Protein AF-0000000074659681 (afdb_homodimer)

Solvent-accessible surface area (backbone atoms only — not comparable to full-atom values): 22058 Å² total; per-residue (Å²): 120,59,77,64,57,31,52,50,45,24,50,50,32,33,50,49,22,48,50,49,24,52,52,57,53,64,57,61,66,60,50,55,42,71,46,75,30,51,64,62,81,66,70,44,31,75,65,58,60,62,79,59,59,45,41,63,33,23,46,39,28,28,36,42,40,66,91,52,68,80,44,24,46,34,34,40,34,32,42,84,65,50,94,73,32,33,28,35,38,35,36,28,25,36,66,41,77,58,93,87,36,81,39,81,73,44,78,47,75,47,62,33,35,33,34,50,76,42,81,83,38,45,16,40,20,17,50,26,23,68,81,13,66,43,85,66,41,68,50,38,24,38,43,45,65,76,62,66,53,38,37,34,37,43,26,57,46,64,54,55,53,24,20,40,44,42,37,37,36,30,11,52,50,72,68,50,77,61,92,55,44,70,58,53,47,49,54,39,39,75,40,60,42,73,63,85,56,52,40,78,41,57,44,74,93,49,79,62,85,93,105,120,59,78,64,56,32,53,49,45,23,50,53,32,32,53,48,22,48,49,49,26,53,53,57,52,64,56,63,66,60,50,56,43,71,46,76,30,51,63,63,80,64,72,46,32,75,66,56,62,63,78,58,58,44,42,66,32,23,44,39,28,28,37,42,41,67,88,52,68,80,44,24,46,36,34,41,34,33,42,84,66,51,94,74,31,34,28,35,38,36,37,29,25,37,67,42,76,56,92,88,37,82,38,80,73,44,77,49,74,49,60,34,35,32,33,49,74,43,81,84,39,46,17,39,21,19,49,25,23,70,82,12,64,42,87,67,41,68,52,38,25,39,44,45,63,77,61,66,53,38,38,33,37,42,28,56,46,64,54,56,52,25,19,41,44,42,38,38,36,30,12,52,50,74,68,52,75,60,92,55,45,69,58,52,47,48,52,40,40,73,40,61,42,72,64,83,56,53,41,77,40,55,43,71,94,50,78,64,86,94,106

Foldseek 3Di:
DDPVVVVVVVVVVVVVVVVVVVVVVVPPPDQFDKFFADDFDAAFDQDDDLVLQAAKKFFFKKFRHNVQPQWFLKMWGWDCDDVQKIKIKIKTFRWDQDPNDTDTPDIDIFIWMWGDLDPRRRQFIFIATPPGGSPSDGAWGFRDDPSAFWTKIKGWDDDDRMITIMITIITPDFNDDDPCNVVVLVVCVVSVHDCVRMDGHHNPPDDDPVD/DDPVVVVVVVVVVVVVVVVVVVVVVVPPPDQFDKFFADDFDAAFDQDDDLVLQAAKKFFFKKFRHNVQPQWFLKMWGWDCDDVQKIKIKIKTFHWDQDPNDTDTPDIDIFIWMWGDLDPRRRQFIFIATPPGGSPSDGAWGFRDDPSAFWTKIKGWDDDDRMITIMITIITPDFNDDDPCNVVVLVVCVVSVHDCVRMDGHHNPPDDDPPD

Structure (mmCIF, N/CA/C/O backbone):
data_AF-0000000074659681-model_v1
#
loop_
_entity.id
_entity.type
_entity.pdbx_description
1 polymer 'Apolipoprotein D'
#
loop_
_atom_site.group_PDB
_atom_site.id
_atom_site.type_symbol
_atom_site.label_atom_id
_atom_site.label_alt_id
_atom_site.label_comp_id
_atom_site.label_asym_id
_atom_site.label_entity_id
_atom_site.label_seq_id
_atom_site.pdbx_PDB_ins_code
_atom_site.Cartn_x
_atom_site.Cartn_y
_atom_site.Cartn_z
_atom_site.occupancy
_atom_site.B_iso_or_equiv
_atom_site.auth_seq_id
_atom_site.auth_comp_id
_atom_site.auth_asym_id
_atom_site.auth_atom_id
_atom_site.pdbx_PDB_model_num
ATOM 1 N N . MET A 1 1 ? 59.656 -6.945 8.422 1 38.12 1 MET A N 1
ATOM 2 C CA . MET A 1 1 ? 58.312 -6.988 7.84 1 38.12 1 MET A CA 1
ATOM 3 C C . MET A 1 1 ? 57.75 -5.586 7.699 1 38.12 1 MET A C 1
ATOM 5 O O . MET A 1 1 ? 57.594 -4.875 8.695 1 38.12 1 MET A O 1
ATOM 9 N N . SER A 1 2 ? 57.812 -4.832 6.539 1 55.31 2 SER A N 1
ATOM 10 C CA . SER A 1 2 ? 57.844 -3.404 6.238 1 55.31 2 SER A CA 1
ATOM 11 C C . SER A 1 2 ? 56.469 -2.779 6.332 1 55.31 2 SER A C 1
ATOM 13 O O . SER A 1 2 ? 55.438 -3.48 6.254 1 55.31 2 SER A O 1
ATOM 15 N N . HIS A 1 3 ? 56.438 -1.456 6.766 1 63.97 3 HIS A N 1
ATOM 16 C CA . HIS A 1 3 ? 55.312 -0.526 6.859 1 63.97 3 HIS A CA 1
ATOM 17 C C . HIS A 1 3 ? 54.375 -0.695 5.684 1 63.97 3 HIS A C 1
ATOM 19 O O . HIS A 1 3 ? 53.156 -0.53 5.836 1 63.97 3 HIS A O 1
ATOM 25 N N . ASP A 1 4 ? 54.812 -1.179 4.602 1 68.12 4 ASP A N 1
ATOM 26 C CA . ASP A 1 4 ? 54.031 -1.299 3.375 1 68.12 4 ASP A CA 1
ATOM 27 C C . ASP A 1 4 ? 53.062 -2.467 3.461 1 68.12 4 ASP A C 1
ATOM 29 O O . ASP A 1 4 ? 51.938 -2.385 2.949 1 68.12 4 ASP A O 1
ATOM 33 N N . THR A 1 5 ? 53.469 -3.43 4.18 1 68.75 5 THR A N 1
ATOM 34 C CA . THR A 1 5 ? 52.625 -4.613 4.238 1 68.75 5 THR A CA 1
ATOM 35 C C . THR A 1 5 ? 51.406 -4.359 5.133 1 68.75 5 THR A C 1
ATOM 37 O O . THR A 1 5 ? 50.312 -4.863 4.863 1 68.75 5 THR A O 1
ATOM 40 N N . CYS A 1 6 ? 51.656 -3.555 6.141 1 63.56 6 CYS A N 1
ATOM 41 C CA . CYS A 1 6 ? 50.562 -3.246 7.055 1 63.56 6 CYS A CA 1
ATOM 42 C C . CYS A 1 6 ? 49.5 -2.383 6.367 1 63.56 6 CYS A C 1
ATOM 44 O O . CYS A 1 6 ? 48.312 -2.609 6.535 1 63.56 6 CYS A O 1
ATOM 46 N N . TRP A 1 7 ? 50 -1.458 5.59 1 69.81 7 TRP A N 1
ATOM 47 C CA . TRP A 1 7 ? 49.094 -0.576 4.867 1 69.81 7 TRP A CA 1
ATOM 48 C C . TRP A 1 7 ? 48.25 -1.359 3.852 1 69.81 7 TRP A C 1
ATOM 50 O O . TRP A 1 7 ? 47.062 -1.108 3.688 1 69.81 7 TRP A O 1
ATOM 60 N N . LEU A 1 8 ? 48.875 -2.299 3.236 1 69.44 8 LEU A N 1
ATOM 61 C CA . LEU A 1 8 ? 48.156 -3.133 2.264 1 69.44 8 LEU A CA 1
ATOM 62 C C . LEU A 1 8 ? 47.094 -3.971 2.941 1 69.44 8 LEU A C 1
ATOM 64 O O . LEU A 1 8 ? 46 -4.148 2.393 1 69.44 8 LEU A O 1
ATOM 68 N N . ALA A 1 9 ? 47.438 -4.43 4.098 1 63.59 9 ALA A N 1
ATOM 69 C CA . ALA A 1 9 ? 46.469 -5.23 4.852 1 63.59 9 ALA A CA 1
ATOM 70 C C . ALA A 1 9 ? 45.25 -4.395 5.277 1 63.59 9 ALA A C 1
ATOM 72 O O . ALA A 1 9 ? 44.125 -4.844 5.188 1 63.59 9 ALA A O 1
ATOM 73 N N . VAL A 1 10 ? 45.5 -3.227 5.742 1 65.81 10 VAL A N 1
ATOM 74 C CA . VAL A 1 10 ? 44.438 -2.312 6.152 1 65.81 10 VAL A CA 1
ATOM 75 C C . VAL A 1 10 ? 43.594 -1.936 4.941 1 65.81 10 VAL A C 1
ATOM 77 O O . VAL A 1 10 ? 42.344 -1.913 5.023 1 65.81 10 VAL A O 1
ATOM 80 N N . PHE A 1 11 ? 44.219 -1.707 3.92 1 70.62 11 PHE A N 1
ATOM 81 C CA . PHE A 1 11 ? 43.531 -1.325 2.693 1 70.62 11 PHE A CA 1
ATOM 82 C C . PHE A 1 11 ? 42.656 -2.465 2.188 1 70.62 11 PHE A C 1
ATOM 84 O O . PHE A 1 11 ? 41.531 -2.238 1.748 1 70.62 11 PHE A O 1
ATOM 91 N N . MET A 1 12 ? 43.125 -3.633 2.211 1 65.94 12 MET A N 1
ATOM 92 C CA . MET A 1 12 ? 42.375 -4.793 1.75 1 65.94 12 MET A CA 1
ATOM 93 C C . MET A 1 12 ? 41.188 -5.066 2.672 1 65.94 12 MET A C 1
ATOM 95 O O . MET A 1 12 ? 40.094 -5.418 2.209 1 65.94 12 MET A O 1
ATOM 99 N N . THR A 1 13 ? 41.312 -4.863 3.922 1 67.25 13 THR A N 1
ATOM 100 C CA . THR A 1 13 ? 40.25 -5.074 4.879 1 67.25 13 THR A CA 1
ATOM 101 C C . THR A 1 13 ? 39.156 -4.027 4.703 1 67.25 13 THR A C 1
ATOM 103 O O . THR A 1 13 ? 37.969 -4.34 4.812 1 67.25 13 THR A O 1
ATOM 106 N N . MET A 1 14 ? 39.625 -2.838 4.461 1 64.62 14 MET A N 1
ATOM 107 C CA . MET A 1 14 ? 38.656 -1.773 4.23 1 64.62 14 MET A CA 1
ATOM 108 C C . MET A 1 14 ? 37.875 -2.014 2.938 1 64.62 14 MET A C 1
ATOM 110 O O . MET A 1 14 ? 36.656 -1.805 2.889 1 64.62 14 MET A O 1
ATOM 114 N N . LYS A 1 15 ? 38.562 -2.365 1.926 1 62.91 15 LYS A N 1
ATOM 115 C CA . LYS A 1 15 ? 37.906 -2.676 0.655 1 62.91 15 LYS A CA 1
ATOM 116 C C . LYS A 1 15 ? 36.906 -3.797 0.82 1 62.91 15 LYS A C 1
ATOM 118 O O . LYS A 1 15 ? 35.812 -3.748 0.236 1 62.91 15 LYS A O 1
ATOM 123 N N . THR A 1 16 ? 37.281 -4.812 1.539 1 62.31 16 THR A N 1
ATOM 124 C CA . THR A 1 16 ? 36.375 -5.93 1.776 1 62.31 16 THR A CA 1
ATOM 125 C C . THR A 1 16 ? 35.188 -5.488 2.627 1 62.31 16 THR A C 1
ATOM 127 O O . THR A 1 16 ? 34.062 -5.902 2.377 1 62.31 16 THR A O 1
ATOM 130 N N . ALA A 1 17 ? 35.5 -4.684 3.6 1 60.34 17 ALA A N 1
ATOM 131 C CA . ALA A 1 17 ? 34.406 -4.195 4.457 1 60.34 17 ALA A CA 1
ATOM 132 C C . ALA A 1 17 ? 33.438 -3.328 3.668 1 60.34 17 ALA A C 1
ATOM 134 O O . ALA A 1 17 ? 32.219 -3.447 3.832 1 60.34 17 ALA A O 1
ATOM 135 N N . ILE A 1 18 ? 34.031 -2.545 2.846 1 61.91 18 ILE A N 1
ATOM 136 C CA . ILE A 1 18 ? 33.188 -1.692 2.008 1 61.91 18 ILE A CA 1
ATOM 137 C C . ILE A 1 18 ? 32.375 -2.551 1.034 1 61.91 18 ILE A C 1
ATOM 139 O O . ILE A 1 18 ? 31.188 -2.312 0.823 1 61.91 18 ILE A O 1
ATOM 143 N N . PHE A 1 19 ? 33.062 -3.496 0.487 1 60.25 19 PHE A N 1
ATOM 144 C CA . PHE A 1 19 ? 32.375 -4.418 -0.404 1 60.25 19 PHE A CA 1
ATOM 145 C C . PHE A 1 19 ? 31.25 -5.145 0.334 1 60.25 19 PHE A C 1
ATOM 147 O O . PHE A 1 19 ? 30.156 -5.305 -0.197 1 60.25 19 PHE A O 1
ATOM 154 N N . LEU A 1 20 ? 31.531 -5.547 1.523 1 57.47 20 LEU A N 1
ATOM 155 C CA . LEU A 1 20 ? 30.531 -6.258 2.312 1 57.47 20 LEU A CA 1
ATOM 156 C C . LEU A 1 20 ? 29.391 -5.324 2.699 1 57.47 20 LEU A C 1
ATOM 158 O O . LEU A 1 20 ? 28.234 -5.738 2.723 1 57.47 20 LEU A O 1
ATOM 162 N N . LEU A 1 21 ? 29.781 -4.141 3.01 1 55.66 21 LEU A N 1
ATOM 163 C CA . LEU A 1 21 ? 28.766 -3.143 3.307 1 55.66 21 LEU A CA 1
ATOM 164 C C . LEU A 1 21 ? 27.891 -2.887 2.088 1 55.66 21 LEU A C 1
ATOM 166 O O . LEU A 1 21 ? 26.672 -2.748 2.217 1 55.66 21 LEU A O 1
ATOM 170 N N . MET A 1 22 ? 28.531 -2.76 1.003 1 56.22 22 MET A N 1
ATOM 171 C CA . MET A 1 22 ? 27.766 -2.549 -0.225 1 56.22 22 MET A CA 1
ATOM 172 C C . MET A 1 22 ? 26.844 -3.729 -0.499 1 56.22 22 MET A C 1
ATOM 174 O O . MET A 1 22 ? 25.719 -3.545 -0.987 1 56.22 22 MET A O 1
ATOM 178 N N . LEU A 1 23 ? 27.344 -4.859 -0.299 1 53.53 23 LEU A N 1
ATOM 179 C CA . LEU A 1 23 ? 26.516 -6.043 -0.477 1 53.53 23 LEU A CA 1
ATOM 180 C C . LEU A 1 23 ? 25.344 -6.031 0.497 1 53.53 23 LEU A C 1
ATOM 182 O O . LEU A 1 23 ? 24.234 -6.469 0.154 1 53.53 23 LEU A O 1
ATOM 186 N N . TRP A 1 24 ? 25.609 -5.68 1.668 1 49.88 24 TRP A N 1
ATOM 187 C CA . TRP A 1 24 ? 24.547 -5.68 2.67 1 49.88 24 TRP A CA 1
ATOM 188 C C . TRP A 1 24 ? 23.469 -4.66 2.324 1 49.88 24 TRP A C 1
ATOM 190 O O . TRP A 1 24 ? 22.281 -4.887 2.578 1 49.88 24 TRP A O 1
ATOM 200 N N . ILE A 1 25 ? 23.844 -3.516 1.813 1 49.16 25 ILE A N 1
ATOM 201 C CA . ILE A 1 25 ? 22.859 -2.514 1.417 1 49.16 25 ILE A CA 1
ATOM 202 C C . ILE A 1 25 ? 21.953 -3.08 0.319 1 49.16 25 ILE A C 1
ATOM 204 O O . ILE A 1 25 ? 20.766 -2.754 0.25 1 49.16 25 ILE A O 1
ATOM 208 N N . ALA A 1 26 ? 22.547 -3.859 -0.518 1 46.06 26 ALA A N 1
ATOM 209 C CA . ALA A 1 26 ? 21.844 -4.383 -1.684 1 46.06 26 ALA A CA 1
ATOM 210 C C . ALA A 1 26 ? 20.688 -5.293 -1.264 1 46.06 26 ALA A C 1
ATOM 212 O O . ALA A 1 26 ? 19.75 -5.512 -2.033 1 46.06 26 ALA A O 1
ATOM 213 N N . SER A 1 27 ? 20.766 -5.832 -0.12 1 44.56 27 SER A N 1
ATOM 214 C CA . SER A 1 27 ? 19.75 -6.836 0.151 1 44.56 27 SER A CA 1
ATOM 215 C C . SER A 1 27 ? 18.469 -6.195 0.675 1 44.56 27 SER A C 1
ATOM 217 O O . SER A 1 27 ? 17.719 -6.816 1.436 1 44.56 27 SER A O 1
ATOM 219 N N . VAL A 1 28 ? 18.5 -4.941 0.824 1 46.06 28 VAL A N 1
ATOM 220 C CA . VAL A 1 28 ? 17.156 -4.488 1.188 1 46.06 28 VAL A CA 1
ATOM 221 C C . VAL A 1 28 ? 16.141 -5.09 0.233 1 46.06 28 VAL A C 1
ATOM 223 O O . VAL A 1 28 ? 16.016 -4.66 -0.918 1 46.06 28 VAL A O 1
ATOM 226 N N . ASN A 1 29 ? 16.078 -6.406 0.238 1 50.34 29 ASN A N 1
ATOM 227 C CA . ASN A 1 29 ? 15 -7.062 -0.505 1 50.34 29 ASN A CA 1
ATOM 228 C C . ASN A 1 29 ? 13.727 -6.219 -0.51 1 50.34 29 ASN A C 1
ATOM 230 O O . ASN A 1 29 ? 13.219 -5.848 0.55 1 50.34 29 ASN A O 1
ATOM 234 N N . ALA A 1 30 ? 13.555 -5.609 -1.615 1 59.53 30 ALA A N 1
ATOM 235 C CA . ALA A 1 30 ? 12.352 -4.801 -1.834 1 59.53 30 ALA A CA 1
ATOM 236 C C . ALA A 1 30 ? 11.109 -5.527 -1.337 1 59.53 30 ALA A C 1
ATOM 238 O O . ALA A 1 30 ? 10.891 -6.695 -1.664 1 59.53 30 ALA A O 1
ATOM 239 N N . THR A 1 31 ? 10.359 -4.93 -0.324 1 74.25 31 THR A N 1
ATOM 240 C CA . THR A 1 31 ? 9.156 -5.465 0.304 1 74.25 31 THR A CA 1
ATOM 241 C C . THR A 1 31 ? 7.945 -5.277 -0.602 1 74.25 31 THR A C 1
ATOM 243 O O . THR A 1 31 ? 6.984 -6.047 -0.531 1 74.25 31 THR A O 1
ATOM 246 N N . PHE A 1 32 ? 8.141 -4.395 -1.613 1 82.62 32 PHE A N 1
ATOM 247 C CA . PHE A 1 32 ? 7.027 -4.105 -2.506 1 82.62 32 PHE A CA 1
ATOM 248 C C . PHE A 1 32 ? 7.527 -3.557 -3.836 1 82.62 32 PHE A C 1
ATOM 250 O O . PHE A 1 32 ? 8.641 -3.039 -3.922 1 82.62 32 PHE A O 1
ATOM 257 N N . VAL A 1 33 ? 6.734 -3.828 -4.789 1 92.44 33 VAL A N 1
ATOM 258 C CA . VAL A 1 33 ? 6.898 -3.088 -6.035 1 92.44 33 VAL A CA 1
ATOM 259 C C . VAL A 1 33 ? 6.027 -1.833 -6.008 1 92.44 33 VAL A C 1
ATOM 261 O O . VAL A 1 33 ? 4.801 -1.922 -5.93 1 92.44 33 VAL A O 1
ATOM 264 N N . ILE A 1 34 ? 6.645 -0.703 -6.027 1 91.25 34 ILE A N 1
ATOM 265 C CA . ILE A 1 34 ? 5.945 0.577 -5.992 1 91.25 34 ILE A CA 1
ATOM 266 C C . ILE A 1 34 ? 6.297 1.392 -7.234 1 91.25 34 ILE A C 1
ATOM 268 O O . ILE A 1 34 ? 7.469 1.485 -7.609 1 91.25 34 ILE A O 1
ATOM 272 N N . THR A 1 35 ? 5.348 1.882 -7.914 1 92.75 35 THR A N 1
ATOM 273 C CA . THR A 1 35 ? 5.566 2.771 -9.047 1 92.75 35 THR A CA 1
ATOM 274 C C . THR A 1 35 ? 4.75 4.051 -8.898 1 92.75 35 THR A C 1
ATOM 276 O O . THR A 1 35 ? 3.758 4.078 -8.172 1 92.75 35 THR A O 1
ATOM 279 N N . GLU A 1 36 ? 5.211 5.117 -9.492 1 90.25 36 GLU A N 1
ATOM 280 C CA . GLU A 1 36 ? 4.477 6.379 -9.461 1 90.25 36 GLU A CA 1
ATOM 281 C C . GLU A 1 36 ? 3.26 6.332 -10.383 1 90.25 36 GLU A C 1
ATOM 283 O O . GLU A 1 36 ? 3.283 5.656 -11.414 1 90.25 36 GLU A O 1
ATOM 288 N N . GLY A 1 37 ? 2.25 7.078 -9.992 1 91.88 37 GLY A N 1
ATOM 289 C CA . GLY A 1 37 ? 1.097 7.234 -10.867 1 91.88 37 GLY A CA 1
ATOM 290 C C . GLY A 1 37 ? 0.07 6.129 -10.695 1 91.88 37 GLY A C 1
ATOM 291 O O . GLY A 1 37 ? -0.125 5.617 -9.594 1 91.88 37 GLY A O 1
ATOM 292 N N . LYS A 1 38 ? -0.687 5.824 -11.758 1 93.44 38 LYS A N 1
ATOM 293 C CA . LYS A 1 38 ? -1.817 4.902 -11.695 1 93.44 38 LYS A CA 1
ATOM 294 C C . LYS A 1 38 ? -1.378 3.475 -12 1 93.44 38 LYS A C 1
ATOM 296 O O . LYS A 1 38 ? -0.303 3.256 -12.562 1 93.44 38 LYS A O 1
ATOM 301 N N . CYS A 1 39 ? -2.141 2.523 -11.609 1 95.75 39 CYS A N 1
ATOM 302 C CA . CYS A 1 39 ? -1.932 1.124 -11.961 1 95.75 39 CYS A CA 1
ATOM 303 C C . CYS A 1 39 ? -1.943 0.94 -13.477 1 95.75 39 CYS A C 1
ATOM 305 O O . CYS A 1 39 ? -2.676 1.634 -14.188 1 95.75 39 CYS A O 1
ATOM 307 N N . PRO A 1 40 ? -1.125 0.006 -13.969 1 95.19 40 PRO A N 1
ATOM 308 C CA . PRO A 1 40 ? -1.265 -0.329 -15.383 1 95.19 40 PRO A CA 1
ATOM 309 C C . PRO A 1 40 ? -2.654 -0.857 -15.734 1 95.19 40 PRO A C 1
ATOM 311 O O . PRO A 1 40 ? -3.299 -1.502 -14.898 1 95.19 40 PRO A O 1
ATOM 314 N N . ASP A 1 41 ? -3.074 -0.513 -16.891 1 91.31 41 ASP A N 1
ATOM 315 C CA . ASP A 1 41 ? -4.383 -0.97 -17.359 1 91.31 41 ASP A CA 1
ATOM 316 C C . ASP A 1 41 ? -4.309 -2.4 -17.891 1 91.31 41 ASP A C 1
ATOM 318 O O . ASP A 1 41 ? -4.086 -2.613 -19.078 1 91.31 41 ASP A O 1
ATOM 322 N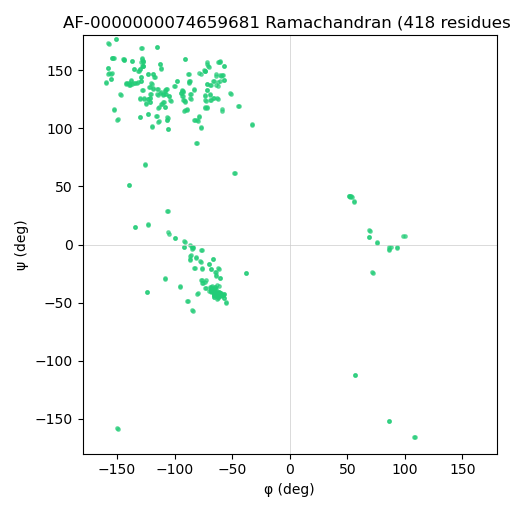 N . VAL A 1 42 ? -4.465 -3.305 -17.062 1 93.94 42 VAL A N 1
ATOM 323 C CA . VAL A 1 42 ? -4.375 -4.719 -17.406 1 93.94 42 VAL A CA 1
ATOM 324 C C . VAL A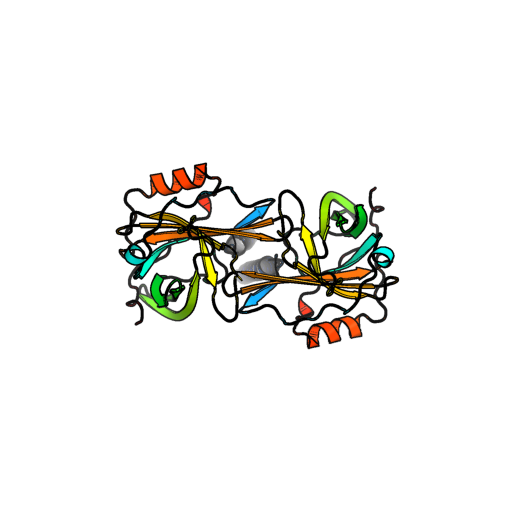 1 42 ? -5.766 -5.348 -17.375 1 93.94 42 VAL A C 1
ATOM 326 O O . VAL A 1 42 ? -6.539 -5.109 -16.453 1 93.94 42 VAL A O 1
ATOM 329 N N . SER A 1 43 ? -6.082 -6.074 -18.406 1 92 43 SER A N 1
ATOM 330 C CA . SER A 1 43 ? -7.379 -6.742 -18.469 1 92 43 SER A CA 1
ATOM 331 C C . SER A 1 43 ? -7.281 -8.18 -17.953 1 92 43 SER A C 1
ATOM 333 O O . SER A 1 43 ? -6.387 -8.922 -18.359 1 92 43 SER A O 1
ATOM 335 N N . ALA A 1 44 ? -8.203 -8.477 -17.062 1 95.38 44 ALA A N 1
ATOM 336 C CA . ALA A 1 44 ? -8.367 -9.891 -16.719 1 95.38 44 ALA A CA 1
ATOM 337 C C . ALA A 1 44 ? -9.023 -10.664 -17.859 1 95.38 44 ALA A C 1
ATOM 339 O O . ALA A 1 44 ? -9.594 -10.07 -18.766 1 95.38 44 ALA A O 1
ATOM 340 N N . GLN A 1 45 ? -8.781 -11.93 -17.844 1 95.31 45 GLN A N 1
ATOM 341 C CA . GLN A 1 45 ? -9.469 -12.727 -18.844 1 95.31 45 GLN A CA 1
ATOM 342 C C . GLN A 1 45 ? -10.977 -12.57 -18.75 1 95.31 45 GLN A C 1
ATOM 344 O O . GLN A 1 45 ? -11.5 -12.273 -17.672 1 95.31 45 GLN A O 1
ATOM 349 N N . SER A 1 46 ? -11.727 -12.773 -19.844 1 93.88 46 SER A N 1
ATOM 350 C CA . SER A 1 46 ? -13.141 -12.438 -19.969 1 93.88 46 SER A CA 1
ATOM 351 C C . SER A 1 46 ? -14 -13.422 -19.172 1 93.88 46 SER A C 1
ATOM 353 O O . SER A 1 46 ? -15.078 -13.07 -18.703 1 93.88 46 SER A O 1
ATOM 355 N N . THR A 1 47 ? -13.523 -14.602 -19.109 1 94.38 47 THR A N 1
ATOM 356 C CA . THR A 1 47 ? -14.273 -15.625 -18.391 1 94.38 47 THR A CA 1
ATOM 357 C C . THR A 1 47 ? -13.398 -16.312 -17.359 1 94.38 47 THR A C 1
ATOM 359 O O . THR A 1 47 ? -12.164 -16.266 -17.438 1 94.38 47 THR A O 1
ATOM 362 N N . LEU A 1 48 ? -14.078 -16.891 -16.406 1 96.5 48 LEU A N 1
ATOM 363 C CA . LEU A 1 48 ? -13.406 -17.719 -15.414 1 96.5 48 LEU A CA 1
ATOM 364 C C . LEU A 1 48 ? -14.352 -18.781 -14.859 1 96.5 48 LEU A C 1
ATOM 366 O O . LEU A 1 48 ? -15.398 -18.438 -14.305 1 96.5 48 LEU A O 1
ATOM 370 N N . SER A 1 49 ? -14.008 -19.984 -15.117 1 96.25 49 SER A N 1
ATOM 371 C CA . SER A 1 49 ? -14.703 -21.062 -14.438 1 96.25 49 SER A CA 1
ATOM 372 C C . SER A 1 49 ? -14.156 -21.266 -13.023 1 96.25 49 SER A C 1
ATOM 374 O O . SER A 1 49 ? -13.078 -21.844 -12.844 1 96.25 49 SER A O 1
ATOM 376 N N . VAL A 1 50 ? -14.914 -20.875 -12.062 1 95.19 50 VAL A N 1
ATOM 377 C CA . VAL A 1 50 ? -14.477 -20.984 -10.68 1 95.19 50 VAL A CA 1
ATOM 378 C C . VAL A 1 50 ? -14.242 -22.453 -10.32 1 95.19 50 VAL A C 1
ATOM 380 O O . VAL A 1 50 ? -13.242 -22.797 -9.688 1 95.19 50 VAL A O 1
ATOM 383 N N . GLU A 1 51 ? -15.133 -23.25 -10.789 1 95.56 51 GLU A N 1
ATOM 384 C CA . GLU A 1 51 ? -15.039 -24.672 -10.492 1 95.56 51 GLU A CA 1
ATOM 385 C C . GLU A 1 51 ? -13.703 -25.25 -10.953 1 95.56 51 GLU A C 1
ATOM 387 O O . GLU A 1 51 ? -13.062 -26.016 -10.227 1 95.56 51 GLU A O 1
ATOM 392 N N . ARG A 1 52 ? -13.25 -24.875 -12.133 1 97.69 52 ARG A N 1
ATOM 393 C CA . ARG A 1 52 ? -11.992 -25.406 -12.664 1 97.69 52 ARG A CA 1
ATOM 394 C C . ARG A 1 52 ? -10.797 -24.75 -11.977 1 97.69 52 ARG A C 1
ATOM 396 O O . ARG A 1 52 ? -9.695 -25.312 -11.984 1 97.69 52 ARG A O 1
ATOM 403 N N . TYR A 1 53 ? -11.062 -23.625 -11.43 1 98.19 53 TYR A N 1
ATOM 404 C CA . TYR A 1 53 ? -9.977 -22.875 -10.805 1 98.19 53 TYR A CA 1
ATOM 405 C C . TYR A 1 53 ? -9.695 -23.391 -9.398 1 98.19 53 TYR A C 1
ATOM 407 O O . TYR A 1 53 ? -8.602 -23.188 -8.859 1 98.19 53 TYR A O 1
ATOM 415 N N . LEU A 1 54 ? -10.609 -24.078 -8.758 1 98.25 54 LEU A N 1
ATOM 416 C CA . LEU A 1 54 ? -10.477 -24.594 -7.395 1 98.25 54 LEU A CA 1
ATOM 417 C C . LEU A 1 54 ? -9.297 -25.562 -7.289 1 98.25 54 LEU A C 1
ATOM 419 O O . LEU A 1 54 ? -8.828 -26.078 -8.297 1 98.25 54 LEU A O 1
ATOM 423 N N . GLY A 1 55 ? -8.805 -25.719 -6.023 1 98.38 55 GLY A N 1
ATOM 424 C CA . GLY A 1 55 ? -7.699 -26.625 -5.754 1 98.38 55 GLY A CA 1
ATOM 425 C C . GLY A 1 55 ? -6.398 -25.922 -5.434 1 98.38 55 GLY A C 1
ATOM 426 O O . GLY A 1 55 ? -6.406 -24.734 -5.086 1 98.38 55 GLY A O 1
ATOM 427 N N . ILE A 1 56 ? -5.332 -26.656 -5.477 1 98.62 56 ILE A N 1
ATOM 428 C CA . ILE A 1 56 ? -4.039 -26.141 -5.035 1 98.62 56 ILE A CA 1
ATOM 429 C C . ILE A 1 56 ? -3.281 -25.562 -6.223 1 98.62 56 ILE A C 1
ATOM 431 O O . ILE A 1 56 ? -3.242 -26.156 -7.301 1 98.62 56 ILE A O 1
ATOM 435 N N . TRP A 1 57 ? -2.789 -24.422 -6.035 1 98.75 57 TRP A N 1
ATOM 436 C CA . TRP A 1 57 ? -1.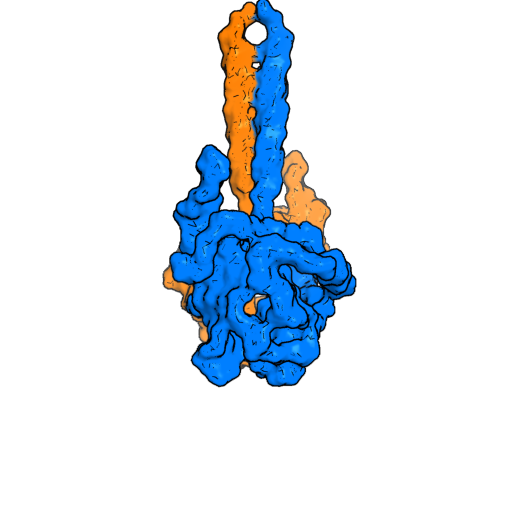828 -23.766 -6.922 1 98.75 57 TRP A CA 1
ATOM 437 C C . TRP A 1 57 ? -0.515 -23.5 -6.195 1 98.75 57 TRP A C 1
ATOM 439 O O . TRP A 1 57 ? -0.514 -23 -5.07 1 98.75 57 TRP A O 1
ATOM 449 N N . TYR A 1 58 ? 0.612 -23.797 -6.836 1 98.75 58 TYR A N 1
ATOM 450 C CA . TYR A 1 58 ? 1.934 -23.516 -6.285 1 98.75 58 TYR A CA 1
ATOM 451 C C . TYR A 1 58 ? 2.523 -22.25 -6.914 1 98.75 58 TYR A C 1
ATOM 453 O O . TYR A 1 58 ? 2.396 -22.031 -8.117 1 98.75 58 TYR A O 1
ATOM 461 N N . GLU A 1 59 ? 3.092 -21.469 -6.047 1 98.62 59 GLU A N 1
ATOM 462 C CA . GLU A 1 59 ? 3.754 -20.281 -6.586 1 98.62 59 GLU A CA 1
ATOM 463 C C . GLU A 1 59 ? 5.043 -20.656 -7.316 1 98.62 59 GLU A C 1
ATOM 465 O O . GLU A 1 59 ? 5.969 -21.188 -6.715 1 98.62 59 GLU A O 1
ATOM 470 N N . TYR A 1 60 ? 5.082 -20.359 -8.594 1 98.5 60 TYR A N 1
ATOM 471 C CA . TYR A 1 60 ? 6.32 -20.547 -9.344 1 98.5 60 TYR A CA 1
ATOM 472 C C . TYR A 1 60 ? 7.184 -19.297 -9.281 1 98.5 60 TYR A C 1
ATOM 474 O O . TYR A 1 60 ? 8.375 -19.375 -8.977 1 98.5 60 TYR A O 1
ATOM 482 N N . MET A 1 61 ? 6.578 -18.172 -9.547 1 98.25 61 MET A N 1
ATOM 483 C CA . MET A 1 61 ? 7.207 -16.859 -9.414 1 98.25 61 MET A CA 1
ATOM 484 C C . MET A 1 61 ? 6.254 -15.867 -8.766 1 98.25 61 MET A C 1
ATOM 486 O O . MET A 1 61 ? 5.035 -16.016 -8.852 1 98.25 61 MET A O 1
ATOM 490 N N . ARG A 1 62 ? 6.828 -14.844 -8.195 1 97.94 62 ARG A N 1
ATOM 491 C CA . ARG A 1 62 ? 6.012 -13.75 -7.676 1 97.94 62 ARG A CA 1
ATOM 492 C C . ARG A 1 62 ? 6.805 -12.445 -7.633 1 97.94 62 ARG A C 1
ATOM 494 O O . ARG A 1 62 ? 8.039 -12.461 -7.684 1 97.94 62 ARG A O 1
ATOM 501 N N . PHE A 1 63 ? 6.082 -11.297 -7.57 1 97.25 63 PHE A N 1
ATOM 502 C CA . PHE A 1 63 ? 6.691 -10.047 -7.117 1 97.25 63 PHE A CA 1
ATOM 503 C C . PHE A 1 63 ? 6.988 -10.102 -5.625 1 97.25 63 PHE A C 1
ATOM 505 O O . PHE A 1 63 ? 6.352 -10.859 -4.887 1 97.25 63 PHE A O 1
ATOM 512 N N . PRO A 1 64 ? 8.023 -9.32 -5.133 1 93.75 64 PRO A N 1
ATOM 513 C CA . PRO A 1 64 ? 8.164 -9.188 -3.682 1 93.75 64 PRO A CA 1
ATOM 514 C C . PRO A 1 64 ? 6.871 -8.773 -2.992 1 93.75 64 PRO A C 1
ATOM 516 O O . PRO A 1 64 ? 6.16 -7.887 -3.484 1 93.75 64 PRO A O 1
ATOM 519 N N . ALA A 1 65 ? 6.516 -9.508 -1.957 1 91.5 65 ALA A N 1
ATOM 520 C CA . ALA A 1 65 ? 5.289 -9.258 -1.204 1 91.5 65 ALA A CA 1
ATOM 521 C C . ALA A 1 65 ? 5.566 -9.195 0.295 1 91.5 65 ALA A C 1
ATOM 523 O O . ALA A 1 65 ? 6.035 -10.18 0.884 1 91.5 65 ALA A O 1
ATOM 524 N N . VAL A 1 66 ? 5.16 -8.125 0.883 1 86.88 66 VAL A N 1
ATOM 525 C CA . VAL A 1 66 ? 5.516 -7.844 2.268 1 86.88 66 VAL A CA 1
ATOM 526 C C . VAL A 1 66 ? 4.828 -8.844 3.195 1 86.88 66 VAL A C 1
ATOM 528 O O . VAL A 1 66 ? 5.305 -9.102 4.305 1 86.88 66 VAL A O 1
ATOM 531 N N . PHE A 1 67 ? 3.787 -9.477 2.807 1 89.06 67 PHE A N 1
ATOM 532 C CA . PHE A 1 67 ? 3.053 -10.398 3.664 1 89.06 67 PHE A CA 1
ATOM 533 C C . PHE A 1 67 ? 3.568 -11.828 3.494 1 89.06 67 PHE A C 1
ATOM 535 O O . PHE A 1 67 ? 3.104 -12.742 4.172 1 89.06 67 PHE A O 1
ATOM 542 N N . GLU A 1 68 ? 4.516 -12.047 2.629 1 90.19 68 GLU A N 1
ATOM 543 C CA . GLU A 1 68 ? 5.172 -13.344 2.496 1 90.19 68 GLU A CA 1
ATOM 544 C C . GLU A 1 68 ? 6.676 -13.188 2.279 1 90.19 68 GLU A C 1
ATOM 546 O O . GLU A 1 68 ? 7.238 -13.75 1.339 1 90.19 68 GLU A O 1
ATOM 551 N N . PRO A 1 69 ? 7.258 -12.438 3.113 1 84.5 69 PRO A N 1
ATOM 552 C CA . PRO A 1 69 ? 8.695 -12.195 2.945 1 84.5 69 PRO A CA 1
ATOM 553 C C . PRO A 1 69 ? 9.531 -13.461 3.15 1 84.5 69 PRO A C 1
ATOM 555 O O . PRO A 1 69 ? 9.422 -14.117 4.191 1 84.5 69 PRO A O 1
ATOM 558 N N . GLY A 1 70 ? 10.352 -13.742 2.139 1 87.5 70 GLY A N 1
ATOM 559 C CA . GLY A 1 70 ? 11.281 -14.859 2.26 1 87.5 70 GLY A CA 1
ATOM 560 C C . GLY A 1 70 ? 10.594 -16.203 2.271 1 87.5 70 GLY A C 1
ATOM 561 O O . GLY A 1 70 ? 11.234 -17.234 2.498 1 87.5 70 GLY A O 1
ATOM 562 N N . SER A 1 71 ? 9.328 -16.172 2.051 1 93.56 71 SER A N 1
ATOM 563 C CA . SER A 1 71 ? 8.578 -17.422 2.121 1 93.56 71 SER A CA 1
ATOM 564 C C . SER A 1 71 ? 8.891 -18.328 0.928 1 93.56 71 SER A C 1
ATOM 566 O O . SER A 1 71 ? 8.945 -17.859 -0.211 1 93.56 71 SER A O 1
ATOM 568 N N . GLU A 1 72 ? 9.133 -19.562 1.229 1 95.62 72 GLU A N 1
ATOM 569 C CA . GLU A 1 72 ? 9.328 -20.625 0.248 1 95.62 72 GLU A CA 1
ATOM 570 C C . GLU A 1 72 ? 8.227 -21.672 0.35 1 95.62 72 GLU A C 1
ATOM 572 O O . GLU A 1 72 ? 7.395 -21.625 1.26 1 95.62 72 GLU A O 1
ATOM 577 N N . CYS A 1 73 ? 8.227 -22.578 -0.663 1 97.5 73 CYS A N 1
ATOM 578 C CA . CYS A 1 73 ? 7.215 -23.625 -0.646 1 97.5 73 CYS A CA 1
ATOM 579 C C . CYS A 1 73 ? 5.82 -23.031 -0.483 1 97.5 73 CYS A C 1
ATOM 581 O O . CYS A 1 73 ? 5.016 -23.531 0.307 1 97.5 73 CYS A O 1
ATOM 583 N N . THR A 1 74 ? 5.582 -21.938 -1.182 1 98.06 74 THR A N 1
ATOM 584 C CA . THR A 1 74 ? 4.32 -21.219 -1.032 1 98.06 74 THR A CA 1
ATOM 585 C C . THR A 1 74 ? 3.264 -21.781 -1.976 1 98.06 74 THR A C 1
ATOM 587 O O . THR A 1 74 ? 3.574 -22.172 -3.107 1 98.06 74 THR A O 1
ATOM 590 N N . SER A 1 75 ? 2.09 -21.859 -1.49 1 98.5 75 SER A N 1
ATOM 591 C CA . SER A 1 75 ? 0.943 -22.359 -2.248 1 98.5 75 SER A CA 1
ATOM 592 C C . SER A 1 75 ? -0.326 -21.594 -1.886 1 98.5 75 SER A C 1
ATOM 594 O O . SER A 1 75 ? -0.384 -20.922 -0.847 1 98.5 75 SER A O 1
ATOM 596 N N . ALA A 1 76 ? -1.263 -21.656 -2.758 1 98.56 76 ALA A N 1
ATOM 597 C CA . ALA A 1 76 ? -2.619 -21.156 -2.541 1 98.56 76 ALA A CA 1
ATOM 598 C C . ALA A 1 76 ? -3.652 -22.25 -2.842 1 98.56 76 ALA A C 1
ATOM 600 O O . ALA A 1 76 ? -3.629 -22.859 -3.916 1 98.56 76 ALA A O 1
ATOM 601 N N . THR A 1 77 ? -4.465 -22.5 -1.917 1 98.69 77 THR A N 1
ATOM 602 C CA . THR A 1 77 ? -5.551 -23.453 -2.094 1 98.69 77 THR A CA 1
ATOM 603 C C . THR A 1 77 ? -6.898 -22.734 -2.158 1 98.69 77 THR A C 1
ATOM 605 O O . THR A 1 77 ? -7.254 -21.984 -1.243 1 98.69 77 THR A O 1
ATOM 608 N N . TYR A 1 78 ? -7.594 -22.953 -3.23 1 98.62 78 TYR A N 1
ATOM 609 C CA . TYR A 1 78 ? -8.922 -22.391 -3.43 1 98.62 78 TYR A CA 1
ATOM 610 C C . TYR A 1 78 ? -10 -23.453 -3.252 1 98.62 78 TYR A C 1
ATOM 612 O O . TYR A 1 78 ? -9.914 -24.531 -3.828 1 98.62 78 TYR A O 1
ATOM 620 N N . THR A 1 79 ? -10.984 -23.156 -2.406 1 98.19 79 THR A N 1
ATOM 621 C CA . THR A 1 79 ? -12.094 -24.062 -2.127 1 98.19 79 THR A CA 1
ATOM 622 C C . THR A 1 79 ? -13.43 -23.344 -2.299 1 98.19 79 THR A C 1
ATOM 624 O O . THR A 1 79 ? -13.492 -22.125 -2.314 1 98.19 79 THR A O 1
ATOM 627 N N . GLN A 1 80 ? -14.492 -24.125 -2.484 1 96.81 80 GLN A N 1
ATOM 628 C CA . GLN A 1 80 ? -15.844 -23.562 -2.488 1 96.81 80 GLN A CA 1
ATOM 629 C C . GLN A 1 80 ? -16.375 -23.391 -1.067 1 96.81 80 GLN A C 1
ATOM 631 O O . GLN A 1 80 ? -16.703 -24.375 -0.402 1 96.81 80 GLN A O 1
ATOM 636 N N . LEU A 1 81 ? -16.453 -22.219 -0.609 1 95.69 81 LEU A N 1
ATOM 637 C CA . LEU A 1 81 ? -16.938 -21.969 0.747 1 95.69 81 LEU A CA 1
ATOM 638 C C . LEU A 1 81 ? -18.453 -21.891 0.782 1 95.69 81 LEU A C 1
ATOM 640 O O . LEU A 1 81 ? -19.094 -22.562 1.608 1 95.69 81 LEU A O 1
ATOM 644 N N . SER A 1 82 ? -19.047 -21.062 0.049 1 93.38 82 SER A N 1
ATOM 645 C CA . SER A 1 82 ? -20.484 -20.906 -0.159 1 93.38 82 SER A CA 1
ATOM 646 C C . SER A 1 82 ? -20.797 -20.359 -1.549 1 93.38 82 SER A C 1
ATOM 648 O O . SER A 1 82 ? -19.891 -20.172 -2.361 1 93.38 82 SER A O 1
ATOM 650 N N . ASP A 1 83 ? -22.016 -20.25 -1.822 1 89.44 83 ASP A N 1
ATOM 651 C CA . ASP A 1 83 ? -22.375 -19.734 -3.141 1 89.44 83 ASP A CA 1
ATOM 652 C C . ASP A 1 83 ? -21.797 -18.328 -3.359 1 89.44 83 ASP A C 1
ATOM 654 O O . ASP A 1 83 ? -22.094 -17.406 -2.605 1 89.44 83 ASP A O 1
ATOM 658 N N . GLY A 1 84 ? -20.938 -18.297 -4.289 1 90.69 84 GLY A N 1
ATOM 659 C CA . GLY A 1 84 ? -20.391 -17.016 -4.664 1 90.69 84 GLY A CA 1
ATOM 660 C C . GLY A 1 84 ? -19.172 -16.625 -3.838 1 90.69 84 GLY A C 1
ATOM 661 O O . GLY A 1 84 ? -18.625 -15.531 -4 1 90.69 84 GLY A O 1
ATOM 662 N N . VAL A 1 85 ? -18.844 -17.5 -2.895 1 96.75 85 VAL A N 1
ATOM 663 C CA . VAL A 1 85 ? -17.688 -17.203 -2.049 1 96.75 85 VAL A CA 1
ATOM 664 C C . VAL A 1 85 ? -16.656 -18.328 -2.168 1 96.75 85 VAL A C 1
ATOM 666 O O . VAL A 1 85 ? -16.984 -19.5 -2.01 1 96.75 85 VAL A O 1
ATOM 669 N N . ILE A 1 86 ? -15.469 -17.969 -2.492 1 98.25 86 ILE A N 1
ATOM 670 C CA . ILE A 1 86 ? -14.359 -18.891 -2.664 1 98.25 86 ILE A CA 1
ATOM 671 C C . ILE A 1 86 ? -13.445 -18.828 -1.443 1 98.25 86 ILE A C 1
ATOM 673 O O . ILE A 1 86 ? -13.031 -17.75 -1.019 1 98.25 86 ILE A O 1
ATOM 677 N N . GLY A 1 87 ? -13.219 -19.953 -0.804 1 98.44 87 GLY A N 1
ATOM 678 C CA . GLY A 1 87 ? -12.219 -20 0.249 1 98.44 87 GLY A CA 1
ATOM 679 C C . GLY A 1 87 ? -10.797 -19.922 -0.274 1 98.44 87 GLY A C 1
ATOM 680 O O . GLY A 1 87 ? -10.477 -20.5 -1.314 1 98.44 87 GLY A O 1
ATOM 681 N N . VAL A 1 88 ? -9.969 -19.172 0.38 1 98.44 88 VAL A N 1
ATOM 682 C CA . VAL A 1 88 ? -8.57 -19.016 0.01 1 98.44 88 VAL A CA 1
ATOM 683 C C . VAL A 1 88 ? -7.676 -19.359 1.198 1 98.44 88 VAL A C 1
ATOM 685 O O . VAL A 1 88 ? -7.801 -18.781 2.273 1 98.44 88 VAL A O 1
ATOM 688 N N . THR A 1 89 ? -6.82 -20.297 1.069 1 98.19 89 THR A N 1
ATOM 689 C CA . THR A 1 89 ? -5.82 -20.641 2.074 1 98.19 89 THR A CA 1
ATOM 690 C C . THR A 1 89 ? -4.418 -20.562 1.485 1 98.19 89 THR A C 1
ATOM 692 O O . THR A 1 89 ? -4.07 -21.328 0.591 1 98.19 89 THR A O 1
ATOM 695 N N . ASN A 1 90 ? -3.656 -19.609 1.962 1 97.75 90 ASN A N 1
ATOM 696 C CA . ASN A 1 90 ? -2.254 -19.5 1.579 1 97.75 90 ASN A CA 1
ATOM 697 C C . ASN A 1 90 ? -1.337 -20.125 2.621 1 97.75 90 ASN A C 1
ATOM 699 O O . ASN A 1 90 ? -1.571 -20 3.824 1 97.75 90 ASN A O 1
ATOM 703 N N . GLU A 1 91 ? -0.359 -20.766 2.092 1 97.56 91 GLU A N 1
ATOM 704 C CA . GLU A 1 91 ? 0.605 -21.422 2.963 1 97.56 91 GLU A CA 1
ATOM 705 C C . GLU A 1 91 ? 2.031 -21.219 2.459 1 97.56 91 GLU A C 1
ATOM 707 O O . GLU A 1 91 ? 2.277 -21.234 1.251 1 97.56 91 GLU A O 1
ATOM 712 N N . GLY A 1 92 ? 2.959 -21.031 3.371 1 97 92 GLY A N 1
ATOM 713 C CA . GLY A 1 92 ? 4.371 -20.922 3.049 1 97 92 GLY A CA 1
ATOM 714 C C . GLY A 1 92 ? 5.281 -21.234 4.223 1 97 92 GLY A C 1
ATOM 715 O O . GLY A 1 92 ? 4.812 -21.406 5.348 1 97 92 GLY A O 1
ATOM 716 N N . TYR A 1 93 ? 6.555 -21.266 3.91 1 95.31 93 TYR A N 1
ATOM 717 C CA . TYR A 1 93 ? 7.535 -21.672 4.91 1 95.31 93 TYR A CA 1
ATOM 718 C C . TYR A 1 93 ? 8.773 -20.797 4.855 1 95.31 93 TYR A C 1
ATOM 720 O O . TYR A 1 93 ? 9.18 -20.344 3.781 1 95.31 93 TYR A O 1
ATOM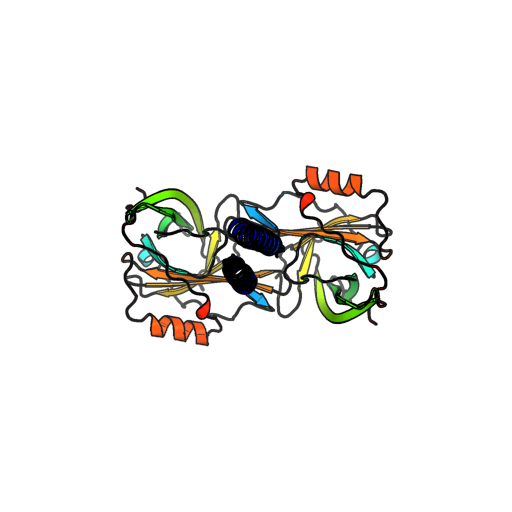 728 N N . ILE A 1 94 ? 9.227 -20.469 5.961 1 92.62 94 ILE A N 1
ATOM 729 C CA . ILE A 1 94 ? 10.586 -19.953 6.082 1 92.62 94 ILE A CA 1
ATOM 730 C C . ILE A 1 94 ? 11.547 -21.109 6.387 1 92.62 94 ILE A C 1
ATOM 732 O O . ILE A 1 94 ? 11.344 -21.844 7.348 1 92.62 94 ILE A O 1
ATOM 736 N N . ARG A 1 95 ? 12.578 -21.25 5.535 1 92.5 95 ARG A N 1
ATOM 737 C CA . ARG A 1 95 ? 13.492 -22.391 5.68 1 92.5 95 ARG A CA 1
ATOM 738 C C . ARG A 1 95 ? 14.938 -21.906 5.738 1 92.5 95 ARG A C 1
ATOM 740 O O . ARG A 1 95 ? 15.25 -20.797 5.297 1 92.5 95 ARG A O 1
ATOM 747 N N . ALA A 1 96 ? 15.68 -22.703 6.375 1 88.5 96 ALA A N 1
ATOM 748 C CA . ALA A 1 96 ? 17.125 -22.516 6.422 1 88.5 96 ALA A CA 1
ATOM 749 C C . ALA A 1 96 ? 17.859 -23.75 5.902 1 88.5 96 ALA A C 1
ATOM 751 O O . ALA A 1 96 ? 17.375 -24.875 6.035 1 88.5 96 ALA A O 1
ATOM 752 N N . ASP A 1 97 ? 18.953 -23.344 5.297 1 84.69 97 ASP A N 1
ATOM 753 C CA . ASP A 1 97 ? 19.812 -24.453 4.855 1 84.69 97 ASP A CA 1
ATOM 754 C C . ASP A 1 97 ? 20.797 -24.859 5.953 1 84.69 97 ASP A C 1
ATOM 756 O O . ASP A 1 97 ? 21.594 -24.047 6.402 1 84.69 97 ASP A O 1
ATOM 760 N N . VAL A 1 98 ? 20.688 -26.047 6.441 1 83.94 98 VAL A N 1
ATOM 761 C CA . VAL A 1 98 ? 21.625 -26.609 7.406 1 83.94 98 VAL A CA 1
ATOM 762 C C . VAL A 1 98 ? 22.375 -27.781 6.77 1 83.94 98 VAL A C 1
ATOM 764 O O . VAL A 1 98 ? 21.844 -28.891 6.656 1 83.94 98 VAL A O 1
ATOM 767 N N . PHE A 1 99 ? 23.625 -27.5 6.457 1 86.19 99 PHE A N 1
ATOM 768 C CA . PHE A 1 99 ? 24.516 -28.5 5.875 1 86.19 99 PHE A CA 1
ATOM 769 C C . PHE A 1 99 ? 23.906 -29.094 4.609 1 86.19 99 PHE A C 1
ATOM 771 O O . PHE A 1 99 ? 23.844 -30.312 4.453 1 86.19 99 PHE A O 1
ATOM 778 N N . GLY A 1 100 ? 23.266 -28.359 3.844 1 80.25 100 GLY A N 1
ATOM 779 C CA . GLY A 1 100 ? 22.734 -28.781 2.553 1 80.25 100 GLY A CA 1
ATOM 780 C C . GLY A 1 100 ? 21.312 -29.281 2.625 1 80.25 100 GLY A C 1
ATOM 781 O O . GLY A 1 100 ? 20.766 -29.781 1.63 1 80.25 100 GLY A O 1
ATOM 782 N N . ARG A 1 101 ? 20.797 -29.312 3.85 1 82.75 101 ARG A N 1
ATOM 783 C CA . ARG A 1 101 ? 19.438 -29.781 4.02 1 82.75 101 ARG A CA 1
ATOM 784 C C . ARG A 1 101 ? 18.516 -28.641 4.473 1 82.75 101 ARG A C 1
ATOM 786 O O . ARG A 1 101 ? 18.875 -27.875 5.379 1 82.75 101 ARG A O 1
ATOM 793 N N . PRO A 1 102 ? 17.391 -28.547 3.74 1 84.06 102 PRO A N 1
ATOM 794 C CA . PRO A 1 102 ? 16.469 -27.5 4.176 1 84.06 102 PRO A CA 1
ATOM 795 C C . PRO A 1 102 ? 15.734 -27.859 5.469 1 84.06 102 PRO A C 1
ATOM 797 O O . PRO A 1 102 ? 15.258 -28.984 5.617 1 84.06 102 PRO A O 1
ATOM 800 N N . TYR A 1 103 ? 15.797 -26.984 6.371 1 87.88 103 TYR A N 1
ATOM 801 C CA . TYR A 1 103 ? 15.07 -27.109 7.629 1 87.88 103 TYR A CA 1
ATOM 802 C C . TYR A 1 103 ? 14.008 -26.031 7.762 1 87.88 103 TYR A C 1
ATOM 804 O O . TYR A 1 103 ? 14.281 -24.844 7.531 1 87.88 103 TYR A O 1
ATOM 812 N N . VAL A 1 104 ? 12.828 -26.531 8.07 1 87.06 104 VAL A N 1
ATOM 813 C CA . VAL A 1 104 ? 11.727 -25.594 8.242 1 87.06 104 VAL A CA 1
ATOM 814 C C . VAL A 1 104 ? 11.906 -24.828 9.555 1 87.06 104 VAL A C 1
ATOM 816 O O . VAL A 1 104 ? 12.016 -25.422 10.625 1 87.06 104 VAL A O 1
ATOM 819 N N . ILE A 1 105 ? 11.922 -23.578 9.406 1 89.31 105 ILE A N 1
ATOM 820 C CA . ILE A 1 105 ? 12.039 -22.719 10.578 1 89.31 105 ILE A CA 1
ATOM 821 C C . ILE A 1 105 ? 10.648 -22.281 11.039 1 89.31 105 ILE A C 1
ATOM 823 O O . ILE A 1 105 ? 10.383 -22.203 12.234 1 89.31 105 ILE A O 1
ATOM 827 N N . ASP A 1 106 ? 9.844 -22.062 10.109 1 92.56 106 ASP A N 1
ATOM 828 C CA . ASP A 1 106 ? 8.516 -21.562 10.43 1 92.56 106 ASP A CA 1
ATOM 829 C C . ASP A 1 106 ? 7.523 -21.875 9.312 1 92.56 106 ASP A C 1
ATOM 831 O O . ASP A 1 106 ? 7.918 -22.031 8.156 1 92.56 106 ASP A O 1
ATOM 835 N N . ARG A 1 107 ? 6.316 -22.094 9.68 1 94.75 107 ARG A N 1
ATOM 836 C CA . ARG A 1 107 ? 5.188 -22.25 8.766 1 94.75 107 ARG A CA 1
ATOM 837 C C . ARG A 1 107 ? 4.172 -21.125 8.953 1 94.75 107 ARG A C 1
ATOM 839 O O . ARG A 1 107 ? 3.822 -20.781 10.086 1 94.75 107 ARG A O 1
ATOM 846 N N . SER A 1 108 ? 3.754 -20.578 7.859 1 94.69 108 SER A N 1
ATOM 847 C CA . SER A 1 108 ? 2.721 -19.547 7.906 1 94.69 108 SER A CA 1
ATOM 848 C C . SER A 1 108 ? 1.505 -19.953 7.078 1 94.69 108 SER A C 1
ATOM 850 O O . SER A 1 108 ? 1.646 -20.5 5.984 1 94.69 108 SER A O 1
ATOM 852 N N . VAL A 1 109 ? 0.375 -19.734 7.668 1 96.12 109 VAL A N 1
ATOM 853 C CA . VAL A 1 109 ? -0.887 -19.969 6.977 1 96.12 109 VAL A CA 1
ATOM 854 C C . VAL A 1 109 ? -1.775 -18.734 7.062 1 96.12 109 VAL A C 1
ATOM 856 O O . VAL A 1 109 ? -1.893 -18.125 8.125 1 96.12 109 VAL A O 1
ATOM 859 N N . ALA A 1 110 ? -2.344 -18.328 5.988 1 95.69 110 ALA A N 1
ATOM 860 C CA . ALA A 1 110 ? -3.336 -17.25 5.926 1 95.69 110 ALA A CA 1
ATOM 861 C C . ALA A 1 110 ? -4.648 -17.766 5.332 1 95.69 110 ALA A C 1
ATOM 863 O O . ALA A 1 110 ? -4.672 -18.281 4.219 1 95.69 110 ALA A O 1
ATOM 864 N N . GLU A 1 111 ? -5.684 -17.609 6.082 1 97.06 111 GLU A N 1
ATOM 865 C CA . GLU A 1 111 ? -7.008 -18.016 5.621 1 97.06 111 GLU A CA 1
ATOM 866 C C . GLU A 1 111 ? -7.879 -16.812 5.316 1 97.06 111 GLU A C 1
ATOM 868 O O . GLU A 1 111 ? -7.984 -15.891 6.137 1 97.06 111 GLU A O 1
ATOM 873 N N . GLY A 1 112 ? -8.445 -16.859 4.129 1 97.56 112 GLY A N 1
ATOM 874 C CA . GLY A 1 112 ? -9.32 -15.781 3.689 1 97.56 112 GLY A CA 1
ATOM 875 C C . GLY A 1 112 ? -10.414 -16.25 2.748 1 97.56 112 GLY A C 1
ATOM 876 O O . GLY A 1 112 ? -10.828 -17.406 2.789 1 97.56 112 GLY A O 1
ATOM 877 N N . TYR A 1 113 ? -10.922 -15.273 1.996 1 98.12 113 TYR A N 1
ATOM 878 C CA . TYR A 1 113 ? -11.969 -15.594 1.031 1 98.12 113 TYR A CA 1
ATOM 879 C C . TYR A 1 113 ? -11.953 -14.617 -0.135 1 98.12 113 TYR A C 1
ATOM 881 O O . TYR A 1 113 ? -11.367 -13.539 -0.039 1 98.12 113 TYR A O 1
ATOM 889 N N . ALA A 1 114 ? -12.555 -15.023 -1.199 1 98.31 114 ALA A N 1
ATOM 890 C CA . ALA A 1 114 ? -12.664 -14.219 -2.412 1 98.31 114 ALA A CA 1
ATOM 891 C C . ALA A 1 114 ? -14.109 -14.156 -2.895 1 98.31 114 ALA A C 1
ATOM 893 O O . ALA A 1 114 ? -14.875 -15.109 -2.725 1 98.31 114 ALA A O 1
ATOM 894 N N . GLU A 1 115 ? -14.469 -13.055 -3.402 1 97.5 115 GLU A N 1
ATOM 895 C CA . GLU A 1 115 ? -15.758 -12.828 -4.035 1 97.5 115 GLU A CA 1
ATOM 896 C C . GLU A 1 115 ? -15.594 -12.234 -5.43 1 97.5 115 GLU A C 1
ATOM 898 O O . GLU A 1 115 ? -14.531 -11.711 -5.77 1 97.5 115 GLU A O 1
ATOM 903 N N . VAL A 1 116 ? -16.625 -12.422 -6.219 1 96.31 116 VAL A N 1
ATOM 904 C CA . VAL A 1 116 ? -16.703 -11.805 -7.539 1 96.31 116 VAL A CA 1
ATOM 905 C C . VAL A 1 116 ? -17.703 -10.648 -7.512 1 96.31 116 VAL A C 1
ATOM 907 O O . VAL A 1 116 ? -18.906 -10.859 -7.68 1 96.31 116 VAL A O 1
ATOM 910 N N . PRO A 1 117 ? -17.25 -9.453 -7.398 1 95.75 117 PRO A N 1
ATOM 911 C CA . PRO A 1 117 ? -18.156 -8.32 -7.223 1 95.75 117 PRO A CA 1
ATOM 912 C C . PRO A 1 117 ? -19.047 -8.078 -8.445 1 95.75 117 PRO A C 1
ATOM 914 O O . PRO A 1 117 ? -20.203 -7.684 -8.305 1 95.75 117 PRO A O 1
ATOM 917 N N . ASP A 1 118 ? -18.531 -8.234 -9.625 1 95.5 118 ASP A N 1
ATOM 918 C CA . ASP A 1 118 ? -19.25 -8.07 -10.883 1 95.5 118 ASP A CA 1
ATOM 919 C C . ASP A 1 118 ? -19.328 -9.391 -11.648 1 95.5 118 ASP A C 1
ATOM 921 O O . ASP A 1 118 ? -18.328 -9.852 -12.211 1 95.5 118 ASP A O 1
ATOM 925 N N . PRO A 1 119 ? -20.5 -9.953 -11.742 1 93.75 119 PRO A N 1
ATOM 926 C CA . PRO A 1 119 ? -20.625 -11.25 -12.406 1 93.75 119 PRO A CA 1
ATOM 927 C C . PRO A 1 119 ? -20.203 -11.211 -13.875 1 93.75 119 PRO A C 1
ATOM 929 O O . PRO A 1 119 ? -19.906 -12.25 -14.461 1 93.75 119 PRO A O 1
ATOM 932 N N . ASN A 1 120 ? -20.203 -10.047 -14.453 1 95.75 120 ASN A N 1
ATOM 933 C CA . ASN A 1 120 ? -19.797 -9.914 -15.852 1 95.75 120 ASN A CA 1
ATOM 934 C C . ASN A 1 120 ? -18.281 -9.875 -15.992 1 95.75 120 ASN A C 1
ATOM 936 O O . ASN A 1 120 ? -17.75 -9.922 -17.109 1 95.75 120 ASN A O 1
ATOM 940 N N . LYS A 1 121 ? -17.578 -9.742 -14.914 1 96.56 121 LYS A N 1
ATOM 941 C CA . LYS A 1 121 ? -16.125 -9.781 -14.859 1 96.56 121 LYS A CA 1
ATOM 942 C C . LYS A 1 121 ? -15.633 -10.812 -13.852 1 96.56 121 LYS A C 1
ATOM 944 O O . LYS A 1 121 ? -14.977 -10.469 -12.867 1 96.56 121 LYS A O 1
ATOM 949 N N . PRO A 1 122 ? -15.828 -12.07 -14.148 1 96.19 122 PRO A N 1
ATOM 950 C CA . PRO A 1 122 ? -15.609 -13.117 -13.148 1 96.19 122 PRO A CA 1
ATOM 951 C C . PRO A 1 122 ? -14.133 -13.312 -12.805 1 96.19 122 PRO A C 1
ATOM 953 O O . PRO A 1 122 ? -13.805 -13.945 -11.797 1 96.19 122 PRO A O 1
ATOM 956 N N . ALA A 1 123 ? -13.25 -12.82 -13.625 1 98.12 123 ALA A N 1
ATOM 957 C CA . ALA A 1 123 ? -11.82 -13 -13.383 1 98.12 123 ALA A CA 1
ATOM 958 C C . ALA A 1 123 ? -11.25 -11.836 -12.57 1 98.12 123 ALA A C 1
ATOM 960 O O . ALA A 1 123 ? -10.039 -11.742 -12.367 1 98.12 123 ALA A O 1
ATOM 961 N N . GLU A 1 124 ? -12.117 -10.922 -12.18 1 97.81 124 GLU A N 1
ATOM 962 C CA . GLU A 1 124 ? -11.773 -9.836 -11.266 1 97.81 124 GLU A CA 1
ATOM 963 C C . GLU A 1 124 ? -12.375 -10.07 -9.883 1 97.81 124 GLU A C 1
ATOM 965 O O . GLU A 1 124 ? -13.578 -9.891 -9.68 1 97.81 124 GLU A O 1
ATOM 970 N N . LEU A 1 125 ? -11.5 -10.414 -8.969 1 98.06 125 LEU A N 1
ATOM 971 C CA . LEU A 1 125 ? -11.984 -10.859 -7.664 1 98.06 125 LEU A CA 1
ATOM 972 C C . LEU A 1 125 ? -11.602 -9.859 -6.574 1 98.06 125 LEU A C 1
ATOM 974 O O . LEU A 1 125 ? -10.695 -9.047 -6.766 1 98.06 125 LEU A O 1
ATOM 978 N N . SER A 1 126 ? -12.352 -9.875 -5.539 1 97.62 126 SER A N 1
ATOM 979 C CA . SER A 1 126 ? -12.055 -9.211 -4.273 1 97.62 126 SER A CA 1
ATOM 980 C C . SER A 1 126 ? -11.664 -10.211 -3.197 1 97.62 126 SER A C 1
ATOM 982 O O . SER A 1 126 ? -12.492 -11.008 -2.75 1 97.62 126 SER A O 1
ATOM 984 N N . VAL A 1 127 ? -10.43 -10.195 -2.83 1 97.81 127 VAL A N 1
ATOM 985 C CA . VAL A 1 127 ? -9.898 -11.172 -1.884 1 97.81 127 VAL A CA 1
ATOM 986 C C . VAL A 1 127 ? -9.633 -10.5 -0.538 1 97.81 127 VAL A C 1
ATOM 988 O O . VAL A 1 127 ? -9.086 -9.398 -0.486 1 97.81 127 VAL A O 1
ATOM 991 N N . SER A 1 128 ? -10.055 -11.156 0.501 1 96.75 128 SER A N 1
ATOM 992 C CA . SER A 1 128 ? -9.906 -10.641 1.857 1 96.75 128 SER A CA 1
ATOM 993 C C . SER A 1 128 ? -9.273 -11.672 2.783 1 96.75 128 SER A C 1
ATOM 995 O O . SER A 1 128 ? -9.562 -12.867 2.674 1 96.75 128 SER A O 1
ATOM 997 N N . PHE A 1 129 ? -8.438 -11.172 3.617 1 96.38 129 PHE A N 1
ATOM 998 C CA . PHE A 1 129 ? -7.879 -11.977 4.699 1 96.38 129 PHE A CA 1
ATOM 999 C C . PHE A 1 129 ? -8.227 -11.375 6.055 1 96.38 129 PHE A C 1
ATOM 1001 O O . PHE A 1 129 ? -7.531 -10.477 6.535 1 96.38 129 PHE A O 1
ATOM 1008 N N . PRO A 1 130 ? -9.211 -11.93 6.723 1 94.62 130 PRO A N 1
ATOM 1009 C CA . PRO A 1 130 ? -9.617 -11.375 8.016 1 94.62 130 PRO A CA 1
ATOM 1010 C C . PRO A 1 130 ? -8.469 -11.32 9.023 1 94.62 130 PRO A C 1
ATOM 1012 O O . PRO A 1 130 ? -7.633 -12.227 9.062 1 94.62 130 PRO A O 1
ATOM 1015 N N . PRO A 1 131 ? -8.406 -10.219 9.859 1 94.12 131 PRO A N 1
ATOM 1016 C CA . PRO A 1 131 ? -9.453 -9.219 10.062 1 94.12 131 PRO A CA 1
ATOM 1017 C C . PRO A 1 131 ? -9.43 -8.125 8.992 1 94.12 131 PRO A C 1
ATOM 1019 O O . PRO A 1 131 ? -10.32 -7.266 8.969 1 94.12 131 PRO A O 1
ATOM 1022 N N . SER A 1 132 ? -8.492 -8.141 8.062 1 91.88 132 SER A N 1
ATOM 1023 C CA . SER A 1 132 ? -8.5 -7.195 6.949 1 91.88 132 SER A CA 1
ATOM 1024 C C . SER A 1 132 ? -9.586 -7.543 5.938 1 91.88 132 SER A C 1
ATOM 1026 O O . SER A 1 132 ? -9.961 -8.711 5.801 1 91.88 132 SER A O 1
ATOM 1028 N N . ASN A 1 133 ? -10.062 -6.434 5.316 1 91.19 133 ASN A N 1
ATOM 1029 C CA . ASN A 1 133 ? -11.141 -6.633 4.359 1 91.19 133 ASN A CA 1
ATOM 1030 C C . ASN A 1 133 ? -10.992 -5.715 3.146 1 91.19 133 ASN A C 1
ATOM 1032 O O . ASN A 1 133 ? -10.641 -4.543 3.289 1 91.19 133 ASN A O 1
ATOM 1036 N N . SER A 1 134 ? -11.266 -6.301 1.953 1 91.88 134 SER A N 1
ATOM 1037 C CA . SER A 1 134 ? -11.148 -5.535 0.717 1 91.88 134 SER A CA 1
ATOM 1038 C C . SER A 1 134 ? -12.438 -4.773 0.417 1 91.88 134 SER A C 1
ATOM 1040 O O . SER A 1 134 ? -12.453 -3.859 -0.408 1 91.88 134 SER A O 1
ATOM 1042 N N . ASN A 1 135 ? -13.492 -5.074 1.077 1 88.69 135 ASN A N 1
ATOM 1043 C CA . ASN A 1 135 ? -14.781 -4.402 0.947 1 88.69 135 ASN A CA 1
ATOM 1044 C C . ASN A 1 135 ? -15.219 -4.316 -0.51 1 88.69 135 ASN A C 1
ATOM 1046 O O . ASN A 1 135 ? -15.617 -3.25 -0.982 1 88.69 135 ASN A O 1
ATOM 1050 N N . GLY A 1 136 ? -15.039 -5.371 -1.275 1 91.62 136 GLY A N 1
ATOM 1051 C CA . GLY A 1 136 ? -15.531 -5.457 -2.641 1 91.62 136 GLY A CA 1
ATOM 1052 C C . GLY A 1 136 ? -14.578 -4.871 -3.66 1 91.62 136 GLY A C 1
ATOM 1053 O O . GLY A 1 136 ? -14.82 -4.953 -4.867 1 91.62 136 GLY A O 1
ATOM 1054 N N . ARG A 1 137 ? -13.516 -4.305 -3.221 1 92.19 137 ARG A N 1
ATOM 1055 C CA . ARG A 1 137 ? -12.516 -3.768 -4.141 1 92.19 137 ARG A CA 1
ATOM 1056 C C . ARG A 1 137 ? -11.797 -4.887 -4.883 1 92.19 137 ARG A C 1
ATOM 1058 O O . ARG A 1 137 ? -11.422 -5.898 -4.285 1 92.19 137 ARG A O 1
ATOM 1065 N N . ILE A 1 138 ? -11.625 -4.629 -6.168 1 95.25 138 ILE A N 1
ATOM 1066 C CA . ILE A 1 138 ? -10.922 -5.629 -6.965 1 95.25 138 ILE A CA 1
ATOM 1067 C C . ILE A 1 138 ? -9.43 -5.594 -6.641 1 95.25 138 ILE A C 1
ATOM 1069 O O . ILE A 1 138 ? -8.781 -4.559 -6.805 1 95.25 138 ILE A O 1
ATOM 1073 N N . ASN A 1 139 ? -8.93 -6.68 -6.137 1 96.56 139 ASN A N 1
ATOM 1074 C CA . ASN A 1 139 ? -7.508 -6.738 -5.805 1 96.56 139 ASN A CA 1
ATOM 1075 C C . ASN A 1 139 ? -6.875 -8.039 -6.293 1 96.56 139 ASN A C 1
ATOM 1077 O O . ASN A 1 139 ? -5.785 -8.406 -5.848 1 96.56 139 ASN A O 1
ATOM 1081 N N . TYR A 1 140 ? -7.512 -8.75 -7.137 1 98.06 140 TYR A N 1
ATOM 1082 C CA . TYR A 1 140 ? -7.059 -10.016 -7.695 1 98.06 140 TYR A CA 1
ATOM 1083 C C . TYR A 1 140 ? -7.602 -10.219 -9.102 1 98.06 140 TYR A C 1
ATOM 1085 O O . TYR A 1 140 ? -8.789 -10.492 -9.289 1 98.06 140 TYR A O 1
ATOM 1093 N N . LYS A 1 141 ? -6.746 -10.094 -10.023 1 98.31 141 LYS A N 1
ATOM 1094 C CA . LYS A 1 141 ? -7.125 -10.289 -11.422 1 98.31 141 LYS A CA 1
ATOM 1095 C C . LYS A 1 141 ? -6.441 -11.516 -12.008 1 98.31 141 LYS A C 1
ATOM 1097 O O . LYS A 1 141 ? -5.211 -11.602 -12.031 1 98.31 141 LYS A O 1
ATOM 1102 N N . VAL A 1 142 ? -7.203 -12.484 -12.422 1 98.69 142 VAL A N 1
ATOM 1103 C CA . VAL A 1 142 ? -6.652 -13.586 -13.203 1 98.69 142 VAL A CA 1
ATOM 1104 C C . VAL A 1 142 ? -6.469 -13.148 -14.656 1 98.69 142 VAL A C 1
ATOM 1106 O O . VAL A 1 142 ? -7.449 -12.984 -15.391 1 98.69 142 VAL A O 1
ATOM 1109 N N . LEU A 1 143 ? -5.277 -13.016 -15.031 1 98.06 143 LEU A N 1
ATOM 1110 C CA . LEU A 1 143 ? -4.984 -12.508 -16.375 1 98.06 143 LEU A CA 1
ATOM 1111 C C . LEU A 1 143 ? -5.125 -13.609 -17.406 1 98.06 143 LEU A C 1
ATOM 1113 O O . LEU A 1 143 ? -5.582 -13.359 -18.531 1 98.06 143 LEU A O 1
ATOM 1117 N N . SER A 1 144 ? -4.629 -14.75 -17.047 1 97.06 144 SER A N 1
ATOM 1118 C CA . SER A 1 144 ? -4.656 -15.906 -17.922 1 97.06 144 SER A CA 1
ATOM 1119 C C . SER A 1 144 ? -4.492 -17.203 -17.141 1 97.06 144 SER A C 1
ATOM 1121 O O . SER A 1 144 ? -3.717 -17.266 -16.188 1 97.06 144 SER A O 1
ATOM 1123 N N . THR A 1 145 ? -5.266 -18.203 -17.547 1 98.19 145 THR A N 1
ATOM 1124 C CA . THR A 1 145 ? -5.109 -19.531 -16.984 1 98.19 145 THR A CA 1
ATOM 1125 C C . THR A 1 145 ? -5.621 -20.594 -17.969 1 98.19 145 THR A C 1
ATOM 1127 O O . THR A 1 145 ? -6.602 -20.359 -18.688 1 98.19 145 THR A O 1
ATOM 1130 N N . ASP A 1 146 ? -4.938 -21.688 -18.016 1 96.94 146 ASP A N 1
ATOM 1131 C CA . ASP A 1 146 ? -5.48 -22.844 -18.734 1 96.94 146 ASP A CA 1
ATOM 1132 C C . ASP A 1 146 ? -6.117 -23.844 -17.766 1 96.94 146 ASP A C 1
ATOM 1134 O O . ASP A 1 146 ? -6.48 -24.953 -18.156 1 96.94 146 ASP A O 1
ATOM 1138 N N . TYR A 1 147 ? -6.176 -23.438 -16.453 1 97.88 147 TYR A N 1
ATOM 1139 C CA . TYR A 1 147 ? -6.801 -24.172 -15.359 1 97.88 147 TYR A CA 1
ATOM 1140 C C . TYR A 1 147 ? -5.977 -25.391 -14.984 1 97.88 147 TYR A C 1
ATOM 1142 O O . TYR A 1 147 ? -5.98 -25.828 -13.828 1 97.88 147 TYR A O 1
ATOM 1150 N N . ASP A 1 148 ? -5.195 -25.922 -15.867 1 97.69 148 ASP A N 1
ATOM 1151 C CA . ASP A 1 148 ? -4.598 -27.234 -15.656 1 97.69 148 ASP A CA 1
ATOM 1152 C C . ASP A 1 148 ? -3.104 -27.125 -15.375 1 97.69 148 ASP A C 1
ATOM 1154 O O . ASP A 1 148 ? -2.523 -27.984 -14.711 1 97.69 148 ASP A O 1
ATOM 1158 N N . THR A 1 149 ? -2.508 -26.078 -15.93 1 97.94 149 THR A N 1
ATOM 1159 C CA . THR A 1 149 ? -1.059 -26.031 -15.773 1 97.94 149 THR A CA 1
ATOM 1160 C C . THR A 1 149 ? -0.619 -24.734 -15.117 1 97.94 149 THR A C 1
ATOM 1162 O O . THR A 1 149 ? 0.283 -24.734 -14.281 1 97.94 149 THR A O 1
ATOM 1165 N N . TYR A 1 150 ? -1.257 -23.594 -15.531 1 98.5 150 TYR A N 1
ATOM 1166 C CA . TYR A 1 150 ? -0.752 -22.328 -15.008 1 98.5 150 TYR A CA 1
ATOM 1167 C C . TYR A 1 150 ? -1.891 -21.344 -14.773 1 98.5 150 TYR A C 1
ATOM 1169 O O . TYR A 1 150 ? -2.984 -21.516 -15.312 1 98.5 150 TYR A O 1
ATOM 1177 N N . ALA A 1 151 ? -1.673 -20.375 -13.938 1 98.69 151 ALA A N 1
ATOM 1178 C CA . ALA A 1 151 ? -2.475 -19.172 -13.781 1 98.69 151 ALA A CA 1
ATOM 1179 C C . ALA A 1 151 ? -1.586 -17.953 -13.562 1 98.69 151 ALA A C 1
ATOM 1181 O O . ALA A 1 151 ? -0.578 -18.031 -12.852 1 98.69 151 ALA A O 1
ATOM 1182 N N . VAL A 1 152 ? -1.922 -16.828 -14.172 1 98.69 152 VAL A N 1
ATOM 1183 C CA . VAL A 1 152 ? -1.234 -15.547 -14.008 1 98.69 152 VAL A CA 1
ATOM 1184 C C . VAL A 1 152 ? -2.141 -14.555 -13.273 1 98.69 152 VAL A C 1
ATOM 1186 O O . VAL A 1 152 ? -3.25 -14.266 -13.734 1 98.69 152 VAL A O 1
ATOM 1189 N N . VAL A 1 153 ? -1.65 -14.102 -12.156 1 98.62 153 VAL A N 1
ATOM 1190 C CA . VAL A 1 153 ? -2.455 -13.219 -11.312 1 98.62 153 VAL A CA 1
ATOM 1191 C C . VAL A 1 153 ? -1.746 -11.883 -11.141 1 98.62 153 VAL A C 1
ATOM 1193 O O . VAL A 1 153 ? -0.528 -11.836 -10.953 1 98.62 153 VAL A O 1
ATOM 1196 N N . PHE A 1 154 ? -2.531 -10.836 -11.195 1 98.38 154 PHE A N 1
ATOM 1197 C CA . PHE A 1 154 ? -2.023 -9.492 -10.977 1 98.38 154 PHE A CA 1
ATOM 1198 C C . PHE A 1 154 ? -2.91 -8.727 -10 1 98.38 154 PHE A C 1
ATOM 1200 O O . PHE A 1 154 ? -4.133 -8.875 -10.023 1 98.38 154 PHE A O 1
ATOM 1207 N N . SER A 1 155 ? -2.271 -7.996 -9.117 1 97.44 155 SER A N 1
ATOM 1208 C CA . SER A 1 155 ? -2.928 -7.102 -8.172 1 97.44 155 SER A CA 1
ATOM 1209 C C . SER A 1 155 ? -2.236 -5.742 -8.117 1 97.44 155 SER A C 1
ATOM 1211 O O . SER A 1 155 ? -1.007 -5.664 -8.148 1 97.44 155 SER A O 1
ATOM 1213 N N . CYS A 1 156 ? -3.057 -4.695 -8.055 1 96.44 156 CYS A N 1
ATOM 1214 C CA . CYS A 1 156 ? -2.52 -3.34 -7.996 1 96.44 156 CYS A CA 1
ATOM 1215 C C . CYS A 1 156 ? -3.418 -2.432 -7.164 1 96.44 156 CYS A C 1
ATOM 1217 O O . CYS A 1 156 ? -4.633 -2.393 -7.375 1 96.44 156 CYS A O 1
ATOM 1219 N N . GLU A 1 157 ? -2.84 -1.756 -6.242 1 93.06 157 GLU A N 1
ATOM 1220 C CA . GLU A 1 157 ? -3.559 -0.834 -5.367 1 93.06 157 GLU A CA 1
ATOM 1221 C C . GLU A 1 157 ? -2.971 0.572 -5.445 1 93.06 157 GLU A C 1
ATOM 1223 O O . GLU A 1 157 ? -1.768 0.76 -5.254 1 93.06 157 GLU A O 1
ATOM 1228 N N . GLU A 1 158 ? -3.811 1.521 -5.742 1 92.75 158 GLU A N 1
ATOM 1229 C CA . GLU A 1 158 ? -3.371 2.912 -5.77 1 92.75 158 GLU A CA 1
ATOM 1230 C C . GLU A 1 158 ? -3.455 3.545 -4.383 1 92.75 158 GLU A C 1
ATOM 1232 O O . GLU A 1 158 ? -4.473 3.414 -3.697 1 92.75 158 GLU A O 1
ATOM 1237 N N . ILE A 1 159 ? -2.41 4.16 -3.967 1 91 159 ILE A N 1
ATOM 1238 C CA . ILE A 1 159 ? -2.314 4.887 -2.705 1 91 159 ILE A CA 1
ATOM 1239 C C . ILE A 1 159 ? -1.741 6.281 -2.957 1 91 159 ILE A C 1
ATOM 1241 O O . ILE A 1 159 ? -0.547 6.426 -3.227 1 91 159 ILE A O 1
ATOM 1245 N N . TRP A 1 160 ? -2.574 7.266 -2.809 1 90.75 160 TRP A N 1
ATOM 1246 C CA . TRP A 1 160 ? -2.188 8.641 -3.102 1 90.75 160 TRP A CA 1
ATOM 1247 C C . TRP A 1 160 ? -1.691 8.773 -4.539 1 90.75 160 TRP A C 1
ATOM 1249 O O . TRP A 1 160 ? -2.453 8.57 -5.484 1 90.75 160 TRP A O 1
ATOM 1259 N N . SER A 1 161 ? -0.365 9.062 -4.691 1 90.62 161 SER A N 1
ATOM 1260 C CA . SER A 1 161 ? 0.158 9.305 -6.031 1 90.62 161 SER A CA 1
ATOM 1261 C C . SER A 1 161 ? 0.976 8.117 -6.527 1 90.62 161 SER A C 1
ATOM 1263 O O . SER A 1 161 ? 1.672 8.211 -7.539 1 90.62 161 SER A O 1
ATOM 1265 N N . VAL A 1 162 ? 0.917 6.988 -5.809 1 92.06 162 VAL A N 1
ATOM 1266 C CA . VAL A 1 162 ? 1.681 5.812 -6.211 1 92.06 162 VAL A CA 1
ATOM 1267 C C . VAL A 1 162 ? 0.763 4.594 -6.266 1 92.06 162 VAL A C 1
ATOM 1269 O O . VAL A 1 162 ? -0.404 4.672 -5.875 1 92.06 162 VAL A O 1
ATOM 1272 N N . ASN A 1 163 ? 1.289 3.557 -6.812 1 94 163 ASN A N 1
ATOM 1273 C CA . ASN A 1 163 ? 0.582 2.281 -6.75 1 94 163 ASN A CA 1
ATOM 1274 C C . ASN A 1 163 ? 1.5 1.152 -6.293 1 94 163 ASN A C 1
ATOM 1276 O O . ASN A 1 163 ? 2.715 1.212 -6.496 1 94 163 ASN A O 1
ATOM 1280 N N . ILE A 1 164 ? 0.908 0.179 -5.625 1 94 164 ILE A N 1
ATOM 1281 C CA . ILE A 1 164 ? 1.596 -1.02 -5.16 1 94 164 ILE A CA 1
ATOM 1282 C C . ILE A 1 164 ? 1.13 -2.229 -5.969 1 94 164 ILE A C 1
ATOM 1284 O O . ILE A 1 164 ? -0.073 -2.473 -6.094 1 94 164 ILE A O 1
ATOM 1288 N N . GLN A 1 165 ? 2.133 -2.959 -6.48 1 96.5 165 GLN A N 1
ATOM 1289 C CA . GLN A 1 165 ? 1.802 -4.047 -7.395 1 96.5 165 GLN A CA 1
ATOM 1290 C C . GLN A 1 165 ? 2.227 -5.395 -6.82 1 96.5 165 GLN A C 1
ATOM 1292 O O . GLN A 1 165 ? 3.291 -5.508 -6.207 1 96.5 165 GLN A O 1
ATOM 1297 N N . PHE A 1 166 ? 1.403 -6.41 -7.094 1 97.12 166 PHE A N 1
ATOM 1298 C CA . PHE A 1 166 ? 1.697 -7.82 -6.855 1 97.12 166 PHE A CA 1
ATOM 1299 C C . PHE A 1 166 ? 1.415 -8.648 -8.102 1 97.12 166 PHE A C 1
ATOM 1301 O O . PHE A 1 166 ? 0.557 -8.289 -8.914 1 97.12 166 PHE A O 1
ATOM 1308 N N . ALA A 1 167 ? 2.17 -9.672 -8.141 1 98.06 167 ALA A N 1
ATOM 1309 C CA . ALA A 1 167 ? 1.963 -10.594 -9.258 1 98.06 167 ALA A CA 1
ATOM 1310 C C . ALA A 1 167 ? 2.426 -12 -8.898 1 98.06 167 ALA A C 1
ATOM 1312 O O . ALA A 1 167 ? 3.406 -12.172 -8.172 1 98.06 167 ALA A O 1
ATOM 1313 N N . TRP A 1 168 ? 1.732 -12.922 -9.461 1 98.25 168 TRP A N 1
ATOM 1314 C CA . TRP A 1 168 ? 2.051 -14.328 -9.242 1 98.25 168 TRP A CA 1
ATOM 1315 C C . TRP A 1 168 ? 1.924 -15.125 -10.531 1 98.25 168 TRP A C 1
ATOM 1317 O O . TRP A 1 168 ? 1.002 -14.898 -11.32 1 98.25 168 TRP A O 1
ATOM 1327 N N . ILE A 1 169 ? 2.818 -15.93 -10.734 1 98.75 169 ILE A N 1
ATOM 1328 C CA . ILE A 1 169 ? 2.668 -17.031 -11.68 1 98.75 169 ILE A CA 1
ATOM 1329 C C . ILE A 1 169 ? 2.551 -18.359 -10.914 1 98.75 169 ILE A C 1
ATOM 1331 O O . ILE A 1 169 ? 3.494 -18.766 -10.242 1 98.75 169 ILE A O 1
ATOM 1335 N N . LEU A 1 170 ? 1.443 -18.953 -11.109 1 98.81 170 LEU A N 1
ATOM 1336 C CA . LEU A 1 170 ? 1.087 -20.156 -10.352 1 98.81 170 LEU A CA 1
ATOM 1337 C C . LEU A 1 170 ? 1.063 -21.375 -11.258 1 98.81 170 LEU A C 1
ATOM 1339 O O . LEU A 1 170 ? 0.777 -21.266 -12.453 1 98.81 170 LEU A O 1
ATOM 1343 N N . THR A 1 171 ? 1.346 -22.516 -10.625 1 98.75 171 THR A N 1
ATOM 1344 C CA . THR A 1 171 ? 1.302 -23.766 -11.375 1 98.75 171 THR A CA 1
ATOM 1345 C C . THR A 1 171 ? 0.581 -24.844 -10.578 1 98.75 171 THR A C 1
ATOM 1347 O O . THR A 1 171 ? 0.555 -24.797 -9.344 1 98.75 171 THR A O 1
ATOM 1350 N N . ARG A 1 172 ? -0.031 -25.766 -11.305 1 98.56 172 ARG A N 1
ATOM 1351 C CA . ARG A 1 172 ? -0.665 -26.906 -10.648 1 98.56 172 ARG A CA 1
ATOM 1352 C C . ARG A 1 172 ? 0.378 -27.891 -10.141 1 98.56 172 ARG A C 1
ATOM 1354 O O . ARG A 1 172 ? 0.203 -28.5 -9.078 1 98.56 172 ARG A O 1
ATOM 1361 N N . GLU A 1 173 ? 1.396 -28.062 -10.859 1 97.19 173 GLU A N 1
ATOM 1362 C CA . GLU A 1 173 ? 2.486 -28.938 -10.445 1 97.19 173 GLU A CA 1
ATOM 1363 C C . GLU A 1 173 ? 3.58 -28.172 -9.719 1 97.19 173 GLU A C 1
ATOM 1365 O O . GLU A 1 173 ? 4.039 -27.125 -10.211 1 97.19 173 GLU A O 1
ATOM 1370 N N . ARG A 1 174 ? 3.924 -28.703 -8.68 1 96.88 174 ARG A N 1
ATOM 1371 C CA . ARG A 1 174 ? 4.918 -28.047 -7.832 1 96.88 174 ARG A CA 1
ATOM 1372 C C . ARG A 1 174 ? 6.254 -27.906 -8.555 1 96.88 174 ARG A C 1
ATOM 1374 O O . ARG A 1 174 ? 6.789 -28.906 -9.062 1 96.88 174 ARG A O 1
ATOM 1381 N N . GLY A 1 175 ? 6.758 -26.734 -8.633 1 94.94 175 GLY A N 1
ATOM 1382 C CA . GLY A 1 175 ? 8.094 -26.484 -9.148 1 94.94 175 GLY A CA 1
ATOM 1383 C C . GLY A 1 175 ? 8.188 -26.578 -10.656 1 94.94 175 GLY A C 1
ATOM 1384 O O . GLY A 1 175 ? 9.258 -26.375 -11.234 1 94.94 175 GLY A O 1
ATOM 1385 N N . LEU A 1 176 ? 7.156 -26.828 -11.328 1 94.44 176 LEU A N 1
ATOM 1386 C CA . LEU A 1 176 ? 7.195 -27.016 -12.773 1 94.44 176 LEU A CA 1
ATOM 1387 C C . LEU A 1 176 ? 7.105 -25.672 -13.5 1 94.44 176 LEU A C 1
ATOM 1389 O O . LEU A 1 176 ? 6.156 -24.922 -13.289 1 94.44 176 LEU A O 1
ATOM 1393 N N . ARG A 1 177 ? 8.062 -25.453 -14.328 1 96.25 177 ARG A N 1
ATOM 1394 C CA . ARG A 1 177 ? 8.062 -24.266 -15.18 1 96.25 177 ARG A CA 1
ATOM 1395 C C . ARG A 1 177 ? 6.961 -24.344 -16.234 1 96.25 177 ARG A C 1
ATOM 1397 O O . ARG A 1 177 ? 6.871 -25.328 -16.969 1 96.25 177 ARG A O 1
ATOM 1404 N N . PRO A 1 178 ? 6.191 -23.297 -16.297 1 96.25 178 PRO A N 1
ATOM 1405 C CA . PRO A 1 178 ? 5.223 -23.312 -17.406 1 96.25 178 PRO A CA 1
ATOM 1406 C C . PRO A 1 178 ? 5.887 -23.328 -18.781 1 96.25 178 PRO A C 1
ATOM 1408 O O . PRO A 1 178 ? 6.863 -22.609 -19 1 96.25 178 PRO A O 1
ATOM 1411 N N . GLY A 1 179 ? 5.383 -24.125 -19.641 1 96.25 179 GLY A N 1
ATOM 1412 C CA . GLY A 1 179 ? 5.938 -24.219 -20.984 1 96.25 179 GLY A CA 1
ATOM 1413 C C . GLY A 1 179 ? 5.887 -22.906 -21.75 1 96.25 179 GLY A C 1
ATOM 1414 O O . GLY A 1 179 ? 6.73 -22.656 -22.609 1 96.25 179 GLY A O 1
ATOM 1415 N N . ASN A 1 180 ? 4.922 -22.094 -21.438 1 97.12 180 ASN A N 1
ATOM 1416 C CA . ASN A 1 180 ? 4.719 -20.828 -22.125 1 97.12 180 ASN A CA 1
ATOM 1417 C C . ASN A 1 180 ? 5.152 -19.641 -21.266 1 97.12 180 ASN A C 1
ATOM 1419 O O . ASN A 1 180 ? 4.602 -18.547 -21.391 1 97.12 180 ASN A O 1
ATOM 1423 N N . LEU A 1 181 ? 6.082 -19.859 -20.422 1 97.5 181 LEU A N 1
ATOM 1424 C CA . LEU A 1 181 ? 6.512 -18.844 -19.469 1 97.5 181 LEU A CA 1
ATOM 1425 C C . LEU A 1 181 ? 6.953 -17.578 -20.203 1 97.5 181 LEU A C 1
ATOM 1427 O O . LEU A 1 181 ? 6.59 -16.469 -19.812 1 97.5 181 LEU A O 1
ATOM 1431 N N . ALA A 1 182 ? 7.746 -17.734 -21.234 1 97.19 182 ALA A N 1
ATOM 1432 C CA . ALA A 1 182 ? 8.242 -16.578 -21.984 1 97.19 182 ALA A CA 1
ATOM 1433 C C . ALA A 1 182 ? 7.086 -15.781 -22.562 1 97.19 182 ALA A C 1
ATOM 1435 O O . ALA A 1 182 ? 7.098 -14.547 -22.531 1 97.19 182 ALA A O 1
ATOM 1436 N N . ASN A 1 183 ? 6.16 -16.484 -23.109 1 97.44 183 ASN A N 1
ATOM 1437 C CA . ASN A 1 183 ? 4.98 -15.82 -23.656 1 97.44 183 ASN A CA 1
ATOM 1438 C C . ASN A 1 183 ? 4.176 -15.109 -22.578 1 97.44 183 ASN A C 1
ATOM 1440 O O . ASN A 1 183 ? 3.701 -13.992 -22.781 1 97.44 183 ASN A O 1
ATOM 1444 N N . ILE A 1 184 ? 3.998 -15.758 -21.438 1 96.94 184 ILE A N 1
ATOM 1445 C CA . ILE A 1 184 ? 3.305 -15.164 -20.297 1 96.94 184 ILE A CA 1
ATOM 1446 C C . ILE A 1 184 ? 3.967 -13.844 -19.906 1 96.94 184 ILE A C 1
ATOM 1448 O O . ILE A 1 184 ? 3.299 -12.812 -19.812 1 96.94 184 ILE A O 1
ATOM 1452 N N . GLN A 1 185 ? 5.258 -13.844 -19.766 1 97.44 185 GLN A N 1
ATOM 1453 C CA . GLN A 1 185 ? 5.992 -12.664 -19.312 1 97.44 185 GLN A CA 1
ATOM 1454 C C . GLN A 1 185 ? 5.977 -11.57 -20.375 1 97.44 185 GLN A C 1
ATOM 1456 O O . GLN A 1 185 ? 5.902 -10.383 -20.047 1 97.44 185 GLN A O 1
ATOM 1461 N N . GLN A 1 186 ? 6.039 -11.93 -21.625 1 96.69 186 GLN A N 1
ATOM 1462 C CA . GLN A 1 186 ? 5.953 -10.953 -22.719 1 96.69 186 GLN A CA 1
ATOM 1463 C C . GLN A 1 186 ? 4.605 -10.242 -22.719 1 96.69 186 GLN A C 1
ATOM 1465 O O . GLN A 1 186 ? 4.543 -9.023 -22.844 1 96.69 186 GLN A O 1
ATOM 1470 N N . LEU A 1 187 ? 3.557 -11.047 -22.594 1 95.12 187 LEU A N 1
ATOM 1471 C CA . LEU A 1 187 ? 2.217 -10.461 -22.578 1 95.12 187 LEU A CA 1
ATOM 1472 C C . LEU A 1 187 ? 2.049 -9.531 -21.375 1 95.12 187 LEU A C 1
ATOM 1474 O O . LEU A 1 187 ? 1.427 -8.477 -21.5 1 95.12 187 LEU A O 1
ATOM 1478 N N . MET A 1 188 ? 2.561 -9.922 -20.25 1 97 188 MET A N 1
ATOM 1479 C CA . MET A 1 188 ? 2.518 -9.062 -19.078 1 97 188 MET A CA 1
ATOM 1480 C C . MET A 1 188 ? 3.27 -7.758 -19.328 1 97 188 MET A C 1
ATOM 1482 O O . MET A 1 188 ? 2.785 -6.68 -18.969 1 97 188 MET A O 1
ATOM 1486 N N . SER A 1 189 ? 4.426 -7.863 -19.922 1 97.12 189 SER A N 1
ATOM 1487 C CA . SER A 1 189 ? 5.219 -6.684 -20.234 1 97.12 189 SER A CA 1
ATOM 1488 C C . SER A 1 189 ? 4.469 -5.746 -21.172 1 97.12 189 SER A C 1
ATOM 1490 O O . SER A 1 189 ? 4.477 -4.527 -20.984 1 97.12 189 SER A O 1
ATOM 1492 N N . LEU A 1 190 ? 3.818 -6.297 -22.141 1 95.31 190 LEU A N 1
ATOM 1493 C CA . LEU A 1 190 ? 3.047 -5.512 -23.094 1 95.31 190 LEU A CA 1
ATOM 1494 C C . LEU A 1 190 ? 1.887 -4.801 -22.406 1 95.31 190 LEU A C 1
ATOM 1496 O O . LEU A 1 190 ? 1.472 -3.721 -22.828 1 95.31 190 LEU A O 1
ATOM 1500 N N . ALA A 1 191 ? 1.472 -5.414 -21.344 1 94.75 191 ALA A N 1
ATOM 1501 C CA . ALA A 1 191 ? 0.371 -4.832 -20.594 1 94.75 191 ALA A CA 1
ATOM 1502 C C . ALA A 1 191 ? 0.878 -3.779 -19.609 1 94.75 191 ALA A C 1
ATOM 1504 O O . ALA A 1 191 ? 0.098 -3.205 -18.844 1 94.75 191 ALA A O 1
ATOM 1505 N N . GLY A 1 192 ? 2.184 -3.582 -19.547 1 95.56 192 GLY A N 1
ATOM 1506 C CA . GLY A 1 192 ? 2.74 -2.529 -18.703 1 95.56 192 GLY A CA 1
ATOM 1507 C C . GLY A 1 192 ? 3.244 -3.033 -17.375 1 95.56 192 GLY A C 1
ATOM 1508 O O . GLY A 1 192 ? 3.529 -2.24 -16.469 1 95.56 192 GLY A O 1
ATOM 1509 N N . ILE A 1 193 ? 3.279 -4.293 -17.188 1 97.38 193 ILE A N 1
ATOM 1510 C CA . ILE A 1 193 ? 3.807 -4.891 -15.977 1 97.38 193 ILE A CA 1
ATOM 1511 C C . ILE A 1 193 ? 5.297 -5.176 -16.141 1 97.38 193 ILE A C 1
ATOM 1513 O O . ILE A 1 193 ? 5.703 -5.852 -17.094 1 97.38 193 ILE A O 1
ATOM 1517 N N . ASN A 1 194 ? 6.141 -4.648 -15.289 1 97.31 194 ASN A N 1
ATOM 1518 C CA . ASN A 1 194 ? 7.574 -4.895 -15.344 1 97.31 194 ASN A CA 1
ATOM 1519 C C . ASN A 1 194 ? 7.93 -6.27 -14.789 1 97.31 194 ASN A C 1
ATOM 1521 O O . ASN A 1 194 ? 8.117 -6.422 -13.578 1 97.31 194 ASN A O 1
ATOM 1525 N N . THR A 1 195 ? 8.148 -7.184 -15.625 1 97.5 195 THR A N 1
ATOM 1526 C CA . THR A 1 195 ? 8.328 -8.57 -15.219 1 97.5 195 THR A CA 1
ATOM 1527 C C . THR A 1 195 ? 9.719 -8.789 -14.625 1 97.5 195 THR A C 1
ATOM 1529 O O . THR A 1 195 ? 10.023 -9.867 -14.117 1 97.5 195 THR A O 1
ATOM 1532 N N . GLY A 1 196 ? 10.586 -7.777 -14.633 1 96.69 196 GLY A N 1
ATOM 1533 C CA . GLY A 1 196 ? 11.898 -7.855 -14.008 1 96.69 196 GLY A CA 1
ATOM 1534 C C . GLY A 1 196 ? 11.836 -7.98 -12.5 1 96.69 196 GLY A C 1
ATOM 1535 O O . GLY A 1 196 ? 12.828 -8.328 -11.852 1 96.69 196 GLY A O 1
ATOM 1536 N N . HIS A 1 197 ? 10.641 -7.746 -11.945 1 96.31 197 HIS A N 1
ATOM 1537 C CA . HIS A 1 197 ? 10.484 -7.789 -10.5 1 96.31 197 HIS A CA 1
ATOM 1538 C C . HIS A 1 197 ? 10.203 -9.211 -10.016 1 96.31 197 HIS A C 1
ATOM 1540 O O . HIS A 1 197 ? 10.219 -9.469 -8.812 1 96.31 197 HIS A O 1
ATOM 1546 N N . PHE A 1 198 ? 9.945 -10.148 -10.93 1 97.19 198 PHE A N 1
ATOM 1547 C CA . PHE A 1 198 ? 9.617 -11.508 -10.508 1 97.19 198 PHE A CA 1
ATOM 1548 C C . PHE A 1 198 ? 10.805 -12.172 -9.836 1 97.19 198 PHE A C 1
ATOM 1550 O O . PHE A 1 198 ? 11.945 -12.039 -10.297 1 97.19 198 PHE A O 1
ATOM 1557 N N . ILE A 1 199 ? 10.531 -12.891 -8.844 1 95.94 199 ILE A N 1
ATOM 1558 C CA . ILE A 1 199 ? 11.484 -13.805 -8.219 1 95.94 199 ILE A CA 1
ATOM 1559 C C . ILE A 1 199 ? 10.961 -15.234 -8.312 1 95.94 199 ILE A C 1
ATOM 1561 O O . ILE A 1 199 ? 9.75 -15.469 -8.25 1 95.94 199 ILE A O 1
ATOM 1565 N N . THR A 1 200 ? 11.859 -16.109 -8.445 1 96.75 200 THR A N 1
ATOM 1566 C CA . THR A 1 200 ? 11.469 -17.516 -8.469 1 96.75 200 THR A CA 1
ATOM 1567 C C . THR A 1 200 ? 11.305 -18.047 -7.047 1 96.75 200 THR A C 1
ATOM 1569 O O . THR A 1 200 ? 12.117 -17.75 -6.172 1 96.75 200 THR A O 1
ATOM 1572 N N . VAL A 1 201 ? 10.219 -18.734 -6.832 1 97 201 VAL A N 1
ATOM 1573 C CA . VAL A 1 201 ? 9.938 -19.281 -5.508 1 97 201 VAL A CA 1
ATOM 1574 C C . VAL A 1 201 ? 10.469 -20.703 -5.414 1 97 201 VAL A C 1
ATOM 1576 O O . VAL A 1 201 ? 10.156 -21.547 -6.258 1 97 201 VAL A O 1
ATOM 1579 N N . ASP A 1 202 ? 11.258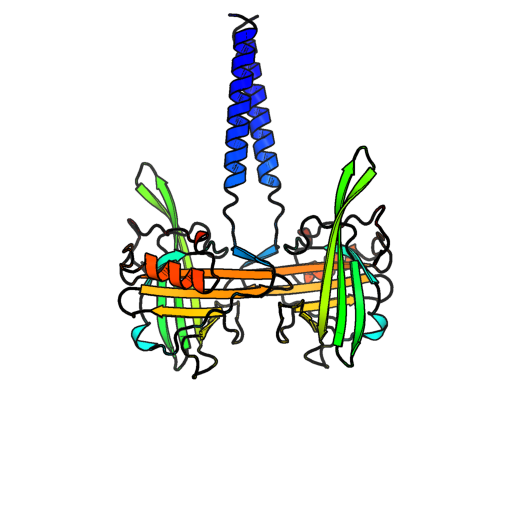 -20.969 -4.375 1 95.81 202 ASP A N 1
ATOM 1580 C CA . ASP A 1 202 ? 11.789 -22.328 -4.18 1 95.81 202 ASP A CA 1
ATOM 1581 C C . ASP A 1 202 ? 10.68 -23.297 -3.801 1 95.81 202 ASP A C 1
ATOM 1583 O O . ASP A 1 202 ? 9.953 -23.078 -2.828 1 95.81 202 ASP A O 1
ATOM 1587 N N . GLN A 1 203 ? 10.523 -24.344 -4.539 1 97 203 GLN A N 1
ATOM 1588 C CA . GLN A 1 203 ? 9.5 -25.359 -4.32 1 97 203 GLN A CA 1
ATOM 1589 C C . GLN A 1 203 ? 10.133 -26.75 -4.164 1 97 203 GLN A C 1
ATOM 1591 O O . GLN A 1 203 ? 9.453 -27.766 -4.316 1 97 203 GLN A O 1
ATOM 1596 N N . GLU A 1 204 ? 11.383 -26.75 -3.904 1 93.56 204 GLU A N 1
ATOM 1597 C CA . GLU A 1 204 ? 12.086 -28.016 -3.748 1 93.56 204 GLU A CA 1
ATOM 1598 C C . GLU A 1 204 ? 12.008 -28.516 -2.309 1 93.56 204 GLU A C 1
ATOM 1600 O O . GLU A 1 204 ? 12.133 -27.734 -1.367 1 93.56 204 GLU A O 1
ATOM 1605 N N . ASP A 1 205 ? 11.797 -29.875 -2.15 1 92.62 205 ASP A N 1
ATOM 1606 C CA . ASP A 1 205 ? 11.805 -30.531 -0.846 1 92.62 205 ASP A CA 1
ATOM 1607 C C . ASP A 1 205 ? 10.828 -29.859 0.114 1 92.62 205 ASP A C 1
ATOM 1609 O O . ASP A 1 205 ? 11.188 -29.531 1.249 1 92.62 205 ASP A O 1
ATOM 1613 N N . CYS A 1 206 ? 9.758 -29.547 -0.402 1 95.56 206 CYS A N 1
ATOM 1614 C CA . CYS A 1 206 ? 8.734 -28.859 0.379 1 95.56 206 CYS A CA 1
ATOM 1615 C C . CYS A 1 206 ? 7.844 -29.859 1.104 1 95.56 206 CYS A C 1
ATOM 1617 O O . CYS A 1 206 ? 7.598 -30.953 0.601 1 95.56 206 CYS A O 1
ATOM 1619 N N . PRO A 1 207 ? 7.375 -29.5 2.277 1 93.06 207 PRO A N 1
ATOM 1620 C CA . PRO A 1 207 ? 6.332 -30.328 2.9 1 93.06 207 PRO A CA 1
ATOM 1621 C C . PRO A 1 207 ? 5.055 -30.375 2.068 1 93.06 207 PRO A C 1
ATOM 1623 O O . PRO A 1 207 ? 4.824 -29.516 1.221 1 93.06 207 PRO A O 1
ATOM 1626 N N . ASP A 1 208 ? 4.273 -31.453 2.299 1 92.19 208 ASP A N 1
ATOM 1627 C CA . ASP A 1 208 ? 2.971 -31.5 1.647 1 92.19 208 ASP A CA 1
ATOM 1628 C C . ASP A 1 208 ? 2.068 -30.375 2.131 1 92.19 208 ASP A C 1
ATOM 1630 O O . ASP A 1 208 ? 2.137 -29.969 3.295 1 92.19 208 ASP A O 1
ATOM 1634 N N . VAL A 1 209 ? 1.264 -29.875 1.242 1 90.69 209 VAL A N 1
ATOM 1635 C CA . VAL A 1 209 ? 0.329 -28.828 1.603 1 90.69 209 VAL A CA 1
ATOM 1636 C C . VAL A 1 209 ? -0.628 -29.328 2.682 1 90.69 209 VAL A C 1
ATOM 1638 O O . VAL A 1 209 ? -1.154 -30.438 2.588 1 90.69 209 VAL A O 1
ATOM 1641 N N . GLY A 1 210 ? -0.902 -28.438 3.596 1 83.5 210 GLY A N 1
ATOM 1642 C CA . GLY A 1 210 ? -1.77 -28.797 4.703 1 83.5 210 GLY A CA 1
ATOM 1643 C C . GLY A 1 210 ? -1.128 -29.797 5.66 1 83.5 210 GLY A C 1
ATOM 1644 O O . GLY A 1 210 ? -1.78 -30.281 6.586 1 83.5 210 GLY A O 1
ATOM 1645 N N . ALA A 1 211 ? 0.096 -29.969 5.5 1 71.5 211 ALA A N 1
ATOM 1646 C CA . ALA A 1 211 ? 0.79 -30.938 6.336 1 71.5 211 ALA A CA 1
ATOM 1647 C C . ALA A 1 211 ? 1.182 -30.344 7.68 1 71.5 211 ALA A C 1
ATOM 1649 O O . ALA A 1 211 ? 1.406 -29.125 7.777 1 71.5 211 ALA A O 1
ATOM 1650 N N . MET B 1 1 ? 59.125 -2.295 13.141 1 39.03 1 MET B N 1
ATOM 1651 C CA . MET B 1 1 ? 57.688 -2.045 13.258 1 39.03 1 MET B CA 1
ATOM 1652 C C . MET B 1 1 ? 56.906 -3.348 13.172 1 39.03 1 MET B C 1
ATOM 1654 O O . MET B 1 1 ? 57 -4.066 12.172 1 39.03 1 MET B O 1
ATOM 1658 N N . SER B 1 2 ? 56.469 -4.047 14.281 1 55.88 2 SER B N 1
ATOM 1659 C CA . SER B 1 2 ? 56.188 -5.453 14.555 1 55.88 2 SER B CA 1
ATOM 1660 C C . SER B 1 2 ? 54.875 -5.871 13.961 1 55.88 2 SER B C 1
ATOM 1662 O O . SER B 1 2 ? 54 -5.027 13.695 1 55.88 2 SER B O 1
ATOM 1664 N N . HIS B 1 3 ? 54.812 -7.188 13.516 1 64.38 3 HIS B N 1
ATOM 1665 C CA . HIS B 1 3 ? 53.656 -7.945 13.016 1 64.38 3 HIS B CA 1
ATOM 1666 C C . HIS B 1 3 ? 52.406 -7.605 13.789 1 64.38 3 HIS B C 1
ATOM 1668 O O . HIS B 1 3 ? 51.312 -7.59 13.219 1 64.38 3 HIS B O 1
ATOM 1674 N N . ASP B 1 4 ? 52.5 -7.16 14.969 1 69.19 4 ASP B N 1
ATOM 1675 C CA . ASP B 1 4 ? 51.375 -6.895 15.852 1 69.19 4 ASP B CA 1
ATOM 1676 C C . ASP B 1 4 ? 50.656 -5.59 15.469 1 69.19 4 ASP B C 1
ATOM 1678 O O . ASP B 1 4 ? 49.438 -5.492 15.547 1 69.19 4 ASP B O 1
ATOM 1682 N N . THR B 1 5 ? 51.438 -4.723 14.953 1 69.56 5 THR B N 1
ATOM 1683 C CA . THR B 1 5 ? 50.844 -3.426 14.633 1 69.56 5 THR B CA 1
ATOM 1684 C C . THR B 1 5 ? 50 -3.512 13.367 1 69.56 5 THR B C 1
ATOM 1686 O O . THR B 1 5 ? 48.969 -2.842 13.25 1 69.56 5 THR B O 1
ATOM 1689 N N . CYS B 1 6 ? 50.469 -4.363 12.492 1 63.88 6 CYS B N 1
ATOM 1690 C CA . CYS B 1 6 ? 49.719 -4.523 11.25 1 63.88 6 CYS B CA 1
ATOM 1691 C C . CYS B 1 6 ? 48.375 -5.203 11.492 1 63.88 6 CYS B C 1
ATOM 1693 O O . CYS B 1 6 ? 47.375 -4.797 10.93 1 63.88 6 CYS B O 1
ATOM 1695 N N . TRP B 1 7 ? 48.438 -6.176 12.375 1 70.19 7 TRP B N 1
ATOM 1696 C CA . TRP B 1 7 ? 47.188 -6.891 12.711 1 70.19 7 TRP B CA 1
ATOM 1697 C C . TRP B 1 7 ? 46.188 -5.969 13.398 1 70.19 7 TRP B C 1
ATOM 1699 O O . TRP B 1 7 ? 45 -6.031 13.125 1 70.19 7 TRP B O 1
ATOM 1709 N N . LEU B 1 8 ? 46.688 -5.098 14.211 1 69.69 8 LEU B N 1
ATOM 1710 C CA . LEU B 1 8 ? 45.812 -4.145 14.906 1 69.69 8 LEU B CA 1
ATOM 1711 C C . LEU B 1 8 ? 45.188 -3.17 13.914 1 69.69 8 LEU B C 1
ATOM 1713 O O . LEU B 1 8 ? 44.031 -2.812 14.055 1 69.69 8 LEU B O 1
ATOM 1717 N N . ALA B 1 9 ? 45.969 -2.791 12.961 1 63.78 9 ALA B N 1
ATOM 1718 C CA . ALA B 1 9 ? 45.469 -1.872 11.945 1 63.78 9 ALA B CA 1
ATOM 1719 C C . ALA B 1 9 ? 44.375 -2.531 11.102 1 63.78 9 ALA B C 1
ATOM 1721 O O . ALA B 1 9 ? 43.344 -1.912 10.805 1 63.78 9 ALA B O 1
ATOM 1722 N N . VAL B 1 10 ? 44.562 -3.734 10.719 1 66.12 10 VAL B N 1
ATOM 1723 C CA . VAL B 1 10 ? 43.594 -4.488 9.945 1 66.12 10 VAL B CA 1
ATOM 1724 C C . VAL B 1 10 ? 42.344 -4.699 10.773 1 66.12 10 VAL B C 1
ATOM 1726 O O . VAL B 1 10 ? 41.219 -4.535 10.266 1 66.12 10 VAL B O 1
ATOM 1729 N N . PHE B 1 11 ? 42.531 -5.004 11.953 1 70.75 11 PHE B N 1
ATOM 1730 C CA . PHE B 1 11 ? 41.406 -5.242 12.844 1 70.75 11 PHE B CA 1
ATOM 1731 C C . PHE B 1 11 ? 40.594 -3.969 13.047 1 70.75 11 PHE B C 1
ATOM 1733 O O . PHE B 1 11 ? 39.375 -4.012 13.062 1 70.75 11 PHE B O 1
ATOM 1740 N N . MET B 1 12 ? 41.219 -2.885 13.219 1 66.06 12 MET B N 1
ATOM 1741 C CA . MET B 1 12 ? 40.531 -1.614 13.422 1 66.06 12 MET B CA 1
ATOM 1742 C C . MET B 1 12 ? 39.812 -1.188 12.148 1 66.06 12 MET B C 1
ATOM 1744 O O . MET B 1 12 ? 38.688 -0.665 12.219 1 66.06 12 MET B O 1
ATOM 1748 N N . THR B 1 13 ? 40.344 -1.425 11.031 1 67.94 13 THR B N 1
ATOM 1749 C CA . THR B 1 13 ? 39.719 -1.074 9.758 1 67.94 13 THR B CA 1
ATOM 1750 C C . THR B 1 13 ? 38.469 -1.942 9.516 1 67.94 13 THR B C 1
ATOM 1752 O O . THR B 1 13 ? 37.469 -1.458 9.008 1 67.94 13 THR B O 1
ATOM 1755 N N . MET B 1 14 ? 38.625 -3.193 9.852 1 65.12 14 MET B N 1
ATOM 1756 C CA . MET B 1 14 ? 37.5 -4.094 9.695 1 65.12 14 MET B CA 1
ATOM 1757 C C . MET B 1 14 ? 36.375 -3.709 10.641 1 65.12 14 MET B C 1
ATOM 1759 O O . MET B 1 14 ? 35.188 -3.732 10.258 1 65.12 14 MET B O 1
ATOM 1763 N N . LYS B 1 15 ? 36.719 -3.434 11.844 1 62.84 15 LYS B N 1
ATOM 1764 C CA . LYS B 1 15 ? 35.719 -3.002 12.812 1 62.84 15 LYS B CA 1
ATOM 1765 C C . LYS B 1 15 ? 35 -1.745 12.336 1 62.84 15 LYS B C 1
ATOM 1767 O O . LYS B 1 15 ? 33.781 -1.622 12.492 1 62.84 15 LYS B O 1
ATOM 1772 N N . THR B 1 16 ? 35.75 -0.824 11.82 1 62.66 16 THR B N 1
ATOM 1773 C CA . THR B 1 16 ? 35.156 0.409 11.32 1 62.66 16 THR B CA 1
ATOM 1774 C C . THR B 1 16 ? 34.281 0.13 10.094 1 62.66 16 THR B C 1
ATOM 1776 O O . THR B 1 16 ? 33.219 0.712 9.938 1 62.66 16 THR B O 1
ATOM 1779 N N . ALA B 1 17 ? 34.781 -0.725 9.273 1 60.78 17 ALA B N 1
ATOM 1780 C CA . ALA B 1 17 ? 34 -1.068 8.078 1 60.78 17 ALA B CA 1
ATOM 1781 C C . ALA B 1 17 ? 32.719 -1.762 8.453 1 60.78 17 ALA B C 1
ATOM 1783 O O . ALA B 1 17 ? 31.656 -1.467 7.883 1 60.78 17 ALA B O 1
ATOM 1784 N N . ILE B 1 18 ? 32.844 -2.609 9.406 1 62.06 18 ILE B N 1
ATOM 1785 C CA . ILE B 1 18 ? 31.656 -3.309 9.875 1 62.06 18 ILE B CA 1
ATOM 1786 C C . ILE B 1 18 ? 30.703 -2.316 10.523 1 62.06 18 ILE B C 1
ATOM 1788 O O . ILE B 1 18 ? 29.5 -2.371 10.297 1 62.06 18 ILE B O 1
ATOM 1792 N N . PHE B 1 19 ? 31.281 -1.47 11.305 1 60.22 19 PHE B N 1
ATOM 1793 C CA . PHE B 1 19 ? 30.453 -0.436 11.922 1 60.22 19 PHE B CA 1
ATOM 1794 C C . PHE B 1 19 ? 29.781 0.434 10.867 1 60.22 19 PHE B C 1
ATOM 1796 O O . PHE B 1 19 ? 28.609 0.767 10.984 1 60.22 19 PHE B O 1
ATOM 1803 N N . LEU B 1 20 ? 30.531 0.761 9.859 1 57.72 20 LEU B N 1
ATOM 1804 C CA . LEU B 1 20 ? 29.969 1.592 8.789 1 57.72 20 LEU B CA 1
ATOM 1805 C C . LEU B 1 20 ? 28.906 0.833 8 1 57.72 20 LEU B C 1
ATOM 1807 O O . LEU B 1 20 ? 27.906 1.413 7.59 1 57.72 20 LEU B O 1
ATOM 1811 N N . LEU B 1 21 ? 29.219 -0.4 7.82 1 55.94 21 LEU B N 1
ATOM 1812 C CA . LEU B 1 21 ? 28.234 -1.242 7.16 1 55.94 21 LEU B CA 1
ATOM 1813 C C . LEU B 1 21 ? 26.953 -1.333 7.984 1 55.94 21 LEU B C 1
ATOM 1815 O O . LEU B 1 21 ? 25.844 -1.285 7.438 1 55.94 21 LEU B O 1
ATOM 1819 N N . MET B 1 22 ? 27.141 -1.538 9.219 1 56.25 22 MET B N 1
ATOM 1820 C CA . MET B 1 22 ? 25.984 -1.599 10.094 1 56.25 22 MET B CA 1
ATOM 1821 C C . MET B 1 22 ? 25.203 -0.289 10.062 1 56.25 22 MET B C 1
ATOM 1823 O O . MET B 1 22 ? 23.969 -0.291 10.117 1 56.25 22 MET B O 1
ATOM 1827 N N . LEU B 1 23 ? 25.906 0.757 10.102 1 53.47 23 LEU B N 1
ATOM 1828 C CA . LEU B 1 23 ? 25.25 2.057 10.016 1 53.47 23 LEU B CA 1
ATOM 1829 C C . LEU B 1 23 ? 24.5 2.201 8.688 1 53.47 23 LEU B C 1
ATOM 1831 O O . LEU B 1 23 ? 23.438 2.814 8.633 1 53.47 23 LEU B O 1
ATOM 1835 N N . TRP B 1 24 ? 25.125 1.781 7.668 1 50 24 TRP B N 1
ATOM 1836 C CA . TRP B 1 24 ? 24.484 1.922 6.363 1 50 24 TRP B CA 1
ATOM 1837 C C . TRP B 1 24 ? 23.219 1.082 6.277 1 50 24 TRP B C 1
ATOM 1839 O O . TRP B 1 24 ? 22.25 1.479 5.629 1 50 24 TRP B O 1
ATOM 1849 N N . ILE B 1 25 ? 23.188 -0.07 6.863 1 49.34 25 ILE B N 1
ATOM 1850 C CA . ILE B 1 25 ? 22 -0.898 6.863 1 49.34 25 ILE B CA 1
ATOM 1851 C C . ILE B 1 25 ? 20.875 -0.177 7.609 1 49.34 25 ILE B C 1
ATOM 1853 O O . ILE B 1 25 ? 19.703 -0.314 7.254 1 49.34 25 ILE B O 1
ATOM 1857 N N . ALA B 1 26 ? 21.234 0.538 8.617 1 46.06 26 ALA B N 1
ATOM 1858 C CA . ALA B 1 26 ? 20.25 1.186 9.484 1 46.06 26 ALA B CA 1
ATOM 1859 C C . ALA B 1 26 ? 19.469 2.242 8.719 1 46.06 26 ALA B C 1
ATOM 1861 O O . ALA B 1 26 ? 18.359 2.609 9.125 1 46.06 26 ALA B O 1
ATOM 1862 N N . SER B 1 27 ? 20.016 2.727 7.695 1 44.66 27 SER B N 1
ATOM 1863 C CA . SER B 1 27 ? 19.281 3.859 7.125 1 44.66 27 SER B CA 1
ATOM 1864 C C . SER B 1 27 ? 18.203 3.395 6.156 1 44.66 27 SER B C 1
ATOM 1866 O O . SER B 1 27 ? 17.891 4.094 5.195 1 44.66 27 SER B O 1
ATOM 1868 N N . VAL B 1 28 ? 18.109 2.131 5.992 1 46.12 28 VAL B N 1
ATOM 1869 C CA . VAL B 1 28 ? 16.938 1.86 5.172 1 46.12 28 VAL B CA 1
ATOM 1870 C C . VAL B 1 28 ? 15.742 2.641 5.707 1 46.12 28 VAL B C 1
ATOM 1872 O O . VAL B 1 28 ? 15.164 2.273 6.734 1 46.12 28 VAL B O 1
ATOM 1875 N N . ASN B 1 29 ? 15.867 3.963 5.699 1 50.72 29 ASN B N 1
ATOM 1876 C CA . ASN B 1 29 ? 14.711 4.797 6.02 1 50.72 29 ASN B CA 1
ATOM 1877 C C . ASN B 1 29 ? 13.406 4.156 5.555 1 50.72 29 ASN B C 1
ATOM 1879 O O . ASN B 1 29 ? 13.266 3.809 4.383 1 50.72 29 ASN B O 1
ATOM 1883 N N . ALA B 1 30 ? 12.75 3.637 6.512 1 59.97 30 ALA B N 1
ATOM 1884 C CA . ALA B 1 30 ? 11.445 3.027 6.27 1 59.97 30 ALA B CA 1
ATOM 1885 C C . ALA B 1 30 ? 10.586 3.91 5.371 1 59.97 30 ALA B C 1
ATOM 1887 O O . ALA B 1 30 ? 10.445 5.109 5.617 1 59.97 30 ALA B O 1
ATOM 1888 N N . THR B 1 31 ? 10.172 3.391 4.141 1 74.75 31 THR B N 1
ATOM 1889 C CA . THR B 1 31 ? 9.367 4.074 3.135 1 74.75 31 THR B CA 1
ATOM 1890 C C . THR B 1 31 ? 7.891 4.078 3.531 1 74.75 31 THR B C 1
ATOM 1892 O O . THR B 1 31 ? 7.133 4.957 3.117 1 74.75 31 THR B O 1
ATOM 1895 N N . PHE B 1 32 ? 7.605 3.207 4.531 1 82.56 32 PHE B N 1
ATOM 1896 C CA . PHE B 1 32 ? 6.215 3.094 4.949 1 82.56 32 PHE B CA 1
ATOM 1897 C C . PHE B 1 32 ? 6.117 2.531 6.363 1 82.56 32 PHE B C 1
ATOM 1899 O O . PHE B 1 32 ? 7.047 1.881 6.844 1 82.56 32 PHE B O 1
ATOM 1906 N N . VAL B 1 33 ? 5.07 2.932 6.977 1 92.38 33 VAL B N 1
ATOM 1907 C CA . VAL B 1 33 ? 4.668 2.211 8.18 1 92.38 33 VAL B CA 1
ATOM 1908 C C . VAL B 1 33 ? 3.689 1.097 7.809 1 92.38 33 VAL B C 1
ATOM 1910 O O . VAL B 1 33 ? 2.596 1.364 7.309 1 92.38 33 VAL B O 1
ATOM 1913 N N . ILE B 1 34 ? 4.086 -0.103 8.008 1 91.19 34 ILE B N 1
ATOM 1914 C CA . ILE B 1 34 ? 3.268 -1.268 7.688 1 91.19 34 ILE B CA 1
ATOM 1915 C C . ILE B 1 34 ? 3.031 -2.092 8.953 1 91.19 34 ILE B C 1
ATOM 1917 O O . ILE B 1 34 ? 3.963 -2.348 9.719 1 91.19 34 ILE B O 1
ATOM 1921 N N . THR B 1 35 ? 1.854 -2.422 9.234 1 92.69 35 THR B N 1
ATOM 1922 C CA . THR B 1 35 ? 1.522 -3.297 10.352 1 92.69 35 THR B CA 1
ATOM 1923 C C . THR B 1 35 ? 0.632 -4.449 9.891 1 92.69 35 THR B C 1
ATOM 1925 O O . THR B 1 35 ? -0.033 -4.352 8.859 1 92.69 35 THR B O 1
ATOM 1928 N N . GLU B 1 36 ? 0.69 -5.559 10.586 1 90.19 36 GLU B N 1
ATOM 1929 C CA . GLU B 1 36 ? -0.162 -6.699 10.258 1 90.19 36 GLU B CA 1
ATOM 1930 C C . GLU B 1 36 ? -1.604 -6.449 10.695 1 90.19 36 GLU B C 1
ATOM 1932 O O . GLU B 1 36 ? -1.849 -5.762 11.688 1 90.19 36 GLU B O 1
ATOM 1937 N N . GLY B 1 37 ? -2.516 -7.047 9.953 1 91.88 37 GLY B N 1
ATOM 1938 C CA . GLY B 1 37 ? -3.912 -7.008 10.352 1 91.88 37 GLY B CA 1
ATOM 1939 C C . GLY B 1 37 ? -4.641 -5.773 9.859 1 91.88 37 GLY B C 1
ATOM 1940 O O . GLY B 1 37 ? -4.355 -5.273 8.766 1 91.88 37 GLY B O 1
ATOM 1941 N N . LYS B 1 38 ? -5.672 -5.328 10.586 1 93.44 38 LYS B N 1
ATOM 1942 C CA . LYS B 1 38 ? -6.559 -4.25 10.148 1 93.44 38 LYS B CA 1
ATOM 1943 C C . LYS B 1 38 ? -6.047 -2.893 10.625 1 93.44 38 LYS B C 1
ATOM 1945 O O . LYS B 1 38 ? -5.219 -2.816 11.531 1 93.44 38 LYS B O 1
ATOM 1950 N N . CYS B 1 39 ? -6.469 -1.859 10.008 1 95.62 39 CYS B N 1
ATOM 1951 C CA . CYS B 1 39 ? -6.195 -0.497 10.453 1 95.62 39 CYS B CA 1
ATOM 1952 C C . CYS B 1 39 ? -6.715 -0.272 11.867 1 95.62 39 CYS B C 1
ATOM 1954 O O . CYS B 1 39 ? -7.742 -0.837 12.25 1 95.62 39 CYS B O 1
ATOM 1956 N N . PRO B 1 40 ? -6.004 0.553 12.633 1 95.12 40 PRO B N 1
ATOM 1957 C CA . PRO B 1 40 ? -6.59 0.943 13.914 1 95.12 40 PRO B CA 1
ATOM 1958 C C . PRO B 1 40 ? -7.922 1.674 13.758 1 95.12 40 PRO B C 1
ATOM 1960 O O . PRO B 1 40 ? -8.133 2.379 12.773 1 95.12 40 PRO B O 1
ATOM 1963 N N . ASP B 1 41 ? -8.773 1.437 14.688 1 91.19 41 ASP B N 1
ATOM 1964 C CA . ASP B 1 41 ? -10.078 2.09 14.664 1 91.19 41 ASP B CA 1
ATOM 1965 C C . ASP B 1 41 ? -9.992 3.508 15.227 1 91.19 41 ASP B C 1
ATOM 1967 O O . ASP B 1 41 ? -10.195 3.719 16.422 1 91.19 41 ASP B O 1
ATOM 1971 N N . VAL B 1 42 ? -9.703 4.402 14.422 1 93.94 42 VAL B N 1
ATOM 1972 C CA . VAL B 1 42 ? -9.547 5.793 14.828 1 93.94 42 VAL B CA 1
ATOM 1973 C C . VAL B 1 42 ? -10.727 6.621 14.312 1 93.94 42 VAL B C 1
ATOM 1975 O O . VAL B 1 42 ? -11.141 6.465 13.164 1 93.94 42 VAL B O 1
ATOM 1978 N N . SER B 1 43 ? -11.273 7.418 15.188 1 92 43 SER B N 1
ATOM 1979 C CA . SER B 1 43 ? -12.398 8.266 14.797 1 92 43 SER B CA 1
ATOM 1980 C C . SER B 1 43 ? -11.922 9.656 14.391 1 92 43 SER B C 1
ATOM 1982 O O . SER B 1 43 ? -11.125 10.273 15.102 1 92 43 SER B O 1
ATOM 1984 N N . ALA B 1 44 ? -12.406 10.055 13.242 1 95.44 44 ALA B N 1
ATOM 1985 C CA . ALA B 1 44 ? -12.234 11.461 12.883 1 95.44 44 ALA B CA 1
ATOM 1986 C C . ALA B 1 44 ? -13.133 12.352 13.734 1 95.44 44 ALA B C 1
ATOM 1988 O O . ALA B 1 44 ? -14.078 11.875 14.367 1 95.44 44 ALA B O 1
ATOM 1989 N N . GLN B 1 45 ? -12.719 13.578 13.859 1 95.31 45 GLN B N 1
ATOM 1990 C CA . GLN B 1 45 ? -13.602 14.492 14.578 1 95.31 45 GLN B CA 1
ATOM 1991 C C . GLN B 1 45 ? -14.977 14.555 13.938 1 95.31 45 GLN B C 1
ATOM 1993 O O . GLN B 1 45 ? -15.125 14.305 12.734 1 95.31 45 GLN B O 1
ATOM 1998 N N . SER B 1 46 ? -16.031 14.883 14.703 1 93.94 46 SER B N 1
ATOM 1999 C CA . SER B 1 46 ? -17.438 14.766 14.297 1 93.94 46 SER B CA 1
ATOM 2000 C C . SER B 1 46 ? -17.812 15.836 13.281 1 93.94 46 SER B C 1
ATOM 2002 O O . SER B 1 46 ? -18.688 15.625 12.445 1 93.94 46 SER B O 1
ATOM 2004 N N . THR B 1 47 ? -17.156 16.938 13.406 1 94.44 47 THR B N 1
ATOM 2005 C CA . THR B 1 47 ? -17.453 18.047 12.5 1 94.44 47 THR B CA 1
ATOM 2006 C C . THR B 1 47 ? -16.172 18.578 11.867 1 94.44 47 THR B C 1
ATOM 2008 O O . THR B 1 47 ? -15.078 18.359 12.383 1 94.44 47 THR B O 1
ATOM 2011 N N . LEU B 1 48 ? -16.391 19.203 10.742 1 96.56 48 LEU B N 1
ATOM 2012 C CA . LEU B 1 48 ? -15.297 19.906 10.086 1 96.56 48 LEU B CA 1
ATOM 2013 C C . LEU B 1 48 ? -15.82 21.062 9.25 1 96.56 48 LEU B C 1
ATOM 2015 O O . LEU B 1 48 ? -16.641 20.875 8.352 1 96.56 48 LEU B O 1
ATOM 2019 N N . SER B 1 49 ? -15.414 22.234 9.648 1 96.25 49 SER B N 1
ATOM 2020 C CA . SER B 1 49 ? -15.656 23.391 8.789 1 96.25 49 SER B CA 1
ATOM 2021 C C . SER B 1 49 ? -14.625 23.469 7.672 1 96.25 49 SER B C 1
ATOM 2023 O O . SER B 1 49 ? -13.484 23.875 7.902 1 96.25 49 SER B O 1
ATOM 2025 N N . VAL B 1 50 ? -15.039 23.156 6.488 1 95.12 50 VAL B N 1
ATOM 2026 C CA . VAL B 1 50 ? -14.125 23.156 5.348 1 95.12 50 VAL B CA 1
ATOM 2027 C C . VAL B 1 50 ? -13.57 24.562 5.141 1 95.12 50 VAL B C 1
ATOM 2029 O O . VAL B 1 50 ? -12.367 24.734 4.91 1 95.12 50 VAL B O 1
ATOM 2032 N N . GLU B 1 51 ? -14.438 25.484 5.285 1 95.5 51 GLU B N 1
ATOM 2033 C CA . GLU B 1 51 ? -14.031 26.875 5.078 1 95.5 51 GLU B CA 1
ATOM 2034 C C . GLU B 1 51 ? -12.875 27.266 6 1 95.5 51 GLU B C 1
ATOM 2036 O O . GLU B 1 51 ? -11.922 27.906 5.57 1 95.5 51 GLU B O 1
ATOM 2041 N N . ARG B 1 52 ? -12.953 26.859 7.258 1 97.69 52 ARG B N 1
ATOM 2042 C CA . ARG B 1 52 ? -11.906 27.219 8.211 1 97.69 52 ARG B CA 1
ATOM 2043 C C . ARG B 1 52 ? -10.656 26.375 7.984 1 97.69 52 ARG B C 1
ATOM 2045 O O . ARG B 1 52 ? -9.555 26.766 8.398 1 97.69 52 ARG B O 1
ATOM 2052 N N . TYR B 1 53 ? -10.852 25.281 7.332 1 98.12 53 TYR B N 1
ATOM 2053 C CA . TYR B 1 53 ? -9.734 24.359 7.121 1 98.12 53 TYR B CA 1
ATOM 2054 C C . TYR B 1 53 ? -8.898 24.797 5.922 1 98.12 53 TYR B C 1
ATOM 2056 O O . TYR B 1 53 ? -7.73 24.422 5.805 1 98.12 53 TYR B O 1
ATOM 2064 N N . LEU B 1 54 ? -9.422 25.594 5.023 1 98.25 54 LEU B N 1
ATOM 2065 C CA . LEU B 1 54 ? -8.742 26.047 3.812 1 98.25 54 LEU B CA 1
ATOM 2066 C C . LEU B 1 54 ? -7.477 26.828 4.156 1 98.25 54 LEU B C 1
ATOM 2068 O O . LEU B 1 54 ? -7.32 27.297 5.285 1 98.25 54 LEU B O 1
ATOM 2072 N N . GLY B 1 55 ? -6.539 26.875 3.158 1 98.31 55 GLY B N 1
ATOM 2073 C CA . GLY B 1 55 ? -5.293 27.609 3.324 1 98.31 55 GLY B CA 1
ATOM 2074 C C . GLY B 1 55 ? -4.086 26.703 3.465 1 98.31 55 GLY B C 1
ATOM 2075 O O . GLY B 1 55 ? -4.141 25.516 3.105 1 98.31 55 GLY B O 1
ATOM 2076 N N . ILE B 1 56 ? -3.006 27.281 3.906 1 98.56 56 ILE B N 1
ATOM 2077 C CA . ILE B 1 56 ? -1.725 26.578 3.941 1 98.56 56 ILE B CA 1
ATOM 2078 C C . ILE B 1 56 ? -1.535 25.922 5.305 1 98.56 56 ILE B C 1
ATOM 2080 O O . ILE B 1 56 ? -1.796 26.531 6.34 1 98.56 56 ILE B O 1
ATOM 2084 N N . TRP B 1 57 ? -1.178 24.703 5.266 1 98.75 57 TRP B N 1
ATOM 2085 C CA . TRP B 1 57 ? -0.703 23.953 6.422 1 98.75 57 TRP B CA 1
ATOM 2086 C C . TRP B 1 57 ? 0.729 23.469 6.203 1 98.75 57 TRP B C 1
ATOM 2088 O O . TRP B 1 57 ? 1.057 22.938 5.145 1 98.75 57 TRP B O 1
ATOM 2098 N N . TYR B 1 58 ? 1.584 23.641 7.207 1 98.75 58 TYR B N 1
ATOM 2099 C CA . TYR B 1 58 ? 2.957 23.141 7.16 1 98.75 58 TYR B CA 1
ATOM 2100 C C . TYR B 1 58 ? 3.096 21.828 7.922 1 98.75 58 TYR B C 1
ATOM 2102 O O . TYR B 1 58 ? 2.52 21.672 9 1 98.75 58 TYR B O 1
ATOM 2110 N N . GLU B 1 59 ? 3.811 20.938 7.285 1 98.62 59 GLU B N 1
ATOM 2111 C CA . GLU B 1 59 ? 4.059 19.688 7.996 1 98.62 59 GLU B CA 1
ATOM 2112 C C . GLU B 1 59 ? 5.043 19.891 9.141 1 98.62 59 GLU B C 1
ATOM 2114 O O . GLU B 1 59 ? 6.195 20.266 8.922 1 98.62 59 GLU B O 1
ATOM 2119 N N . TYR B 1 60 ? 4.598 19.656 10.328 1 98.5 60 TYR B N 1
ATOM 2120 C CA . TYR B 1 60 ? 5.496 19.688 11.477 1 98.5 60 TYR B CA 1
ATOM 2121 C C . TYR B 1 60 ? 6.129 18.312 11.703 1 98.5 60 TYR B C 1
ATOM 2123 O O . TYR B 1 60 ? 7.352 18.203 11.844 1 98.5 60 TYR B O 1
ATOM 2131 N N . MET B 1 61 ? 5.305 17.297 11.711 1 98.25 61 MET B N 1
ATOM 2132 C CA . MET B 1 61 ? 5.742 15.898 11.781 1 98.25 61 MET B CA 1
ATOM 2133 C C . MET B 1 61 ? 4.945 15.031 10.812 1 98.25 61 MET B C 1
ATOM 2135 O O . MET B 1 61 ? 3.807 15.359 10.469 1 98.25 61 MET B O 1
ATOM 2139 N N . ARG B 1 62 ? 5.539 13.914 10.461 1 97.94 62 ARG B N 1
ATOM 2140 C CA . ARG B 1 62 ? 4.812 12.938 9.664 1 97.94 62 ARG B CA 1
ATOM 2141 C C . ARG B 1 62 ? 5.371 11.531 9.875 1 97.94 62 ARG B C 1
ATOM 2143 O O . ARG B 1 62 ? 6.492 11.367 10.359 1 97.94 62 ARG B O 1
ATOM 2150 N N . PHE B 1 63 ? 4.562 10.516 9.531 1 97.25 63 PHE B N 1
ATOM 2151 C CA . PHE B 1 63 ? 5.102 9.18 9.297 1 97.25 63 PHE B CA 1
ATOM 2152 C C . PHE B 1 63 ? 5.906 9.148 8.008 1 97.25 63 PHE B C 1
ATOM 2154 O O . PHE B 1 63 ? 5.688 9.961 7.105 1 97.25 63 PHE B O 1
ATOM 2161 N N . PRO B 1 64 ? 6.926 8.203 7.895 1 93.75 64 PRO B N 1
ATOM 2162 C CA . PRO B 1 64 ? 7.559 8.008 6.586 1 93.75 64 PRO B CA 1
ATOM 2163 C C . PRO B 1 64 ? 6.543 7.766 5.469 1 93.75 64 PRO B C 1
ATOM 2165 O O . PRO B 1 64 ? 5.586 7.008 5.656 1 93.75 64 PRO B O 1
ATOM 2168 N N . ALA B 1 65 ? 6.691 8.508 4.395 1 91.44 65 ALA B N 1
ATOM 2169 C CA . ALA B 1 65 ? 5.793 8.414 3.248 1 91.44 65 ALA B CA 1
ATOM 2170 C C . ALA B 1 65 ? 6.578 8.273 1.946 1 91.44 65 ALA B C 1
ATOM 2172 O O . ALA B 1 65 ? 7.355 9.164 1.586 1 91.44 65 ALA B O 1
ATOM 2173 N N . VAL B 1 66 ? 6.262 7.273 1.229 1 86.75 66 VAL B N 1
ATOM 2174 C CA . VAL B 1 66 ? 7.047 6.902 0.055 1 86.75 66 VAL B CA 1
ATOM 2175 C C . VAL B 1 66 ? 6.883 7.961 -1.032 1 86.75 66 VAL B C 1
ATOM 2177 O O . VAL B 1 66 ? 7.758 8.117 -1.89 1 86.75 66 VAL B O 1
ATOM 2180 N N . PHE B 1 67 ? 5.879 8.742 -1.023 1 89 67 PHE B N 1
ATOM 2181 C CA . PHE B 1 67 ? 5.641 9.742 -2.062 1 89 67 PHE B CA 1
ATOM 2182 C C . PHE B 1 67 ? 6.262 11.078 -1.682 1 89 67 PHE B C 1
ATOM 2184 O O . PHE B 1 67 ? 6.203 12.039 -2.455 1 89 67 PHE B O 1
ATOM 2191 N N . GLU B 1 68 ? 6.863 11.188 -0.532 1 90.12 68 GLU B N 1
ATOM 2192 C CA . GLU B 1 68 ? 7.609 12.383 -0.141 1 90.12 68 GLU B CA 1
ATOM 2193 C C . GLU B 1 68 ? 8.898 12.008 0.59 1 90.12 68 GLU B C 1
ATOM 2195 O O . GLU B 1 68 ? 9.164 12.516 1.682 1 90.12 68 GLU B O 1
ATOM 2200 N N . PRO B 1 69 ? 9.633 11.156 -0.015 1 84.12 69 PRO B N 1
ATOM 2201 C CA . PRO B 1 69 ? 10.859 10.719 0.648 1 84.12 69 PRO B CA 1
ATOM 2202 C C . PRO B 1 69 ? 11.883 11.844 0.788 1 84.12 69 PRO B C 1
ATOM 2204 O O . PRO B 1 69 ? 12.258 12.477 -0.205 1 84.12 69 PRO B O 1
ATOM 2207 N N . GLY B 1 70 ? 12.32 12.039 2.041 1 87.56 70 GLY B N 1
ATOM 2208 C CA . GLY B 1 70 ? 13.383 13 2.287 1 87.56 70 GLY B CA 1
ATOM 2209 C C . GLY B 1 70 ? 12.945 14.438 2.062 1 87.56 70 GLY B C 1
ATOM 2210 O O . GLY B 1 70 ? 13.766 15.359 2.107 1 87.56 70 GLY B O 1
ATOM 2211 N N . SER B 1 71 ? 11.688 14.594 1.815 1 93.62 71 SER B N 1
ATOM 2212 C CA . SER B 1 71 ? 11.195 15.938 1.513 1 93.62 71 SER B CA 1
ATOM 2213 C C . SER B 1 71 ? 11.188 16.812 2.758 1 93.62 71 SER B C 1
ATOM 2215 O O . SER B 1 71 ? 10.766 16.375 3.83 1 93.62 71 SER B O 1
ATOM 2217 N N . GLU B 1 72 ? 11.703 17.984 2.596 1 95.62 72 GLU B N 1
ATOM 2218 C CA . GLU B 1 72 ? 11.688 19.031 3.609 1 95.62 72 GLU B CA 1
ATOM 2219 C C . GLU B 1 72 ? 10.859 20.234 3.148 1 95.62 72 GLU B C 1
ATOM 2221 O O . GLU B 1 72 ? 10.414 20.266 2.002 1 95.62 72 GLU B O 1
ATOM 2226 N N . CYS B 1 73 ? 10.625 21.156 4.121 1 97.5 73 CYS B N 1
ATOM 2227 C CA . CYS B 1 73 ? 9.852 22.328 3.771 1 97.5 73 CYS B CA 1
ATOM 2228 C C . CYS B 1 73 ? 8.539 21.953 3.105 1 97.5 73 CYS B C 1
ATOM 2230 O O . CYS B 1 73 ? 8.148 22.547 2.098 1 97.5 73 CYS B O 1
ATOM 2232 N N . THR B 1 74 ? 7.91 20.906 3.648 1 98 74 THR B N 1
ATOM 2233 C CA . THR B 1 74 ? 6.695 20.375 3.041 1 98 74 THR B CA 1
ATOM 2234 C C . THR B 1 74 ? 5.465 21.125 3.562 1 98 74 THR B C 1
ATOM 2236 O O . THR B 1 74 ? 5.406 21.484 4.742 1 98 74 THR B O 1
ATOM 2239 N N . SER B 1 75 ? 4.574 21.359 2.691 1 98.5 75 SER B N 1
ATOM 2240 C CA . SER B 1 75 ? 3.318 22.031 3.006 1 98.5 75 SER B CA 1
ATOM 2241 C C . SER B 1 75 ? 2.164 21.453 2.193 1 98.5 75 SER B C 1
ATOM 2243 O O . SER B 1 75 ? 2.385 20.781 1.186 1 98.5 75 SER B O 1
ATOM 2245 N N . ALA B 1 76 ? 0.999 21.672 2.68 1 98.56 76 ALA B N 1
ATOM 2246 C CA . ALA B 1 76 ? -0.248 21.375 1.98 1 98.56 76 ALA B CA 1
ATOM 2247 C C . ALA B 1 76 ? -1.151 22.609 1.924 1 98.56 76 ALA B C 1
ATOM 2249 O O . ALA B 1 76 ? -1.426 23.234 2.951 1 98.56 76 ALA B O 1
ATOM 2250 N N . THR B 1 77 ? -1.54 22.938 0.775 1 98.69 77 THR B N 1
ATOM 2251 C CA . THR B 1 77 ? -2.467 24.047 0.581 1 98.69 77 THR B CA 1
ATOM 2252 C C . THR B 1 77 ? -3.836 23.547 0.143 1 98.69 77 THR B C 1
ATOM 2254 O O . THR B 1 77 ? -3.951 22.828 -0.859 1 98.69 77 THR B O 1
ATOM 2257 N N . TYR B 1 78 ? -4.832 23.891 0.904 1 98.62 78 TYR B N 1
ATOM 2258 C CA . TYR B 1 78 ? -6.211 23.531 0.603 1 98.62 78 TYR B CA 1
ATOM 2259 C C . TYR B 1 78 ? -6.988 24.734 0.082 1 98.62 78 TYR B C 1
ATOM 2261 O O . TYR B 1 78 ? -6.957 25.812 0.683 1 98.62 78 TYR B O 1
ATOM 2269 N N . THR B 1 79 ? -7.637 24.547 -1.066 1 98.19 79 THR B N 1
ATOM 2270 C CA . THR B 1 79 ? -8.422 25.609 -1.695 1 98.19 79 THR B CA 1
ATOM 2271 C C . THR B 1 79 ? -9.828 25.109 -2.031 1 98.19 79 THR B C 1
ATOM 2273 O O . THR B 1 79 ? -10.062 23.891 -2.07 1 98.19 79 THR B O 1
ATOM 2276 N N . GLN B 1 80 ? -10.773 26.031 -2.229 1 96.81 80 GLN B N 1
ATOM 2277 C CA . GLN B 1 80 ? -12.102 25.672 -2.721 1 96.81 80 GLN B CA 1
ATOM 2278 C C . GLN B 1 80 ? -12.109 25.547 -4.242 1 96.81 80 GLN B C 1
ATOM 2280 O O . GLN B 1 80 ? -12.016 26.547 -4.953 1 96.81 80 GLN B O 1
ATOM 2285 N N . LEU B 1 81 ? -12.18 24.375 -4.719 1 95.75 81 LEU B N 1
ATOM 2286 C CA . LEU B 1 81 ? -12.18 24.156 -6.16 1 95.75 81 LEU B CA 1
ATOM 2287 C C . LEU B 1 81 ? -13.578 24.312 -6.738 1 95.75 81 LEU B C 1
ATOM 2289 O O . LEU B 1 81 ? -13.781 25.031 -7.723 1 95.75 81 LEU B O 1
ATOM 2293 N N . SER B 1 82 ? -14.516 23.594 -6.285 1 93.31 82 SER B N 1
ATOM 2294 C CA . SER B 1 82 ? -15.938 23.656 -6.613 1 93.31 82 SER B CA 1
ATOM 2295 C C . SER B 1 82 ? -16.797 23.203 -5.438 1 93.31 82 SER B C 1
ATOM 2297 O O . SER B 1 82 ? -16.266 22.922 -4.355 1 93.31 82 SER B O 1
ATOM 2299 N N . ASP B 1 83 ? -18.047 23.281 -5.625 1 89.44 83 ASP B N 1
ATOM 2300 C CA . ASP B 1 83 ? -18.922 22.859 -4.531 1 89.44 83 ASP B CA 1
ATOM 2301 C C . ASP B 1 83 ? -18.656 21.406 -4.152 1 89.44 83 ASP B C 1
ATOM 2303 O O . ASP B 1 83 ? -18.797 20.5 -4.984 1 89.44 83 ASP B O 1
ATOM 2307 N N . GLY B 1 84 ? -18.219 21.266 -2.982 1 90.62 84 GLY B N 1
ATOM 2308 C CA . GLY B 1 84 ? -18.016 19.922 -2.461 1 90.62 84 GLY B CA 1
ATOM 2309 C C . GLY B 1 84 ? -16.656 19.344 -2.812 1 90.62 84 GLY B C 1
ATOM 2310 O O . GLY B 1 84 ? -16.375 18.188 -2.488 1 90.62 84 GLY B O 1
ATOM 2311 N N . VAL B 1 85 ? -15.898 20.125 -3.553 1 96.81 85 VAL B N 1
ATOM 2312 C CA . VAL B 1 85 ? -14.57 19.641 -3.938 1 96.81 85 VAL B CA 1
ATOM 2313 C C . VAL B 1 85 ? -13.5 20.609 -3.432 1 96.81 85 VAL B C 1
ATOM 2315 O O . VAL B 1 85 ? -13.586 21.812 -3.666 1 96.81 85 VAL B O 1
ATOM 2318 N N . ILE B 1 86 ? -12.57 20.078 -2.721 1 98.25 86 ILE B N 1
ATOM 2319 C CA . ILE B 1 86 ? -11.469 20.844 -2.141 1 98.25 86 ILE B CA 1
ATOM 2320 C C . ILE B 1 86 ? -10.195 20.609 -2.957 1 98.25 86 ILE B C 1
ATOM 2322 O O . ILE B 1 86 ? -9.828 19.469 -3.238 1 98.25 86 ILE B O 1
ATOM 2326 N N . GLY B 1 87 ? -9.602 21.688 -3.434 1 98.38 87 GLY B N 1
ATOM 2327 C CA . GLY B 1 87 ? -8.297 21.562 -4.059 1 98.38 87 GLY B CA 1
ATOM 2328 C C . GLY B 1 87 ? -7.184 21.281 -3.068 1 98.38 87 GLY B C 1
ATOM 2329 O O . GLY B 1 87 ? -7.172 21.828 -1.967 1 98.38 87 GLY B O 1
ATOM 2330 N N . VAL B 1 88 ? -6.293 20.391 -3.416 1 98.44 88 VAL B N 1
ATOM 2331 C CA . VAL B 1 88 ? -5.152 20.047 -2.576 1 98.44 88 VAL B CA 1
ATOM 2332 C C . VAL B 1 88 ? -3.855 20.234 -3.359 1 98.44 88 VAL B C 1
ATOM 2334 O O . VAL B 1 88 ? -3.676 19.625 -4.426 1 98.44 88 VAL B O 1
ATOM 2337 N N . THR B 1 89 ? -2.977 21.031 -2.906 1 98.19 89 THR B N 1
ATOM 2338 C CA . THR B 1 89 ? -1.646 21.203 -3.479 1 98.19 89 THR B CA 1
ATOM 2339 C C . THR B 1 89 ? -0.57 20.938 -2.428 1 98.19 89 THR B C 1
ATOM 2341 O O . THR B 1 89 ? -0.457 21.688 -1.45 1 98.19 89 THR B O 1
ATOM 2344 N N . ASN B 1 90 ? 0.162 19.859 -2.639 1 97.69 90 ASN B N 1
ATOM 2345 C CA . ASN B 1 90 ? 1.307 19.562 -1.786 1 97.69 90 ASN B CA 1
ATOM 2346 C C . ASN B 1 90 ? 2.615 20.016 -2.418 1 97.69 90 ASN B C 1
ATOM 2348 O O . ASN B 1 90 ? 2.807 19.891 -3.629 1 97.69 90 ASN B O 1
ATOM 2352 N N . GLU B 1 91 ? 3.424 20.531 -1.549 1 97.56 91 GLU B N 1
ATOM 2353 C CA . GLU B 1 91 ? 4.719 21.031 -2.006 1 97.56 91 GLU B CA 1
ATOM 2354 C C . GLU B 1 91 ? 5.828 20.641 -1.032 1 97.56 91 GLU B C 1
ATOM 2356 O O . GLU B 1 91 ? 5.629 20.656 0.184 1 97.56 91 GLU B O 1
ATOM 2361 N N . GLY B 1 92 ? 6.984 20.281 -1.56 1 97 92 GLY B N 1
ATOM 2362 C CA . GLY B 1 92 ? 8.156 19.969 -0.758 1 97 92 GLY B CA 1
ATOM 2363 C C . GLY B 1 92 ? 9.461 20.125 -1.523 1 97 92 GLY B C 1
ATOM 2364 O O . GLY B 1 92 ? 9.453 20.328 -2.738 1 97 92 GLY B O 1
ATOM 2365 N N . TYR B 1 93 ? 10.523 20 -0.774 1 95.25 93 TYR B N 1
ATOM 2366 C CA . TYR B 1 93 ? 11.844 20.219 -1.351 1 95.25 93 TYR B CA 1
ATOM 2367 C C . TYR B 1 93 ? 12.836 19.172 -0.882 1 95.25 93 TYR B C 1
ATOM 2369 O O . TYR B 1 93 ? 12.766 18.703 0.257 1 95.25 93 TYR B O 1
ATOM 2377 N N . ILE B 1 94 ? 13.602 18.734 -1.77 1 92.69 94 ILE B N 1
ATOM 2378 C CA . ILE B 1 94 ? 14.828 18.047 -1.409 1 92.69 94 ILE B CA 1
ATOM 2379 C C . ILE B 1 94 ? 15.984 19.031 -1.322 1 92.69 94 ILE B C 1
ATOM 2381 O O . ILE B 1 94 ? 16.25 19.781 -2.273 1 92.69 94 ILE B O 1
ATOM 2385 N N . ARG B 1 95 ? 16.656 19.047 -0.145 1 92.06 95 ARG B N 1
ATOM 2386 C CA . ARG B 1 95 ? 17.719 20.031 0.074 1 92.06 95 ARG B CA 1
ATOM 2387 C C . ARG B 1 95 ? 19.016 19.344 0.524 1 92.06 95 ARG B C 1
ATOM 2389 O O . ARG B 1 95 ? 18.984 18.219 1.021 1 92.06 95 ARG B O 1
ATOM 2396 N N . ALA B 1 96 ? 20.031 20.016 0.213 1 88.5 96 ALA B N 1
ATOM 2397 C CA . ALA B 1 96 ? 21.359 19.609 0.678 1 88.5 96 ALA B CA 1
ATOM 2398 C C . ALA B 1 96 ? 22.031 20.734 1.458 1 88.5 96 ALA B C 1
ATOM 2400 O O . ALA B 1 96 ? 21.781 21.906 1.193 1 88.5 96 ALA B O 1
ATOM 2401 N N . ASP B 1 97 ? 22.781 20.203 2.402 1 84.62 97 ASP B N 1
ATOM 2402 C CA . ASP B 1 97 ? 23.562 21.188 3.143 1 84.62 97 ASP B CA 1
ATOM 2403 C C . ASP B 1 97 ? 24.922 21.422 2.48 1 84.62 97 ASP B C 1
ATOM 2405 O O . ASP B 1 97 ? 25.703 20.484 2.336 1 84.62 97 ASP B O 1
ATOM 2409 N N . VAL B 1 98 ? 25.156 22.578 2.014 1 83.62 98 VAL B N 1
ATOM 2410 C CA . VAL B 1 98 ? 26.453 22.969 1.457 1 83.62 98 VAL B CA 1
ATOM 2411 C C . VAL B 1 98 ? 27.094 24.047 2.346 1 83.62 98 VAL B C 1
ATOM 2413 O O . VAL B 1 98 ? 26.719 25.219 2.287 1 83.62 98 VAL B O 1
ATOM 2416 N N . PHE B 1 99 ? 28.094 23.609 3.076 1 86.25 99 PHE B N 1
ATOM 2417 C CA . PHE B 1 99 ? 28.859 24.484 3.959 1 86.25 99 PHE B CA 1
ATOM 2418 C C . PHE B 1 99 ? 27.938 25.188 4.945 1 86.25 99 PHE B C 1
ATOM 2420 O O . PHE B 1 99 ? 28.016 26.406 5.102 1 86.25 99 PHE B O 1
ATOM 2427 N N . GLY B 1 100 ? 26.953 24.578 5.406 1 80.62 100 GLY B N 1
ATOM 2428 C CA . GLY B 1 100 ? 26.078 25.094 6.441 1 80.62 100 GLY B CA 1
ATOM 2429 C C . GLY B 1 100 ? 24.859 25.812 5.887 1 80.62 100 GLY B C 1
ATOM 2430 O O . GLY B 1 100 ? 24.078 26.391 6.641 1 80.62 100 GLY B O 1
ATOM 2431 N N . ARG B 1 101 ? 24.828 25.891 4.559 1 82.81 101 ARG B N 1
ATOM 2432 C CA . ARG B 1 101 ? 23.672 26.531 3.928 1 82.81 101 ARG B CA 1
ATOM 2433 C C . ARG B 1 101 ? 22.828 25.531 3.15 1 82.81 101 ARG B C 1
ATOM 2435 O O . ARG B 1 101 ? 23.375 24.703 2.418 1 82.81 101 ARG B O 1
ATOM 2442 N N . PRO B 1 102 ? 21.531 25.609 3.42 1 84.19 102 PRO B N 1
ATOM 2443 C CA . PRO B 1 102 ? 20.672 24.703 2.652 1 84.19 102 PRO B CA 1
ATOM 2444 C C . PRO B 1 102 ? 20.516 25.141 1.196 1 84.19 102 PRO B C 1
ATOM 2446 O O . PRO B 1 102 ? 20.297 26.312 0.92 1 84.19 102 PRO B O 1
ATOM 2449 N N . TYR B 1 103 ? 20.766 24.234 0.357 1 88.19 103 TYR B N 1
ATOM 2450 C CA . TYR B 1 103 ? 20.562 24.438 -1.072 1 88.19 103 TYR B CA 1
ATOM 2451 C C . TYR B 1 103 ? 19.469 23.516 -1.604 1 88.19 103 TYR B C 1
ATOM 2453 O O . TYR B 1 103 ? 19.453 22.312 -1.322 1 88.19 103 TYR B O 1
ATOM 2461 N N . VAL B 1 104 ? 18.562 24.172 -2.305 1 87.25 104 VAL B N 1
ATOM 2462 C CA . VAL B 1 104 ? 17.469 23.391 -2.877 1 87.25 104 VAL B CA 1
ATOM 2463 C C . VAL B 1 104 ? 17.984 22.578 -4.062 1 87.25 104 VAL B C 1
ATOM 2465 O O . VAL B 1 104 ? 18.547 23.125 -5.008 1 87.25 104 VAL B O 1
ATOM 2468 N N . ILE B 1 105 ? 17.766 21.344 -3.947 1 89.38 105 ILE B N 1
ATOM 2469 C CA . ILE B 1 105 ? 18.156 20.453 -5.027 1 89.38 105 ILE B CA 1
ATOM 2470 C C . ILE B 1 105 ? 16.969 20.203 -5.957 1 89.38 105 ILE B C 1
ATOM 2472 O O . ILE B 1 105 ? 17.141 20.141 -7.18 1 89.38 105 ILE B O 1
ATOM 2476 N N . ASP B 1 106 ? 15.867 20.141 -5.383 1 92.5 106 ASP B N 1
ATOM 2477 C CA . ASP B 1 106 ? 14.68 19.828 -6.168 1 92.5 106 ASP B CA 1
ATOM 2478 C C . ASP B 1 106 ? 13.406 20.312 -5.465 1 92.5 106 ASP B C 1
ATOM 2480 O O . ASP B 1 106 ? 13.383 20.438 -4.238 1 92.5 106 ASP B O 1
ATOM 2484 N N . ARG B 1 107 ? 12.477 20.703 -6.227 1 94.75 107 ARG B N 1
ATOM 2485 C CA . ARG B 1 107 ? 11.125 21.031 -5.773 1 94.75 107 ARG B CA 1
ATOM 2486 C C . ARG B 1 107 ? 10.102 20.062 -6.336 1 94.75 107 ARG B C 1
ATOM 2488 O O . ARG B 1 107 ? 10.133 19.734 -7.527 1 94.75 107 ARG B O 1
ATOM 2495 N N . SER B 1 108 ? 9.242 19.609 -5.473 1 94.62 108 SER B N 1
ATOM 2496 C CA . SER B 1 108 ? 8.156 18.734 -5.91 1 94.62 108 SER B CA 1
ATOM 2497 C C . SER B 1 108 ? 6.797 19.312 -5.559 1 94.62 108 SER B C 1
ATOM 2499 O O . SER B 1 108 ? 6.617 19.875 -4.477 1 94.62 108 SER B O 1
ATOM 2501 N N . VAL B 1 109 ? 5.938 19.234 -6.523 1 96.12 109 VAL B N 1
ATOM 2502 C CA . VAL B 1 109 ? 4.566 19.688 -6.32 1 96.12 109 VAL B CA 1
ATOM 2503 C C . VAL B 1 109 ? 3.596 18.594 -6.75 1 96.12 109 VAL B C 1
ATOM 2505 O O . VAL B 1 109 ? 3.779 17.969 -7.801 1 96.12 109 VAL B O 1
ATOM 2508 N N . ALA B 1 110 ? 2.631 18.297 -5.957 1 95.69 110 ALA B N 1
ATOM 2509 C CA . ALA B 1 110 ? 1.536 17.391 -6.285 1 95.69 110 ALA B CA 1
ATOM 2510 C C . ALA B 1 110 ? 0.188 18.094 -6.18 1 95.69 110 ALA B C 1
ATOM 2512 O O . ALA B 1 110 ? -0.15 18.656 -5.133 1 95.69 110 ALA B O 1
ATOM 2513 N N . GLU B 1 111 ? -0.521 18.078 -7.258 1 97.12 111 GLU B N 1
ATOM 2514 C CA . GLU B 1 111 ? -1.849 18.672 -7.285 1 97.12 111 GLU B CA 1
ATOM 2515 C C . GLU B 1 111 ? -2.941 17.609 -7.344 1 97.12 111 GLU B C 1
ATOM 2517 O O . GLU B 1 111 ? -2.883 16.703 -8.172 1 97.12 111 GLU B O 1
ATOM 2522 N N . GLY B 1 112 ? -3.881 17.781 -6.434 1 97.56 112 GLY B N 1
ATOM 2523 C CA . GLY B 1 112 ? -5 16.859 -6.363 1 97.56 112 GLY B CA 1
ATOM 2524 C C . GLY B 1 112 ? -6.277 17.5 -5.859 1 97.56 112 GLY B C 1
ATOM 2525 O O . GLY B 1 112 ? -6.477 18.703 -6.027 1 97.56 112 GLY B O 1
ATOM 2526 N N . TYR B 1 113 ? -7.152 16.641 -5.359 1 98.12 113 TYR B N 1
ATOM 2527 C CA . TYR B 1 113 ? -8.414 17.141 -4.82 1 98.12 113 TYR B CA 1
ATOM 2528 C C . TYR B 1 113 ? -8.961 16.188 -3.75 1 98.12 113 TYR B C 1
ATOM 2530 O O . TYR B 1 113 ? -8.539 15.039 -3.656 1 98.12 113 TYR B O 1
ATOM 2538 N N . ALA B 1 114 ? -9.828 16.719 -2.967 1 98.25 114 ALA B N 1
ATOM 2539 C CA . ALA B 1 114 ? -10.477 15.969 -1.893 1 98.25 114 ALA B CA 1
ATOM 2540 C C . ALA B 1 114 ? -11.992 16.125 -1.958 1 98.25 114 ALA B C 1
ATOM 2542 O O . ALA B 1 114 ? -12.5 17.172 -2.357 1 98.25 114 ALA B O 1
ATOM 2543 N N . GLU B 1 115 ? -12.656 15.109 -1.641 1 97.5 115 GLU B N 1
ATOM 2544 C CA . GLU B 1 115 ? -14.109 15.078 -1.519 1 97.5 115 GLU B CA 1
ATOM 2545 C C . GLU B 1 115 ? -14.547 14.508 -0.17 1 97.5 115 GLU B C 1
ATOM 2547 O O . GLU B 1 115 ? -13.75 13.859 0.515 1 97.5 115 GLU B O 1
ATOM 2552 N N . VAL B 1 116 ? -15.758 14.875 0.202 1 96.25 116 VAL B N 1
ATOM 2553 C CA . VAL B 1 116 ? -16.391 14.312 1.39 1 96.25 116 VAL B CA 1
ATOM 2554 C C . VAL B 1 116 ? -17.469 13.312 0.976 1 96.25 116 VAL B C 1
ATOM 2556 O O . VAL B 1 116 ? -18.609 13.703 0.708 1 96.25 116 VAL B O 1
ATOM 2559 N N . PRO B 1 117 ? -17.188 12.047 1.006 1 95.81 117 PRO B N 1
ATOM 2560 C CA . PRO B 1 117 ? -18.125 11.055 0.49 1 95.81 117 PRO B CA 1
ATOM 2561 C C . PRO B 1 117 ? -19.406 10.977 1.31 1 95.81 117 PRO B C 1
ATOM 2563 O O . PRO B 1 117 ? -20.484 10.75 0.754 1 95.81 117 PRO B O 1
ATOM 2566 N N . ASP B 1 118 ? -19.312 11.078 2.609 1 95.62 118 ASP B N 1
ATOM 2567 C CA . ASP B 1 118 ? -20.453 11.055 3.523 1 95.62 118 ASP B CA 1
ATOM 2568 C C . ASP B 1 118 ? -20.609 12.398 4.242 1 95.62 118 ASP B C 1
ATOM 2570 O O . ASP B 1 118 ? -19.812 12.719 5.133 1 95.62 118 ASP B O 1
ATOM 2574 N N . PRO B 1 119 ? -21.641 13.125 3.918 1 93.75 119 PRO B N 1
ATOM 2575 C CA . PRO B 1 119 ? -21.797 14.453 4.523 1 93.75 119 PRO B CA 1
ATOM 2576 C C . PRO B 1 119 ? -21.953 14.398 6.039 1 93.75 119 PRO B C 1
ATOM 2578 O O . PRO B 1 119 ? -21.734 15.398 6.727 1 93.75 119 PRO B O 1
ATOM 2581 N N . ASN B 1 120 ? -22.328 13.266 6.57 1 95.75 120 ASN B N 1
ATOM 2582 C CA . ASN B 1 120 ? -22.484 13.117 8.016 1 95.75 120 ASN B CA 1
ATOM 2583 C C . ASN B 1 120 ? -21.141 12.875 8.695 1 95.75 120 ASN B C 1
ATOM 2585 O O . ASN B 1 120 ? -21.047 12.883 9.922 1 95.75 120 ASN B O 1
ATOM 2589 N N . LYS B 1 121 ? -20.141 12.609 7.934 1 96.5 121 LYS B N 1
ATOM 2590 C CA . LYS B 1 121 ? -18.781 12.438 8.414 1 96.5 121 LYS B CA 1
ATOM 2591 C C . LYS B 1 121 ? -17.812 13.367 7.672 1 96.5 121 LYS B C 1
ATOM 2593 O O . LYS B 1 121 ? -16.906 12.898 6.977 1 96.5 121 LYS B O 1
ATOM 2598 N N . PRO B 1 122 ? -17.891 14.648 7.875 1 96.19 122 PRO B N 1
ATOM 2599 C CA . PRO B 1 122 ? -17.188 15.633 7.047 1 96.19 122 PRO B CA 1
ATOM 2600 C C . PRO B 1 122 ? -15.672 15.602 7.262 1 96.19 122 PRO B C 1
ATOM 2602 O O . PRO B 1 122 ? -14.914 16.141 6.449 1 96.19 122 PRO B O 1
ATOM 2605 N N . ALA B 1 123 ? -15.211 14.992 8.344 1 98.12 123 ALA B N 1
ATOM 2606 C CA . ALA B 1 123 ? -13.781 14.945 8.633 1 98.12 123 ALA B CA 1
ATOM 2607 C C . ALA B 1 123 ? -13.141 13.695 8.039 1 98.12 123 ALA B C 1
ATOM 2609 O O . ALA B 1 123 ? -11.969 13.414 8.289 1 98.12 123 ALA B O 1
ATOM 2610 N N . GLU B 1 124 ? -13.93 12.898 7.34 1 97.81 124 GLU B N 1
ATOM 2611 C CA . GLU B 1 124 ? -13.445 11.75 6.578 1 97.81 124 GLU B CA 1
ATOM 2612 C C . GLU B 1 124 ? -13.477 12.031 5.078 1 97.81 124 GLU B C 1
ATOM 2614 O O . GLU B 1 124 ? -14.539 12.023 4.461 1 97.81 124 GLU B O 1
ATOM 2619 N N . LEU B 1 125 ? -12.289 12.227 4.551 1 98.06 125 LEU B N 1
ATOM 2620 C CA . LEU B 1 125 ? -12.211 12.695 3.172 1 98.06 125 LEU B CA 1
ATOM 2621 C C . LEU B 1 125 ? -11.609 11.625 2.266 1 98.06 125 LEU B C 1
ATOM 2623 O O . LEU B 1 125 ? -10.961 10.695 2.744 1 98.06 125 LEU B O 1
ATOM 2627 N N . SER B 1 126 ? -11.93 11.703 1.027 1 97.62 126 SER B N 1
ATOM 2628 C CA . SER B 1 126 ? -11.305 10.969 -0.065 1 97.62 126 SER B CA 1
ATOM 2629 C C . SER B 1 126 ? -10.406 11.875 -0.905 1 97.62 126 SER B C 1
ATOM 2631 O O . SER B 1 126 ? -10.906 12.766 -1.602 1 97.62 126 SER B O 1
ATOM 2633 N N . VAL B 1 127 ? -9.148 11.68 -0.796 1 97.81 127 VAL B N 1
ATOM 2634 C CA . VAL B 1 127 ? -8.18 12.539 -1.466 1 97.81 127 VAL B CA 1
ATOM 2635 C C . VAL B 1 127 ? -7.555 11.797 -2.645 1 97.81 127 VAL B C 1
ATOM 2637 O O . VAL B 1 127 ? -7.188 10.625 -2.525 1 97.81 127 VAL B O 1
ATOM 2640 N N . SER B 1 128 ? -7.48 12.477 -3.762 1 96.81 128 SER B N 1
ATOM 2641 C CA . SER B 1 128 ? -6.941 11.898 -4.988 1 96.81 128 SER B CA 1
ATOM 2642 C C . SER B 1 128 ? -5.883 12.805 -5.605 1 96.81 128 SER B C 1
ATOM 2644 O O . SER B 1 128 ? -6.016 14.031 -5.578 1 96.81 128 SER B O 1
ATOM 2646 N N . PHE B 1 129 ? -4.879 12.172 -6.102 1 96.44 129 PHE B N 1
ATOM 2647 C CA . PHE B 1 129 ? -3.865 12.859 -6.895 1 96.44 129 PHE B CA 1
ATOM 2648 C C . PHE B 1 129 ? -3.789 12.273 -8.305 1 96.44 129 PHE B C 1
ATOM 2650 O O . PHE B 1 129 ? -3.102 11.273 -8.523 1 96.44 129 PHE B O 1
ATOM 2657 N N . PRO B 1 130 ? -4.379 12.961 -9.258 1 94.56 130 PRO B N 1
ATOM 2658 C CA . PRO B 1 130 ? -4.375 12.438 -10.625 1 94.56 130 PRO B CA 1
ATOM 2659 C C . PRO B 1 130 ? -2.965 12.188 -11.156 1 94.56 130 PRO B C 1
ATOM 2661 O O . PRO B 1 130 ? -2.049 12.961 -10.875 1 94.56 130 PRO B O 1
ATOM 2664 N N . PRO B 1 131 ? -2.775 11.062 -11.938 1 94.19 131 PR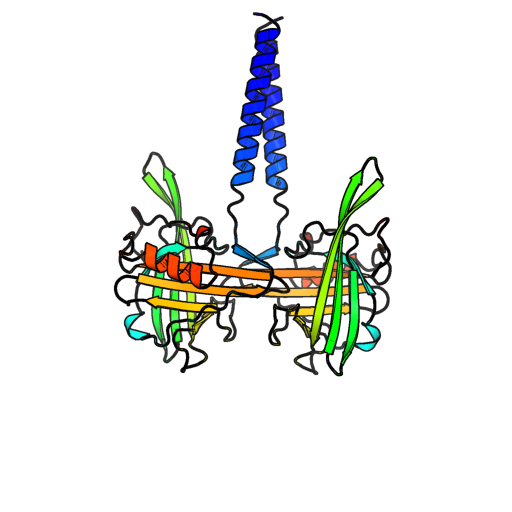O B N 1
ATOM 2665 C CA . PRO B 1 131 ? -3.812 10.211 -12.523 1 94.19 131 PRO B CA 1
ATOM 2666 C C . PRO B 1 131 ? -4.324 9.148 -11.547 1 94.19 131 PRO B C 1
ATOM 2668 O O . PRO B 1 131 ? -5.277 8.43 -11.859 1 94.19 131 PRO B O 1
ATOM 2671 N N . SER B 1 132 ? -3.783 9.055 -10.336 1 92.06 132 SER B N 1
ATOM 2672 C CA . SER B 1 132 ? -4.32 8.156 -9.328 1 92.06 132 SER B CA 1
ATOM 2673 C C . SER B 1 132 ? -5.633 8.68 -8.75 1 92.06 132 SER B C 1
ATOM 2675 O O . SER B 1 132 ? -5.852 9.891 -8.711 1 92.06 132 SER B O 1
ATOM 2677 N N . ASN B 1 133 ? -6.441 7.676 -8.367 1 91.38 133 ASN B N 1
ATOM 2678 C CA . ASN B 1 133 ? -7.75 8.055 -7.848 1 91.38 133 ASN B CA 1
ATOM 2679 C C . ASN B 1 133 ? -8.172 7.156 -6.688 1 91.38 133 ASN B C 1
ATOM 2681 O O . ASN B 1 133 ? -7.965 5.945 -6.727 1 91.38 133 ASN B O 1
ATOM 2685 N N . SER B 1 134 ? -8.773 7.812 -5.664 1 91.94 134 SER B N 1
ATOM 2686 C CA . SER B 1 134 ? -9.227 7.066 -4.492 1 91.94 134 SER B CA 1
ATOM 2687 C C . SER B 1 134 ? -10.625 6.508 -4.691 1 91.94 134 SER B C 1
ATOM 2689 O O . SER B 1 134 ? -11.062 5.629 -3.945 1 91.94 134 SER B O 1
ATOM 2691 N N . ASN B 1 135 ? -11.32 6.922 -5.668 1 88.69 135 ASN B N 1
ATOM 2692 C CA . ASN B 1 135 ? -12.648 6.449 -6.023 1 88.69 135 ASN B CA 1
ATOM 2693 C C . ASN B 1 135 ? -13.594 6.473 -4.824 1 88.69 135 ASN B C 1
ATOM 2695 O O . ASN B 1 135 ? -14.289 5.488 -4.555 1 88.69 135 ASN B O 1
ATOM 2699 N N . GLY B 1 136 ? -13.547 7.512 -4.02 1 91.62 136 GLY B N 1
ATOM 2700 C CA . GLY B 1 136 ? -14.477 7.707 -2.92 1 91.62 136 GLY B CA 1
ATOM 2701 C C . GLY B 1 136 ? -14.047 7.02 -1.64 1 91.62 136 GLY B C 1
ATOM 2702 O O . GLY B 1 136 ? -14.695 7.172 -0.6 1 91.62 136 GLY B O 1
ATOM 2703 N N . ARG B 1 137 ? -12.992 6.285 -1.685 1 92.19 137 ARG B N 1
ATOM 2704 C CA . ARG B 1 137 ? -12.477 5.637 -0.483 1 92.19 137 ARG B CA 1
ATOM 2705 C C . ARG B 1 137 ? -11.914 6.664 0.495 1 92.19 137 ARG B C 1
ATOM 2707 O O . ARG B 1 137 ? -11.203 7.59 0.094 1 92.19 137 ARG B O 1
ATOM 2714 N N . ILE B 1 138 ? -12.25 6.434 1.756 1 95.31 138 ILE B N 1
ATOM 2715 C CA . ILE B 1 138 ? -11.742 7.344 2.775 1 95.31 138 ILE B CA 1
ATOM 2716 C C . ILE B 1 138 ? -10.258 7.082 3 1 95.31 138 ILE B C 1
ATOM 2718 O O . ILE B 1 138 ? -9.859 5.973 3.363 1 95.31 138 ILE B O 1
ATOM 2722 N N . ASN B 1 139 ? -9.453 8.07 2.727 1 96.5 139 ASN B N 1
ATOM 2723 C CA . ASN B 1 139 ? -8.016 7.914 2.928 1 96.5 139 ASN B CA 1
ATOM 2724 C C . ASN B 1 139 ? -7.418 9.125 3.643 1 96.5 139 ASN B C 1
ATOM 2726 O O . ASN B 1 139 ? -6.199 9.312 3.631 1 96.5 139 ASN B O 1
ATOM 2730 N N . TYR B 1 140 ? -8.211 9.938 4.215 1 98.06 140 TYR B N 1
ATOM 2731 C CA . TYR B 1 140 ? -7.805 11.141 4.93 1 98.06 140 TYR B CA 1
ATOM 2732 C C . TYR B 1 140 ? -8.781 11.453 6.062 1 98.06 140 TYR B C 1
ATOM 2734 O O . TYR B 1 140 ? -9.906 11.891 5.816 1 98.06 140 TYR B O 1
ATOM 2742 N N . LYS B 1 141 ? -8.336 11.25 7.223 1 98.31 141 LYS B N 1
ATOM 2743 C CA . LYS B 1 141 ? -9.156 11.531 8.398 1 98.31 141 LYS B CA 1
ATOM 2744 C C . LYS B 1 141 ? -8.555 12.664 9.227 1 98.31 141 LYS B C 1
ATOM 2746 O O . LYS B 1 141 ? -7.414 12.57 9.68 1 98.31 141 LYS B O 1
ATOM 2751 N N . VAL B 1 142 ? -9.273 13.742 9.359 1 98.69 142 VAL B N 1
ATOM 2752 C CA . VAL B 1 142 ? -8.883 14.773 10.312 1 98.69 142 VAL B CA 1
ATOM 2753 C C . VAL B 1 142 ? -9.289 14.352 11.727 1 98.69 142 VAL B C 1
ATOM 2755 O O . VAL B 1 142 ? -10.477 14.344 12.055 1 98.69 142 VAL B O 1
ATOM 2758 N N . LEU B 1 143 ? -8.336 14.055 12.508 1 98.06 143 LEU B N 1
ATOM 2759 C CA . LEU B 1 143 ? -8.617 13.555 13.852 1 98.06 143 LEU B CA 1
ATOM 2760 C C . LEU B 1 143 ? -8.953 14.695 14.797 1 98.06 143 LEU B C 1
ATOM 2762 O O . LEU B 1 143 ? -9.805 14.547 15.68 1 98.06 143 LEU B O 1
ATOM 2766 N N . SER B 1 144 ? -8.195 15.742 14.648 1 97 144 SER B N 1
ATOM 2767 C CA . SER B 1 144 ? -8.375 16.922 15.492 1 97 144 SER B CA 1
ATOM 2768 C C . SER B 1 144 ? -7.758 18.156 14.859 1 97 144 SER B C 1
ATOM 2770 O O . SER B 1 144 ? -6.691 18.078 14.242 1 97 144 SER B O 1
ATOM 2772 N N . THR B 1 145 ? -8.469 19.266 14.977 1 98.19 145 THR B N 1
ATOM 2773 C CA . THR B 1 145 ? -7.93 20.547 14.547 1 98.19 145 THR B CA 1
ATOM 2774 C C . THR B 1 145 ? -8.602 21.688 15.305 1 98.19 145 THR B C 1
ATOM 2776 O O . THR B 1 145 ? -9.789 21.625 15.617 1 98.19 145 THR B O 1
ATOM 2779 N N . ASP B 1 146 ? -7.832 22.688 15.625 1 96.94 146 ASP B N 1
ATOM 2780 C CA . ASP B 1 146 ? -8.422 23.922 16.125 1 96.94 146 ASP B CA 1
ATOM 2781 C C . ASP B 1 146 ? -8.516 24.969 15.008 1 96.94 146 ASP B C 1
ATOM 2783 O O . ASP B 1 146 ? -8.828 26.141 15.273 1 96.94 146 ASP B O 1
ATOM 2787 N N . TYR B 1 147 ? -8.156 24.547 13.766 1 97.88 147 TYR B N 1
ATOM 2788 C CA . TYR B 1 147 ? -8.227 25.328 12.539 1 97.88 147 TYR B CA 1
ATOM 2789 C C . TYR B 1 147 ? -7.16 26.422 12.516 1 97.88 147 TYR B C 1
ATOM 2791 O O . TYR B 1 147 ? -6.672 26.797 11.445 1 97.88 147 TYR B O 1
ATOM 2799 N N . ASP B 1 148 ? -6.68 26.844 13.625 1 97.69 148 ASP B N 1
ATOM 2800 C CA . ASP B 1 148 ? -5.863 28.047 13.68 1 97.69 148 ASP B CA 1
ATOM 2801 C C . ASP B 1 148 ? -4.398 27.703 13.945 1 97.69 148 ASP B C 1
ATOM 2803 O O . ASP B 1 148 ? -3.5 28.453 13.555 1 97.69 148 ASP B O 1
ATOM 2807 N N . THR B 1 149 ? -4.199 26.609 14.648 1 97.88 149 THR B N 1
ATOM 2808 C CA . THR B 1 149 ? -2.812 26.359 15.023 1 97.88 149 THR B CA 1
ATOM 2809 C C . THR B 1 149 ? -2.361 24.984 14.531 1 97.88 149 THR B C 1
ATOM 2811 O O . THR B 1 149 ? -1.227 24.812 14.078 1 97.88 149 THR B O 1
ATOM 2814 N N . TYR B 1 150 ? -3.27 23.969 14.656 1 9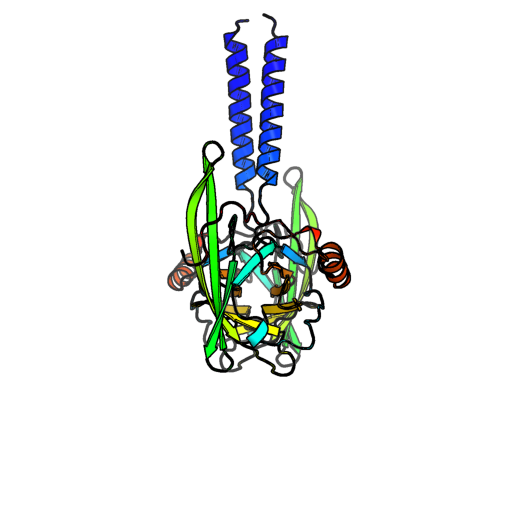8.44 150 TYR B N 1
ATOM 2815 C CA . TYR B 1 150 ? -2.801 22.625 14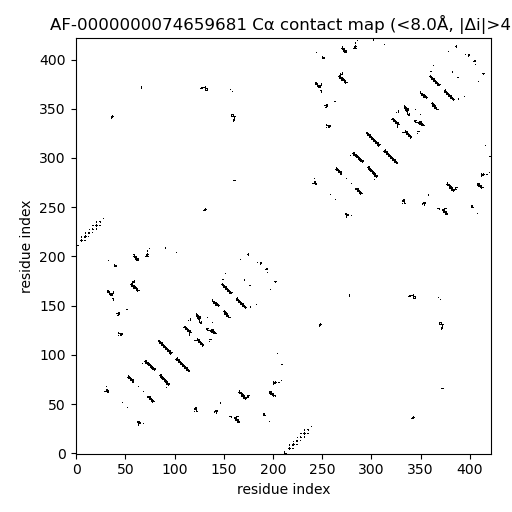.312 1 98.44 150 TYR B CA 1
ATOM 2816 C C . TYR B 1 150 ? -3.912 21.812 13.664 1 98.44 150 TYR B C 1
ATOM 2818 O O . TYR B 1 150 ? -5.094 22.141 13.789 1 98.44 150 TYR B O 1
ATOM 2826 N N . ALA B 1 151 ? -3.553 20.781 12.945 1 98.69 151 ALA B N 1
ATOM 2827 C CA . ALA B 1 151 ? -4.414 19.703 12.484 1 98.69 151 ALA B CA 1
ATOM 2828 C C . ALA B 1 151 ? -3.689 18.359 12.555 1 98.69 151 ALA B C 1
ATOM 2830 O O . ALA B 1 151 ? -2.494 18.281 12.266 1 98.69 151 ALA B O 1
ATOM 2831 N N . VAL B 1 152 ? -4.383 17.328 12.992 1 98.69 152 VAL B N 1
ATOM 2832 C CA . VAL B 1 152 ? -3.877 15.961 13.047 1 98.69 152 VAL B CA 1
ATOM 2833 C C . VAL B 1 152 ? -4.598 15.094 12.016 1 98.69 152 VAL B C 1
ATOM 2835 O O . VAL B 1 152 ? -5.824 14.984 12.039 1 98.69 152 VAL B O 1
ATOM 2838 N N . VAL B 1 153 ? -3.801 14.539 11.125 1 98.62 153 VAL B N 1
ATOM 2839 C CA . VAL B 1 153 ? -4.367 13.766 10.031 1 98.62 153 VAL B CA 1
ATOM 2840 C C . VAL B 1 153 ? -3.85 12.328 10.086 1 98.62 153 VAL B C 1
ATOM 2842 O O . VAL B 1 153 ? -2.664 12.102 10.344 1 98.62 153 VAL B O 1
ATOM 2845 N N . PHE B 1 154 ? -4.75 11.422 9.844 1 98.38 154 PHE B N 1
ATOM 2846 C CA . PHE B 1 154 ? -4.398 10.008 9.789 1 98.38 154 PHE B CA 1
ATOM 2847 C C . PHE B 1 154 ? -4.98 9.352 8.539 1 98.38 154 PHE B C 1
ATOM 2849 O O . PHE B 1 154 ? -6.094 9.68 8.125 1 98.38 154 PHE B O 1
ATOM 2856 N N . SER B 1 155 ? -4.191 8.492 7.93 1 97.44 155 SER B N 1
ATOM 2857 C CA . SER B 1 155 ? -4.586 7.68 6.781 1 97.44 155 SER B CA 1
ATOM 2858 C C . SER B 1 155 ? -4.129 6.234 6.945 1 97.44 155 SER B C 1
ATOM 2860 O O . SER B 1 155 ? -3.018 5.98 7.414 1 97.44 155 SER B O 1
ATOM 2862 N N . CYS B 1 156 ? -5.008 5.316 6.559 1 96.38 156 CYS B N 1
ATOM 2863 C CA . CYS B 1 156 ? -4.688 3.896 6.656 1 96.38 156 CYS B CA 1
ATOM 2864 C C . CYS B 1 156 ? -5.352 3.109 5.535 1 96.38 156 CYS B C 1
ATOM 2866 O O . CYS B 1 156 ? -6.551 3.256 5.293 1 96.38 156 CYS B O 1
ATOM 2868 N N . GLU B 1 157 ? -4.59 2.326 4.863 1 93 157 GLU B N 1
ATOM 2869 C CA . GLU B 1 157 ? -5.07 1.494 3.766 1 93 157 GLU B CA 1
ATOM 2870 C C . GLU B 1 157 ? -4.762 0.02 4.016 1 93 157 GLU B C 1
ATOM 2872 O O . GLU B 1 157 ? -3.611 -0.347 4.258 1 93 157 GLU B O 1
ATOM 2877 N N . GLU B 1 158 ? -5.773 -0.795 3.969 1 92.69 158 GLU B N 1
ATOM 2878 C CA . GLU B 1 158 ? -5.582 -2.234 4.113 1 92.69 158 GLU B CA 1
ATOM 2879 C C . GLU B 1 158 ? -5.25 -2.887 2.773 1 92.69 158 GLU B C 1
ATOM 2881 O O . GLU B 1 158 ? -5.922 -2.627 1.771 1 92.69 158 GLU B O 1
ATOM 2886 N N . ILE B 1 159 ? -4.234 -3.656 2.734 1 91 159 ILE B N 1
ATOM 2887 C CA . ILE B 1 159 ? -3.801 -4.426 1.574 1 91 159 ILE B CA 1
ATOM 2888 C C . ILE B 1 159 ? -3.568 -5.879 1.979 1 91 159 ILE B C 1
ATOM 2890 O O . ILE B 1 159 ? -2.582 -6.195 2.648 1 91 159 ILE B O 1
ATOM 2894 N N . TRP B 1 160 ? -4.43 -6.734 1.513 1 90.81 160 TRP B N 1
ATOM 2895 C CA . TRP B 1 160 ? -4.383 -8.141 1.892 1 90.81 160 TRP B CA 1
ATOM 2896 C C . TRP B 1 160 ? -4.453 -8.305 3.406 1 90.81 160 TRP B C 1
ATOM 2898 O O . TRP B 1 160 ? -5.465 -7.961 4.027 1 90.81 160 TRP B O 1
ATOM 2908 N N . SER B 1 161 ? -3.332 -8.773 4.016 1 90.75 161 SER B N 1
ATOM 2909 C CA . SER B 1 161 ? -3.359 -9.055 5.449 1 90.75 161 SER B CA 1
ATOM 2910 C C . SER B 1 161 ? -2.613 -7.977 6.234 1 90.75 161 SER B C 1
ATOM 2912 O O . SER B 1 161 ? -2.346 -8.141 7.426 1 90.75 161 SER B O 1
ATOM 2914 N N . VAL B 1 162 ? -2.236 -6.887 5.574 1 92 162 VAL B N 1
ATOM 2915 C CA . VAL B 1 162 ? -1.506 -5.82 6.254 1 92 162 VAL B CA 1
ATOM 2916 C C . VAL B 1 162 ? -2.195 -4.48 6.004 1 92 162 VAL B C 1
ATOM 2918 O O . VAL B 1 162 ? -3.133 -4.398 5.211 1 92 162 VAL B O 1
ATOM 2921 N N . ASN B 1 163 ? -1.759 -3.516 6.727 1 93.94 163 ASN B N 1
ATOM 2922 C CA . ASN B 1 163 ? -2.205 -2.154 6.449 1 93.94 163 ASN B CA 1
ATOM 2923 C C . ASN B 1 163 ? -1.03 -1.183 6.379 1 93.94 163 ASN B C 1
ATOM 2925 O O . ASN B 1 163 ? 0.007 -1.41 7.004 1 93.94 163 ASN B O 1
ATOM 2929 N N . ILE B 1 164 ? -1.187 -0.155 5.574 1 94 164 ILE B N 1
ATOM 2930 C CA . ILE B 1 164 ? -0.211 0.917 5.414 1 94 164 ILE B CA 1
ATOM 2931 C C . ILE B 1 164 ? -0.752 2.203 6.035 1 94 164 ILE B C 1
ATOM 2933 O O . ILE B 1 164 ? -1.87 2.625 5.73 1 94 164 ILE B O 1
ATOM 2937 N N . GLN B 1 165 ? 0.103 2.803 6.883 1 96.5 165 GLN B N 1
ATOM 2938 C CA . GLN B 1 165 ? -0.37 3.951 7.652 1 96.5 165 GLN B CA 1
ATOM 2939 C C . GLN B 1 165 ? 0.423 5.207 7.305 1 96.5 165 GLN B C 1
ATOM 2941 O O . GLN B 1 165 ? 1.64 5.148 7.113 1 96.5 165 GLN B O 1
ATOM 2946 N N . PHE B 1 166 ? -0.291 6.34 7.297 1 97.12 166 PHE B N 1
ATOM 2947 C CA . PHE B 1 166 ? 0.267 7.684 7.215 1 97.12 166 PHE B CA 1
ATOM 2948 C C . PHE B 1 166 ? -0.315 8.578 8.305 1 97.12 166 PHE B C 1
ATOM 2950 O O . PHE B 1 166 ? -1.447 8.367 8.75 1 97.12 166 PHE B O 1
ATOM 2957 N N . ALA B 1 167 ? 0.508 9.484 8.633 1 98.06 167 ALA B N 1
ATOM 2958 C CA . ALA B 1 167 ? 0.056 10.453 9.625 1 98.06 167 ALA B CA 1
ATOM 2959 C C . ALA B 1 167 ? 0.814 11.766 9.492 1 98.06 167 ALA B C 1
ATOM 2961 O O . ALA B 1 167 ? 2.002 11.781 9.164 1 98.06 167 ALA B O 1
ATOM 2962 N N . TRP B 1 168 ? 0.105 12.797 9.781 1 98.25 168 TRP B N 1
ATOM 2963 C CA . TRP B 1 168 ? 0.68 14.141 9.727 1 98.25 168 TRP B CA 1
ATOM 2964 C C . TRP B 1 168 ? 0.215 14.984 10.914 1 98.25 168 TRP B C 1
ATOM 2966 O O . TRP B 1 168 ? -0.948 14.906 11.312 1 98.25 168 TRP B O 1
ATOM 2976 N N . ILE B 1 169 ? 1.087 15.656 11.438 1 98.75 169 ILE B N 1
ATOM 2977 C CA . ILE B 1 169 ? 0.773 16.797 12.289 1 98.75 169 ILE B CA 1
ATOM 2978 C C . ILE B 1 169 ? 1.13 18.094 11.57 1 98.75 169 ILE B C 1
ATOM 2980 O O . ILE B 1 169 ? 2.301 18.359 11.281 1 98.75 169 ILE B O 1
ATOM 2984 N N . LEU B 1 170 ? 0.127 18.859 11.367 1 98.81 170 LEU B N 1
ATOM 2985 C CA . LEU B 1 170 ? 0.239 20.078 10.562 1 98.81 170 LEU B CA 1
ATOM 2986 C C . LEU B 1 170 ? 0.074 21.312 11.438 1 98.81 170 LEU B C 1
ATOM 2988 O O . LEU B 1 170 ? -0.635 21.281 12.445 1 98.81 170 LEU B O 1
ATOM 2992 N N . THR B 1 171 ? 0.731 22.359 10.984 1 98.75 171 THR B N 1
ATOM 2993 C CA . THR B 1 171 ? 0.61 23.625 11.703 1 98.75 171 THR B CA 1
ATOM 2994 C C . THR B 1 171 ? 0.389 24.781 10.727 1 98.75 171 THR B C 1
ATOM 2996 O O . THR B 1 171 ? 0.799 24.703 9.562 1 98.75 171 THR B O 1
ATOM 2999 N N . ARG B 1 172 ? -0.308 25.812 11.195 1 98.5 172 ARG B N 1
ATOM 3000 C CA . ARG B 1 172 ? -0.496 27 10.391 1 98.5 172 ARG B CA 1
ATOM 3001 C C . ARG B 1 172 ? 0.793 27.812 10.305 1 98.5 172 ARG B C 1
ATOM 3003 O O . ARG B 1 172 ? 1.094 28.406 9.266 1 98.5 172 ARG B O 1
ATOM 3010 N N . GLU B 1 173 ? 1.496 27.844 11.352 1 97.06 173 GLU B N 1
ATOM 3011 C CA . GLU B 1 173 ? 2.777 28.547 11.375 1 97.06 173 GLU B CA 1
ATOM 3012 C C . GLU B 1 173 ? 3.932 27.594 11.07 1 97.06 173 GLU B C 1
ATOM 3014 O O . GLU B 1 173 ? 4.027 26.516 11.664 1 97.06 173 GLU B O 1
ATOM 3019 N N . ARG B 1 174 ? 4.707 28.047 10.234 1 96.75 174 ARG B N 1
ATOM 3020 C CA . ARG B 1 174 ? 5.828 27.219 9.789 1 96.75 174 ARG B CA 1
ATOM 3021 C C . ARG B 1 174 ? 6.781 26.922 10.938 1 96.75 174 ARG B C 1
ATOM 3023 O O . ARG B 1 174 ? 7.238 27.828 11.625 1 96.75 174 ARG B O 1
ATOM 3030 N N . GLY B 1 175 ? 7.047 25.703 11.156 1 94.75 175 GLY B N 1
ATOM 3031 C CA . GLY B 1 175 ? 8.062 25.281 12.109 1 94.75 175 GLY B CA 1
ATOM 3032 C C . GLY B 1 175 ? 7.625 25.406 13.555 1 94.75 175 GLY B C 1
ATOM 3033 O O . GLY B 1 175 ? 8.375 25.062 14.469 1 94.75 175 GLY B O 1
ATOM 3034 N N . LEU B 1 176 ? 6.469 25.797 13.812 1 94.12 176 LEU B N 1
ATOM 3035 C CA . LEU B 1 176 ? 6.02 26.016 15.18 1 94.12 176 LEU B CA 1
ATOM 3036 C C . LEU B 1 176 ? 5.48 24.734 15.797 1 94.12 176 LEU B C 1
ATOM 3038 O O . LEU B 1 176 ? 4.57 24.109 15.242 1 94.12 176 LEU B O 1
ATOM 3042 N N . ARG B 1 177 ? 6.031 24.406 16.922 1 96.12 177 ARG B N 1
ATOM 3043 C CA . ARG B 1 177 ? 5.555 23.266 17.688 1 96.12 177 ARG B CA 1
ATOM 3044 C C . ARG B 1 177 ? 4.176 23.531 18.281 1 96.12 177 ARG B C 1
ATOM 3046 O O . ARG B 1 177 ? 3.973 24.531 18.953 1 96.12 177 ARG B O 1
ATOM 3053 N N . PRO B 1 178 ? 3.291 22.594 18.047 1 96.06 178 PRO B N 1
ATOM 3054 C CA . PRO B 1 178 ? 2.008 22.781 18.719 1 96.06 178 PRO B CA 1
ATOM 3055 C C . PRO B 1 178 ? 2.135 22.734 20.234 1 96.06 178 PRO B C 1
ATOM 3057 O O . PRO B 1 178 ? 2.85 21.891 20.781 1 96.06 178 PRO B O 1
ATOM 3060 N N . GLY B 1 179 ? 1.471 23.625 20.891 1 96.19 179 GLY B N 1
ATOM 3061 C CA . GLY B 1 179 ? 1.522 23.688 22.344 1 96.19 179 GLY B CA 1
ATOM 3062 C C . GLY B 1 179 ? 1.013 22.422 23 1 96.19 179 GLY B C 1
ATOM 3063 O O . GLY B 1 179 ? 1.456 22.062 24.094 1 96.19 179 GLY B O 1
ATOM 3064 N N . ASN B 1 180 ? 0.123 21.75 22.344 1 97.06 180 ASN B N 1
ATOM 3065 C CA . ASN B 1 180 ? -0.495 20.547 22.891 1 97.06 180 ASN B CA 1
ATOM 3066 C C . ASN B 1 180 ? 0.04 19.281 22.203 1 97.06 180 ASN B C 1
ATOM 3068 O O . ASN B 1 180 ? -0.673 18.281 22.094 1 97.06 180 ASN B O 1
ATOM 3072 N N . LEU B 1 181 ? 1.22 19.328 21.75 1 97.44 181 LEU B N 1
ATOM 3073 C CA . LEU B 1 181 ? 1.801 18.234 21 1 97.44 181 LEU B CA 1
ATOM 3074 C C . LEU B 1 181 ? 1.768 16.938 21.797 1 97.44 181 LEU B C 1
ATOM 3076 O O . LEU B 1 181 ? 1.403 15.883 21.281 1 97.44 181 LEU B O 1
ATOM 3080 N N . ALA B 1 182 ? 2.164 17.016 23.047 1 97.12 182 ALA B N 1
ATOM 3081 C CA . ALA B 1 182 ? 2.188 15.82 23.891 1 97.12 182 ALA B CA 1
ATOM 3082 C C . ALA B 1 182 ? 0.794 15.203 24.016 1 97.12 182 ALA B C 1
ATOM 3084 O O . ALA B 1 182 ? 0.639 13.984 23.953 1 97.12 182 ALA B O 1
ATOM 3085 N N . ASN B 1 183 ? -0.146 16.047 24.203 1 97.38 183 ASN B N 1
ATOM 3086 C CA . ASN B 1 183 ? -1.525 15.586 24.281 1 97.38 183 ASN B CA 1
ATOM 3087 C C . ASN B 1 183 ? -1.989 14.969 22.969 1 97.38 183 ASN B C 1
ATOM 3089 O O . ASN B 1 183 ? -2.662 13.938 22.969 1 97.38 183 ASN B O 1
ATOM 3093 N N . ILE B 1 184 ? -1.662 15.602 21.859 1 96.81 184 ILE B N 1
ATOM 3094 C CA . ILE B 1 184 ? -1.983 15.086 20.531 1 96.81 184 ILE B CA 1
ATOM 3095 C C . ILE B 1 184 ? -1.427 13.68 20.375 1 96.81 184 ILE B C 1
ATOM 3097 O O . ILE B 1 184 ? -2.158 12.75 20.016 1 96.81 184 ILE B O 1
ATOM 3101 N N . GLN B 1 185 ? -0.18 13.484 20.688 1 97.38 185 GLN B N 1
ATOM 3102 C CA . GLN B 1 185 ? 0.485 12.203 20.5 1 97.38 185 GLN B CA 1
ATOM 3103 C C . GLN B 1 185 ? -0.069 11.148 21.453 1 97.38 185 GLN B C 1
ATOM 3105 O O . GLN B 1 185 ? -0.193 9.977 21.094 1 97.38 185 GLN B O 1
ATOM 3110 N N . GLN B 1 186 ? -0.387 11.531 22.656 1 96.62 186 GLN B N 1
ATOM 3111 C CA . GLN B 1 186 ? -0.989 10.609 23.609 1 96.62 186 GLN B CA 1
ATOM 3112 C C . GLN B 1 186 ? -2.34 10.102 23.125 1 96.62 186 GLN B C 1
ATOM 3114 O O . GLN B 1 186 ? -2.621 8.906 23.188 1 96.62 186 GLN B O 1
ATOM 3119 N N . LEU B 1 187 ? -3.15 11.039 22.656 1 94.94 187 LEU B N 1
ATOM 3120 C CA . LEU B 1 187 ? -4.461 10.664 22.141 1 94.94 187 LEU B CA 1
ATOM 3121 C C . LEU B 1 187 ? -4.328 9.727 20.953 1 94.94 187 LEU B C 1
ATOM 3123 O O . LEU B 1 187 ? -5.098 8.773 20.812 1 94.94 187 LEU B O 1
ATOM 3127 N N . MET B 1 188 ? -3.402 10.008 20.078 1 96.94 188 MET B N 1
ATOM 3128 C CA . MET B 1 188 ? -3.15 9.133 18.938 1 96.94 188 MET B CA 1
ATOM 3129 C C . MET B 1 188 ? -2.734 7.738 19.406 1 96.94 188 MET B C 1
ATOM 3131 O O . MET B 1 188 ? -3.215 6.734 18.891 1 96.94 188 MET B O 1
ATOM 3135 N N . SER B 1 189 ? -1.862 7.703 20.391 1 97.06 189 SER B N 1
ATOM 3136 C CA . SER B 1 189 ? -1.409 6.426 20.938 1 97.06 189 SER B CA 1
ATOM 3137 C C . SER B 1 189 ? -2.572 5.633 21.516 1 97.06 189 SER B C 1
ATOM 3139 O O . SER B 1 189 ? -2.67 4.422 21.312 1 97.06 189 SER B O 1
ATOM 3141 N N . LEU B 1 190 ? -3.432 6.309 22.203 1 95.25 190 LEU B N 1
ATOM 3142 C CA . LEU B 1 190 ? -4.598 5.664 22.797 1 95.25 190 LEU B CA 1
ATOM 3143 C C . LEU B 1 190 ? -5.527 5.113 21.734 1 95.25 190 LEU B C 1
ATOM 3145 O O . LEU B 1 190 ? -6.219 4.117 21.953 1 95.25 190 LEU B O 1
ATOM 3149 N N . ALA B 1 191 ? -5.441 5.738 20.609 1 94.69 191 ALA B N 1
ATOM 3150 C CA . ALA B 1 191 ? -6.273 5.301 19.484 1 94.69 191 ALA B CA 1
ATOM 3151 C C . ALA B 1 191 ? -5.609 4.16 18.734 1 94.69 191 ALA B C 1
ATOM 3153 O O . ALA B 1 191 ? -6.145 3.682 17.719 1 94.69 191 ALA B O 1
ATOM 3154 N N . GLY B 1 192 ? -4.406 3.787 19.125 1 95.44 192 GLY B N 1
ATOM 3155 C CA . GLY B 1 192 ? -3.75 2.641 18.516 1 95.44 192 GLY B CA 1
ATOM 3156 C C . GLY B 1 192 ? -2.73 3.027 17.469 1 95.44 192 GLY B C 1
ATOM 3157 O O . GLY B 1 192 ? -2.26 2.176 16.703 1 95.44 192 GLY B O 1
ATOM 3158 N N . ILE B 1 193 ? -2.453 4.262 17.344 1 97.31 193 ILE B N 1
ATOM 3159 C CA . ILE B 1 193 ? -1.441 4.742 16.406 1 97.31 193 ILE B CA 1
ATOM 3160 C C . ILE B 1 193 ? -0.085 4.812 17.109 1 97.31 193 ILE B C 1
ATOM 3162 O O . ILE B 1 193 ? 0.047 5.441 18.156 1 97.31 193 ILE B O 1
ATOM 3166 N N . ASN B 1 194 ? 0.909 4.145 16.594 1 97.25 194 ASN B N 1
ATOM 3167 C CA . ASN B 1 194 ? 2.25 4.184 17.172 1 97.25 194 ASN B CA 1
ATOM 3168 C C . ASN B 1 194 ? 2.975 5.477 16.812 1 97.25 194 ASN B C 1
ATOM 3170 O O . ASN B 1 194 ? 3.598 5.57 15.75 1 97.25 194 ASN B O 1
ATOM 3174 N N . THR B 1 195 ? 3.023 6.375 17.688 1 97.5 195 THR B N 1
ATOM 3175 C CA . THR B 1 195 ? 3.535 7.711 17.406 1 97.5 195 THR B CA 1
ATOM 3176 C C . THR B 1 195 ? 5.059 7.707 17.344 1 97.5 195 THR B C 1
ATOM 3178 O O . THR B 1 195 ? 5.676 8.719 17 1 97.5 195 THR B O 1
ATOM 3181 N N . GLY B 1 196 ? 5.699 6.582 17.641 1 96.62 196 GLY B N 1
ATOM 3182 C CA . GLY B 1 196 ? 7.145 6.453 17.531 1 96.62 196 GLY B CA 1
ATOM 3183 C C . GLY B 1 196 ? 7.637 6.539 16.094 1 96.62 196 GLY B C 1
ATOM 3184 O O . GLY B 1 196 ? 8.828 6.727 15.859 1 96.62 196 GLY B O 1
ATOM 3185 N N . HIS B 1 197 ? 6.703 6.449 15.148 1 96.25 197 HIS B N 1
ATOM 3186 C CA . HIS B 1 197 ? 7.082 6.473 13.734 1 96.25 197 HIS B CA 1
ATOM 3187 C C . HIS B 1 197 ? 7.203 7.902 13.227 1 96.25 197 HIS B C 1
ATOM 3189 O O . HIS B 1 197 ? 7.688 8.125 12.109 1 96.25 197 HIS B O 1
ATOM 3195 N N . PHE B 1 198 ? 6.785 8.906 14.016 1 97.19 198 PHE B N 1
ATOM 3196 C CA . PHE B 1 198 ? 6.82 10.289 13.539 1 97.19 198 PHE B CA 1
ATOM 3197 C C . PHE B 1 198 ? 8.258 10.758 13.352 1 97.19 198 PHE B C 1
ATOM 3199 O O . PHE B 1 198 ? 9.125 10.469 14.18 1 97.19 198 PHE B O 1
ATOM 3206 N N . ILE B 1 199 ? 8.461 11.477 12.344 1 96 199 ILE B N 1
ATOM 3207 C CA . ILE B 1 199 ? 9.688 12.227 12.125 1 96 199 ILE B CA 1
ATOM 3208 C C . ILE B 1 199 ? 9.375 13.719 12.062 1 96 199 ILE B C 1
ATOM 3210 O O . ILE B 1 199 ? 8.32 14.117 11.578 1 96 199 ILE B O 1
ATOM 3214 N N . THR B 1 200 ? 10.281 14.445 12.531 1 96.69 200 THR B N 1
ATOM 3215 C CA . THR B 1 200 ? 10.109 15.891 12.445 1 96.69 200 THR B CA 1
ATOM 3216 C C . THR B 1 200 ? 10.539 16.406 11.078 1 96.69 200 THR B C 1
ATOM 3218 O O . THR B 1 200 ? 11.562 15.984 10.539 1 96.69 200 THR B O 1
ATOM 3221 N N . VAL B 1 201 ? 9.719 17.25 10.492 1 97 201 VAL B N 1
ATOM 3222 C CA . VAL B 1 201 ? 10.008 17.797 9.172 1 97 201 VAL B CA 1
ATOM 3223 C C . VAL B 1 201 ? 10.734 19.125 9.305 1 97 201 VAL B C 1
ATOM 3225 O O . VAL B 1 201 ? 10.273 20.031 10.008 1 97 201 VAL B O 1
ATOM 3228 N N . ASP B 1 202 ? 11.867 19.25 8.633 1 95.75 202 ASP B N 1
ATOM 3229 C CA . ASP B 1 202 ? 12.625 20.5 8.672 1 95.75 202 ASP B CA 1
ATOM 3230 C C . ASP B 1 202 ? 11.875 21.609 7.953 1 95.75 202 ASP B C 1
ATOM 3232 O O . ASP B 1 202 ? 11.516 21.469 6.781 1 95.75 202 ASP B O 1
ATOM 3236 N N . GLN B 1 203 ? 11.625 22.688 8.617 1 96.88 203 GLN B N 1
ATOM 3237 C CA . GLN B 1 203 ? 10.906 23.828 8.086 1 96.88 203 GLN B CA 1
ATOM 3238 C C . GLN B 1 203 ? 11.742 25.109 8.195 1 96.88 203 GLN B C 1
ATOM 3240 O O . GLN B 1 203 ? 11.211 26.219 8.117 1 96.88 203 GLN B O 1
ATOM 3245 N N . GLU B 1 204 ? 13 24.906 8.391 1 93.5 204 GLU B N 1
ATOM 3246 C CA . GLU B 1 204 ? 13.883 26.062 8.531 1 93.5 204 GLU B CA 1
ATOM 3247 C C . GLU B 1 204 ? 14.391 26.531 7.168 1 93.5 204 GLU B C 1
ATOM 3249 O O . GLU B 1 204 ? 14.719 25.719 6.309 1 93.5 204 GLU B O 1
ATOM 3254 N N . ASP B 1 205 ? 14.461 27.891 6.98 1 92.5 205 ASP B N 1
ATOM 3255 C CA . ASP B 1 205 ? 15.023 28.5 5.781 1 92.5 205 ASP B CA 1
ATOM 3256 C C . ASP B 1 205 ? 14.367 27.953 4.52 1 92.5 205 ASP B C 1
ATOM 3258 O O . ASP B 1 205 ? 15.055 27.547 3.578 1 92.5 205 ASP B O 1
ATOM 3262 N N . CYS B 1 206 ? 13.148 27.828 4.613 1 95.44 206 CYS B N 1
ATOM 3263 C CA . CYS B 1 206 ? 12.383 27.266 3.504 1 95.44 206 CYS B CA 1
ATOM 3264 C C . CYS B 1 206 ? 11.953 28.359 2.533 1 95.44 206 CYS B C 1
ATOM 3266 O O . CYS B 1 206 ? 11.695 29.5 2.943 1 95.44 206 CYS B O 1
ATOM 3268 N N . PRO B 1 207 ? 11.891 28.047 1.276 1 93 207 PRO B N 1
ATOM 3269 C CA . PRO B 1 207 ? 11.266 28.984 0.342 1 93 207 PRO B CA 1
ATOM 3270 C C . PRO B 1 207 ? 9.797 29.25 0.662 1 93 207 PRO B C 1
ATOM 3272 O O . PRO B 1 207 ? 9.156 28.438 1.34 1 93 207 PRO B O 1
ATOM 3275 N N . ASP B 1 208 ? 9.328 30.406 0.19 1 92.06 208 ASP B N 1
ATOM 3276 C CA . ASP B 1 208 ? 7.898 30.656 0.334 1 92.06 208 ASP B CA 1
ATOM 3277 C C . ASP B 1 208 ? 7.074 29.656 -0.47 1 92.06 208 ASP B C 1
ATOM 3279 O O . ASP B 1 208 ? 7.492 29.219 -1.543 1 92.06 208 ASP B O 1
ATOM 3283 N N . VAL B 1 209 ? 5.938 29.328 0.053 1 90.25 209 VAL B N 1
ATOM 3284 C CA . VAL B 1 209 ? 5.047 28.406 -0.646 1 90.25 209 VAL B CA 1
ATOM 3285 C C . VAL B 1 209 ? 4.617 29.016 -1.979 1 90.25 209 VAL B C 1
ATOM 3287 O O . VAL B 1 209 ? 4.262 30.188 -2.047 1 90.25 209 VAL B O 1
ATOM 3290 N N . GLY B 1 210 ? 4.566 28.172 -2.955 1 82.94 210 GLY B N 1
ATOM 3291 C CA . GLY B 1 210 ? 4.211 28.625 -4.285 1 82.94 210 GLY B CA 1
ATOM 3292 C C . GLY B 1 210 ? 5.285 29.484 -4.926 1 82.94 210 GLY B C 1
ATOM 3293 O O . GLY B 1 210 ? 5.078 30.047 -6.004 1 82.94 210 GLY B O 1
ATOM 3294 N N . ALA B 1 211 ? 6.379 29.5 -4.348 1 71.44 211 ALA B N 1
ATOM 3295 C CA . ALA B 1 211 ? 7.457 30.344 -4.859 1 71.44 211 ALA B CA 1
ATOM 3296 C C . ALA B 1 211 ? 8.211 29.656 -5.988 1 71.44 211 ALA B C 1
ATOM 3298 O O . ALA B 1 211 ? 8.281 28.422 -6.035 1 71.44 211 ALA B O 1
#

Nearest PDB structures (foldseek):
  5ez2-assembly1_A  TM=8.687E-01  e=3.460E-14  Sander vitreus
  7yx1-assembly1_A  TM=8.763E-01  e=5.382E-14  Sander
  7vnl-assembly1_A  TM=8.641E-01  e=4.315E-14  Sander vitreus
  5f6z-assembly1_D  TM=8.770E-01  e=7.092E-14  Sander vitreus
  5f1e-assembly1_B  TM=8.526E-01  e=6.010E-14  Sander vitreus

Organism: NCBI:txid231223

Radius of gyration: 25.49 Å; Cα contacts (8 Å, |Δi|>4): 914; chains: 2; bounding box: 81×62×48 Å

pLDDT: mean 89.63, std 13.45, range [38.12, 98.81]

Secondary structure (DSSP, 8-state):
--HHHHHHHHHHHHHHHHHHHHHHHHT---S-EEEESSPP--PPPS---HHHH-EEEEEEEE---TTSTT-EEEEEEEEEEETTEEEEEEEEEEEEEETTEEEEEEEEEEEEEEE-S-TT-TTEEEEE-TT---TT---EEEEEE-SSSEEEEEEEEEETTEEEEEEEEEESSTTPPPTTHHHHHHHHHHTT--GGG-EEPP-TTPPPTT-/--HHHHHHHHHHHHHHHHHHHHHHHHT---S-EEEESSPP--PPPS---HHHH-EEEEEEEE---TTSTT-EEEEEEEEEEETTEEEEEEEEEEEEEETTEEEEEEEEEEEEEEE-S-TT-TTEEEEE-TTS--TT---EEEEEE-SSSEEEEEEEEEETTEEEEEEEEEESSTTPPPTTHHHHHHHHHHTT--GGG-EEPP-TTPPPTT-

InterPro domains:
  IPR000566 Lipocalin/cytosolic fatty-acid binding domain [PF08212] (49-203)
  IPR003057 Invertebrate colouration protein [PR01273] (46-62)
  IPR003057 Invertebrate colouration protein [PR01273] (64-76)
  IPR003057 Invertebrate colouration protein [PR01273] (142-156)
  IPR003057 Invertebrate colouration protein [PR01273] (163-176)
  IPR003057 Invertebrate colouration protein [PR01273] (193-205)
  IPR012674 Calycin [G3DSA:2.40.128.20] (32-209)
  IPR012674 Calycin [SSF50814] (22-207)
  IPR022271 Lipocalin, ApoD type [PIRSF036893] (21-208)

Sequence (422 aa):
MSHDTCWLAVFMTMKTAIFLLMLWIASVNATFVITEGKCPDVSAQSTLSVERYLGIWYEYMRFPAVFEPGSECTSATYTQLSDGVIGVTNEGYIRADVFGRPYVIDRSVAEGYAEVPDPNKPAELSVSFPPSNSNGRINYKVLSTDYDTYAVVFSCEEIWSVNIQFAWILTRERGLRPGNLANIQQLMSLAGINTGHFITVDQEDCPDVGAMSHDTCWLAVFMTMKTAIFLLMLWIASVNATFVITEGKCPDVSAQSTLSVERYLGIWYEYMRFPAVFEPGSECTSATYTQLSDGVIGVTNEGYIRADVFGRPYVIDRSVAEGYAEVPDPNKPAELSVSFPPSNSNGRINYKVLSTDYDTYAVVFSCEEIWSVNIQFAWILTRERGLRPGNLANIQQLMSLAGINTGHFITVDQEDCPDVGA